Protein AF-A0A7L4R7T5-F1 (afdb_monomer_lite)

pLDDT: mean 70.33, std 23.24, range [20.89, 98.0]

Radius of gyration: 22.27 Å; chains: 1; bounding box: 68×58×62 Å

Foldseek 3Di:
DDDDDDDDDDDDPDPPPPPPDDPPPDPLCPVLQQPDDLVNLQVVDPVNVVDVLLVLLCVLLPPQDASCVNLVSVLCVCLVPPPQFQVADEAEAEDDPPDRGGALVSLLSVCLSCVQHYDYEHEFLLPDPCRLVVLLVSLVVSVVSCVVVVSPDAYEYEEECLRSVHQLLPCVSCVSVLVSCLVSLYEYEYEAAAEPVRPVPTDNCSRQLCSCVVVLVPRVSHAYEYELLNAYQPPVCPPVLLVVNRVRSNVRSVCCLLPGLRYAYENANVLVCVPPPQVVQLPSNDDDDDDDDDDPDPCPVLCCLPPVDSGDPSVSVLVVVVVDPVSNLLGYAYDHNSSRDDSVSVVVVCVVSVDRRNVSNVSNVVSSVVVVVVVVVDDPDDPPPDD

Secondary structure (DSSP, 8-state):
----------PPPP--TT--------TT--TTTTT--HHHHHHT-GGGTT-HHHHHHHHHTTT---TTHHHHHHHHHHHHH-TTS-S-EEEE---STT--SPPHHHHHHHHHH-TTTEEEEE---TTSTTHHHHHHHHHHHHHHHHHHHT--PPPEEEE-HHHHT--TT-HHHHHHHHHHHHHHTPEEEEE-S--GGGGGGS-GGGG-GGGGHHHHHH-TTSEEEEEGGGPPPTTTHHHHGGGTHHHHHHHHHHHHHHH-TTEEEE-TTGGGGGGS-THHHHHHS-S-----S---SS-HHHHHHHHHS---HHHHHHHHHHTT-HHHHTTEE----TTTS-HHHHHHHHHHHTS-HHHHHHHHHHHHHHHHHHHTTSPPPPP----

Sequence (387 aa):
MVQMDCHVHFAKPEHDENVAAERDDSPWNNSDYRGKTLAEFIAERSEYQGNSIIDMIVQKLRGIKFPALPHVVEKIYRAIMDPECPQKLVVLAMDYPGSTQPTHEEMLRLVEAFPDIITGTVSVNPNGKDAAVILERRLKELIELNGKLGNGWRPGVKFHPLAQNFDPGDLKAMERLYRIMDETGAVIVTHTGVFQRIIVERDIELADPMRFREVAERYHRLNIVLSHMGTPDIVVTNWWAAQGVEVRHFQNALDMVMRFPNVYGDMGGLLWTGDRPAGVYGEIAMGDYDFGDRAQFGFSRVRSILEEEKYSIPGSILRLLGLGSNQLHEKLIYGSDFAVTRIDDLKRQKEKLGFNPAENTERVFRATRRAASLSQVRAPPRPLRCA

Structure (mmCIF, N/CA/C/O backbone):
data_AF-A0A7L4R7T5-F1
#
_entry.id   AF-A0A7L4R7T5-F1
#
loop_
_atom_site.group_PDB
_atom_site.id
_atom_site.type_symbol
_atom_site.label_atom_id
_atom_site.label_alt_id
_atom_site.label_comp_id
_atom_site.label_asym_id
_atom_site.label_entity_id
_atom_site.label_seq_id
_atom_site.pdbx_PDB_ins_code
_atom_site.Cartn_x
_atom_site.Cartn_y
_atom_site.Cartn_z
_atom_site.occupancy
_atom_site.B_iso_or_equiv
_atom_site.auth_seq_id
_atom_site.auth_comp_id
_atom_site.auth_asym_id
_atom_site.auth_atom_id
_atom_site.pdbx_PDB_model_num
ATOM 1 N N . MET A 1 1 ? 46.308 -2.464 -28.791 1.00 34.31 1 MET A N 1
ATOM 2 C CA . MET A 1 1 ? 46.259 -2.210 -27.337 1.00 34.31 1 MET A CA 1
ATOM 3 C C . MET A 1 1 ? 46.273 -0.710 -27.145 1.00 34.31 1 MET A C 1
ATOM 5 O O . MET A 1 1 ? 47.323 -0.103 -27.283 1.00 34.31 1 MET A O 1
ATOM 9 N N . VAL A 1 2 ? 45.097 -0.118 -26.959 1.00 23.98 2 VAL A N 1
ATOM 10 C CA . VAL A 1 2 ? 44.932 1.302 -26.639 1.00 23.98 2 VAL A CA 1
ATOM 11 C C . VAL A 1 2 ? 44.196 1.317 -25.309 1.00 23.98 2 VAL A C 1
ATOM 13 O O . VAL A 1 2 ? 43.074 0.826 -25.222 1.00 23.98 2 VAL A O 1
ATOM 16 N N . GLN A 1 3 ? 44.891 1.768 -24.273 1.00 20.89 3 GLN A N 1
ATOM 17 C CA . GLN A 1 3 ? 44.369 1.953 -22.928 1.00 20.89 3 GLN A CA 1
ATOM 18 C C . GLN A 1 3 ? 43.796 3.373 -22.875 1.00 20.89 3 GLN A C 1
ATOM 20 O O . GLN A 1 3 ? 44.529 4.340 -23.070 1.00 20.89 3 GLN A O 1
ATOM 25 N N . MET A 1 4 ? 42.479 3.490 -22.711 1.00 22.30 4 MET A N 1
ATOM 26 C CA . MET A 1 4 ? 41.810 4.757 -22.419 1.00 22.30 4 MET A CA 1
ATOM 27 C C . MET A 1 4 ? 41.520 4.791 -20.920 1.00 22.30 4 MET A C 1
ATOM 29 O O . MET A 1 4 ? 40.631 4.088 -20.444 1.00 22.30 4 MET A O 1
ATOM 33 N N . ASP A 1 5 ? 42.292 5.594 -20.192 1.00 22.59 5 ASP A N 1
ATOM 34 C CA . ASP A 1 5 ? 42.029 5.931 -18.797 1.00 22.59 5 ASP A CA 1
ATOM 35 C C . ASP A 1 5 ? 40.937 7.012 -18.743 1.00 22.59 5 ASP A C 1
ATOM 37 O O . ASP A 1 5 ? 41.163 8.175 -19.078 1.00 22.59 5 ASP A O 1
ATOM 41 N N . CYS A 1 6 ? 39.731 6.631 -18.318 1.00 23.52 6 CYS A N 1
ATOM 42 C CA . CYS A 1 6 ? 38.684 7.571 -17.926 1.00 23.52 6 CYS A CA 1
ATOM 43 C C . CYS A 1 6 ? 38.759 7.801 -16.412 1.00 23.52 6 CYS A C 1
ATOM 45 O O . CYS A 1 6 ? 38.137 7.085 -15.628 1.00 23.52 6 CYS A O 1
ATOM 47 N N . HIS A 1 7 ? 39.507 8.821 -15.993 1.00 22.69 7 HIS A N 1
ATOM 48 C CA . HIS A 1 7 ? 39.395 9.376 -14.647 1.00 22.69 7 HIS A CA 1
ATOM 49 C C . HIS A 1 7 ? 38.153 10.274 -14.570 1.00 22.69 7 HIS A C 1
ATOM 51 O O . HIS A 1 7 ? 38.180 11.428 -14.988 1.00 22.69 7 HIS A O 1
ATOM 57 N N . VAL A 1 8 ? 37.055 9.745 -14.026 1.00 25.58 8 VAL A N 1
ATOM 58 C CA . VAL A 1 8 ? 35.924 10.558 -13.562 1.00 25.58 8 VAL A CA 1
ATOM 59 C C . VAL A 1 8 ? 36.187 10.907 -12.099 1.00 25.58 8 VAL A C 1
ATOM 61 O O . VAL A 1 8 ? 36.072 10.062 -11.211 1.00 25.58 8 VAL A O 1
ATOM 64 N N . HIS A 1 9 ? 36.588 12.152 -11.848 1.00 23.02 9 HIS A N 1
ATOM 65 C CA . HIS A 1 9 ? 36.623 12.712 -10.502 1.00 23.02 9 HIS A CA 1
ATOM 66 C C . HIS A 1 9 ? 35.185 12.918 -10.016 1.00 23.02 9 HIS A C 1
ATOM 68 O O . HIS A 1 9 ? 34.516 13.864 -10.423 1.00 23.02 9 HIS A O 1
ATOM 74 N N . PHE A 1 10 ? 34.709 12.049 -9.124 1.00 26.73 10 PHE A N 1
ATOM 75 C CA . PHE A 1 10 ? 33.559 12.374 -8.288 1.00 26.73 10 PHE A CA 1
ATOM 76 C C . PHE A 1 10 ? 34.020 13.387 -7.239 1.00 26.73 10 PHE A C 1
ATOM 78 O O . PHE A 1 10 ? 34.749 13.040 -6.306 1.00 26.73 10 PHE A O 1
ATOM 85 N N . ALA A 1 11 ? 33.625 14.648 -7.407 1.00 25.16 11 ALA A N 1
ATOM 86 C CA . ALA A 1 11 ? 33.665 15.603 -6.313 1.00 25.16 11 ALA A CA 1
ATOM 87 C C . ALA A 1 11 ? 32.779 15.053 -5.184 1.00 25.16 11 ALA A C 1
ATOM 89 O O . ALA A 1 11 ? 31.597 14.780 -5.389 1.00 25.16 11 ALA A O 1
ATOM 90 N N . LYS A 1 12 ? 33.366 14.838 -4.003 1.00 26.20 12 LYS A N 1
ATOM 91 C CA . LYS A 1 12 ? 32.587 14.639 -2.779 1.00 26.20 12 LYS A CA 1
ATOM 92 C C . LYS A 1 12 ? 31.762 15.913 -2.567 1.00 26.20 12 LYS A C 1
ATOM 94 O O . LYS A 1 12 ? 32.372 16.982 -2.589 1.00 26.20 12 LYS A O 1
ATOM 99 N N . PRO A 1 13 ? 30.440 15.841 -2.350 1.00 31.94 13 PRO A N 1
ATOM 100 C CA . PRO A 1 13 ? 29.719 17.002 -1.865 1.00 31.94 13 PRO A CA 1
ATOM 101 C C . PRO A 1 13 ? 30.268 17.298 -0.472 1.00 31.94 13 PRO A C 1
ATOM 103 O O . PRO A 1 13 ? 30.239 16.438 0.412 1.00 31.94 13 PRO A O 1
ATOM 106 N N . GLU A 1 14 ? 30.840 18.484 -0.303 1.00 27.52 14 GLU A N 1
ATOM 107 C CA . GLU A 1 14 ? 31.082 19.036 1.020 1.00 27.52 14 GLU A CA 1
ATOM 108 C C . GLU A 1 14 ? 29.711 19.138 1.695 1.00 27.52 14 GLU A C 1
ATOM 110 O O . GLU A 1 14 ? 28.796 19.786 1.185 1.00 27.52 14 GLU A O 1
ATOM 115 N N . HIS A 1 15 ? 29.532 18.391 2.785 1.00 33.59 15 HIS A N 1
ATOM 116 C CA . HIS A 1 15 ? 28.367 18.533 3.642 1.00 33.59 15 HIS A CA 1
ATOM 117 C C . HIS A 1 15 ? 28.430 19.927 4.257 1.00 33.59 15 HIS A C 1
ATOM 119 O O . HIS A 1 15 ? 29.168 20.159 5.212 1.00 33.59 15 HIS A O 1
ATOM 125 N N . ASP A 1 16 ? 27.671 20.850 3.682 1.00 29.78 16 ASP A N 1
ATOM 126 C CA . ASP A 1 16 ? 27.416 22.141 4.293 1.00 29.78 16 ASP A CA 1
ATOM 127 C C . ASP A 1 16 ? 26.435 21.909 5.455 1.00 29.78 16 ASP A C 1
ATOM 129 O O . ASP A 1 16 ? 25.223 21.775 5.272 1.00 29.78 16 ASP A O 1
ATOM 133 N N . GLU A 1 17 ? 26.970 21.780 6.672 1.00 31.78 17 GLU A N 1
ATOM 134 C CA . GLU A 1 17 ? 26.212 21.595 7.922 1.00 31.78 17 GLU A CA 1
ATOM 135 C C . GLU A 1 17 ? 25.362 22.829 8.307 1.00 31.78 17 GLU A C 1
ATOM 137 O O . GLU A 1 17 ? 24.777 22.870 9.387 1.00 31.78 17 GLU A O 1
ATOM 142 N N . ASN A 1 18 ? 25.238 23.822 7.417 1.00 30.73 18 ASN A N 1
ATOM 143 C CA . ASN A 1 18 ? 24.524 25.079 7.640 1.00 30.73 18 ASN A CA 1
ATOM 144 C C . ASN A 1 18 ? 23.346 25.335 6.687 1.00 30.73 18 ASN A C 1
ATOM 146 O O . ASN A 1 18 ? 22.924 26.485 6.542 1.00 30.73 18 ASN A O 1
ATOM 150 N N . VAL A 1 19 ? 22.723 24.299 6.111 1.00 35.69 19 VAL A N 1
ATOM 151 C CA . VAL A 1 19 ? 21.343 24.456 5.609 1.00 35.69 19 VAL A CA 1
ATOM 152 C C . VAL A 1 19 ? 20.412 24.525 6.817 1.00 35.69 19 VAL A C 1
ATOM 154 O O . VAL A 1 19 ? 19.817 23.543 7.265 1.00 35.69 19 VAL A O 1
ATOM 157 N N . ALA A 1 20 ? 20.361 25.725 7.387 1.00 32.34 20 ALA A N 1
ATOM 158 C CA . ALA A 1 20 ? 19.368 26.141 8.346 1.00 32.34 20 ALA A CA 1
ATOM 159 C C . ALA A 1 20 ? 17.979 25.754 7.830 1.00 32.34 20 ALA A C 1
ATOM 161 O O . ALA A 1 20 ? 17.691 25.834 6.638 1.00 32.34 20 ALA A O 1
ATOM 162 N N . ALA A 1 21 ? 17.136 25.325 8.763 1.00 34.22 21 ALA A N 1
ATOM 163 C CA . ALA A 1 21 ? 15.731 25.041 8.561 1.00 34.22 21 ALA A CA 1
ATOM 164 C C . ALA A 1 21 ? 14.997 26.255 7.961 1.00 34.22 21 ALA A C 1
ATOM 166 O O . ALA A 1 21 ? 14.388 27.044 8.683 1.00 34.22 21 ALA A O 1
ATOM 167 N N . GLU A 1 22 ? 15.037 26.409 6.641 1.00 31.77 22 GLU A N 1
ATOM 168 C CA . GLU A 1 22 ? 14.069 27.230 5.937 1.00 31.77 22 GLU A CA 1
ATOM 169 C C . GLU A 1 22 ? 12.708 26.559 6.121 1.00 31.77 22 GLU A C 1
ATOM 171 O O . GLU A 1 22 ? 12.511 25.378 5.817 1.00 31.77 22 GLU A O 1
ATOM 176 N N . ARG A 1 23 ? 11.778 27.303 6.725 1.00 36.12 23 ARG A N 1
ATOM 177 C CA . ARG A 1 23 ? 10.381 26.899 6.826 1.00 36.12 23 ARG A CA 1
ATOM 178 C C . ARG A 1 23 ? 9.840 26.762 5.410 1.00 36.12 23 ARG A C 1
ATOM 180 O O . ARG A 1 23 ? 9.609 27.747 4.720 1.00 36.12 23 ARG A O 1
ATOM 187 N N . ASP A 1 24 ? 9.668 25.517 4.994 1.00 39.25 24 ASP A N 1
ATOM 188 C CA . ASP A 1 24 ? 8.907 25.149 3.812 1.00 39.25 24 ASP A CA 1
ATOM 189 C C . ASP A 1 24 ? 7.429 25.497 4.067 1.00 39.25 24 ASP A C 1
ATOM 191 O O . ASP A 1 24 ? 6.668 24.710 4.635 1.00 39.25 24 ASP A O 1
ATOM 195 N N . ASP A 1 25 ? 7.043 26.719 3.702 1.00 31.95 25 ASP A N 1
ATOM 196 C CA . ASP A 1 25 ? 5.667 27.230 3.750 1.00 31.95 25 ASP A CA 1
ATOM 197 C C . ASP A 1 25 ? 4.810 26.696 2.578 1.00 31.95 25 ASP A C 1
ATOM 199 O O . ASP A 1 25 ? 3.775 27.272 2.232 1.00 31.95 25 ASP A O 1
ATOM 203 N N . SER A 1 26 ? 5.216 25.600 1.920 1.00 33.44 26 SER A N 1
ATOM 204 C CA . SER A 1 26 ? 4.409 25.017 0.853 1.00 33.44 26 SER A CA 1
ATOM 205 C C . SER A 1 26 ? 3.072 24.475 1.390 1.00 33.44 26 SER A C 1
ATOM 207 O O . SER A 1 26 ? 3.011 23.937 2.493 1.00 33.44 26 SER A O 1
ATOM 209 N N . PRO A 1 27 ? 1.978 24.538 0.609 1.00 33.78 27 PRO A N 1
ATOM 210 C CA . PRO A 1 27 ? 0.657 24.022 1.003 1.00 33.78 27 PRO A CA 1
ATOM 211 C C . PRO A 1 27 ? 0.601 22.491 1.218 1.00 33.78 27 PRO A C 1
ATOM 213 O O . PRO A 1 27 ? -0.450 21.952 1.554 1.00 33.78 27 PRO A O 1
ATOM 216 N N . TRP A 1 28 ? 1.724 21.787 1.029 1.00 40.03 28 TRP A N 1
ATOM 217 C CA . TRP A 1 28 ? 1.961 20.372 1.378 1.00 40.03 28 TRP A CA 1
ATOM 218 C C . TRP A 1 28 ? 2.348 20.192 2.841 1.00 40.03 28 TRP A C 1
ATOM 220 O O . TRP A 1 28 ? 2.298 19.090 3.396 1.00 40.03 28 TRP A O 1
ATOM 230 N N . ASN A 1 29 ? 2.738 21.292 3.472 1.00 38.78 29 ASN A N 1
ATOM 231 C CA . ASN A 1 29 ? 2.796 21.433 4.898 1.00 38.78 29 ASN A CA 1
ATOM 232 C C . ASN A 1 29 ? 1.344 21.502 5.376 1.00 38.78 29 ASN A C 1
ATOM 234 O O . ASN A 1 29 ? 0.772 22.572 5.564 1.00 38.78 29 ASN A O 1
ATOM 238 N N . ASN A 1 30 ? 0.726 20.337 5.583 1.00 40.84 30 ASN A N 1
ATOM 239 C CA . ASN A 1 30 ? -0.363 20.243 6.547 1.00 40.84 30 ASN A CA 1
ATOM 240 C C . ASN A 1 30 ? 0.294 20.516 7.916 1.00 40.84 30 ASN A C 1
ATOM 242 O O . ASN A 1 30 ? 0.618 19.602 8.682 1.00 40.84 30 ASN A O 1
ATOM 246 N N . SER A 1 31 ? 0.612 21.795 8.145 1.00 41.28 31 SER A N 1
ATOM 247 C CA . SER A 1 31 ? 1.303 22.369 9.302 1.00 41.28 31 SER A CA 1
ATOM 248 C C . SER A 1 31 ? 0.602 22.004 10.604 1.00 41.28 31 SER A C 1
ATOM 250 O O . SER A 1 31 ? 1.183 22.075 11.682 1.00 41.28 31 SER A O 1
ATOM 252 N N . ASP A 1 32 ? -0.642 21.555 10.488 1.00 48.75 32 ASP A N 1
ATOM 253 C CA . ASP A 1 32 ? -1.469 21.087 11.576 1.00 48.75 32 ASP A CA 1
ATOM 254 C C . ASP A 1 32 ? -0.959 19.802 12.235 1.00 48.75 32 ASP A C 1
ATOM 256 O O . ASP A 1 32 ? -1.391 19.533 13.350 1.00 48.75 32 ASP A O 1
ATOM 260 N N . TYR A 1 33 ? -0.064 19.011 11.624 1.00 50.75 33 TYR A N 1
ATOM 261 C CA . TYR A 1 33 ? 0.281 17.686 12.177 1.00 50.75 33 TYR A CA 1
ATOM 262 C C . TYR A 1 33 ? 1.774 17.359 12.267 1.00 50.75 33 TYR A C 1
ATOM 264 O O . TYR A 1 33 ? 2.170 16.586 13.144 1.00 50.75 33 TYR A O 1
ATOM 272 N N . ARG A 1 34 ? 2.635 17.918 11.404 1.00 50.00 34 ARG A N 1
ATOM 273 C CA . ARG A 1 34 ? 4.073 17.597 11.451 1.00 50.00 34 ARG A CA 1
ATOM 274 C C . ARG A 1 34 ? 4.722 18.180 12.704 1.00 50.00 34 ARG A C 1
ATOM 276 O O . ARG A 1 34 ? 4.742 19.386 12.904 1.00 50.00 34 ARG A O 1
ATOM 283 N N . GLY A 1 35 ? 5.295 17.296 13.519 1.00 60.44 35 GLY A N 1
ATOM 284 C CA . GLY A 1 35 ? 5.996 17.660 14.750 1.00 60.44 35 GLY A CA 1
ATOM 285 C C . GLY A 1 35 ? 5.108 17.706 15.991 1.00 60.44 35 GLY A C 1
ATOM 286 O O . GLY A 1 35 ? 5.649 17.834 17.086 1.00 60.44 35 GLY A O 1
ATOM 287 N N . LYS A 1 36 ? 3.787 17.532 15.848 1.00 68.12 36 LYS A N 1
ATOM 288 C CA . LYS A 1 36 ? 2.894 17.430 17.002 1.00 68.12 36 LYS A CA 1
ATOM 289 C C . LYS A 1 36 ? 2.988 16.051 17.630 1.00 68.12 36 LYS A C 1
ATOM 291 O O . LYS A 1 36 ? 2.897 15.012 16.972 1.00 68.12 36 LYS A O 1
ATOM 296 N N . THR A 1 37 ? 3.138 16.045 18.939 1.00 80.12 37 THR A N 1
ATOM 297 C CA . THR A 1 37 ? 2.913 14.874 19.769 1.00 80.12 37 THR A CA 1
ATOM 298 C C . THR A 1 37 ? 1.441 14.464 19.697 1.00 80.12 37 THR A C 1
ATOM 300 O O . THR A 1 37 ? 0.547 15.269 19.431 1.00 80.12 37 THR A O 1
ATOM 303 N N . LEU A 1 38 ? 1.162 13.194 19.996 1.00 80.19 38 LEU A N 1
ATOM 304 C CA . LEU A 1 38 ? -0.215 12.711 20.108 1.00 80.19 38 LEU A CA 1
ATOM 305 C C . LEU A 1 38 ? -1.030 13.514 21.144 1.00 80.19 38 LEU A C 1
ATOM 307 O O . LEU A 1 38 ? -2.225 13.711 20.964 1.00 80.19 38 LEU A O 1
ATOM 311 N N . ALA A 1 39 ? -0.380 14.005 22.203 1.00 81.81 39 ALA A N 1
ATOM 312 C CA . ALA A 1 39 ? -1.018 14.836 23.218 1.00 81.81 39 ALA A CA 1
ATOM 313 C C . ALA A 1 39 ? -1.455 16.202 22.667 1.00 81.81 39 ALA A C 1
ATOM 315 O O . ALA A 1 39 ? -2.597 16.594 22.886 1.00 81.81 39 ALA A O 1
ATOM 316 N N . GLU A 1 40 ? -0.588 16.897 21.924 1.00 83.44 40 GLU A N 1
ATOM 317 C CA . GLU A 1 40 ? -0.929 18.179 21.282 1.00 83.44 40 GLU A CA 1
ATOM 318 C C . GLU A 1 40 ? -2.076 18.003 20.284 1.00 83.44 40 GLU A C 1
ATOM 320 O O . GLU A 1 40 ? -3.047 18.753 20.317 1.00 83.44 40 GLU A O 1
ATOM 325 N N . PHE A 1 41 ? -2.021 16.943 19.475 1.00 81.75 41 PHE A N 1
ATOM 326 C CA . PHE A 1 41 ? -3.086 16.605 18.532 1.00 81.75 41 PHE A CA 1
ATOM 327 C C . PHE A 1 41 ? -4.453 16.391 19.200 1.00 81.75 41 PHE A C 1
ATOM 329 O O . PHE A 1 41 ? -5.477 16.825 18.676 1.00 81.75 41 PHE A O 1
ATOM 336 N N . ILE A 1 42 ? -4.485 15.711 20.350 1.00 82.62 42 ILE A N 1
ATOM 337 C CA . ILE A 1 42 ? -5.727 15.485 21.100 1.00 82.62 42 ILE A CA 1
ATOM 338 C C . ILE A 1 42 ? -6.211 16.780 21.754 1.00 82.62 42 ILE A C 1
ATOM 340 O O . ILE A 1 42 ? -7.406 17.065 21.729 1.00 82.62 42 ILE A O 1
ATOM 344 N N . ALA A 1 43 ? -5.299 17.569 22.326 1.00 84.00 43 ALA A N 1
ATOM 345 C CA . ALA A 1 43 ? -5.639 18.794 23.043 1.00 84.00 43 ALA A CA 1
ATOM 346 C C . ALA A 1 43 ? -6.316 19.838 22.143 1.00 84.00 43 ALA A C 1
ATOM 348 O O . ALA A 1 43 ? -7.217 20.541 22.598 1.00 84.00 43 ALA A O 1
ATOM 349 N N . GLU A 1 44 ? -5.924 19.911 20.872 1.00 84.06 44 GLU A N 1
ATOM 350 C CA . GLU A 1 44 ? -6.470 20.863 19.898 1.00 84.06 44 GLU A CA 1
ATOM 351 C C . GLU A 1 44 ? -7.886 20.526 19.404 1.00 84.06 44 GLU A C 1
ATOM 353 O O . GLU A 1 44 ? -8.537 21.374 18.793 1.00 84.06 44 GLU A O 1
ATOM 358 N N . ARG A 1 45 ? -8.388 19.313 19.663 1.00 80.50 45 ARG A N 1
ATOM 359 C CA . ARG A 1 45 ? -9.698 18.855 19.182 1.00 80.50 45 ARG A CA 1
ATOM 360 C C . ARG A 1 45 ? -10.673 18.716 20.334 1.00 80.50 45 ARG A C 1
ATOM 362 O O . ARG A 1 45 ? -10.621 17.758 21.105 1.00 80.50 45 ARG A O 1
ATOM 369 N N . SER A 1 46 ? -11.586 19.676 20.441 1.00 81.12 46 SER A N 1
ATOM 370 C CA . SER A 1 46 ? -12.588 19.702 21.509 1.00 81.12 46 SER A CA 1
ATOM 371 C C . SER A 1 46 ? -13.467 18.450 21.507 1.00 81.12 46 SER A C 1
ATOM 373 O O . SER A 1 46 ? -13.847 17.982 22.576 1.00 81.12 46 SER A O 1
ATOM 375 N N . GLU A 1 47 ? -13.715 17.837 20.346 1.00 81.12 47 GLU A N 1
ATOM 376 C CA . GLU A 1 47 ? -14.475 16.589 20.235 1.00 81.12 47 GLU A CA 1
ATOM 377 C C . GLU A 1 47 ? -13.750 15.350 20.804 1.00 81.12 47 GLU A C 1
ATOM 379 O O . GLU A 1 47 ? -14.370 14.296 20.985 1.00 81.12 47 GLU A O 1
ATOM 384 N N . TYR A 1 48 ? -12.444 15.451 21.077 1.00 85.06 48 TYR A N 1
ATOM 385 C CA . TYR A 1 48 ? -11.635 14.375 21.663 1.00 85.06 48 TYR A CA 1
ATOM 386 C C . TYR A 1 48 ? -11.475 14.506 23.175 1.00 85.06 48 TYR A C 1
ATOM 388 O O . TYR A 1 48 ? -11.175 13.520 23.849 1.00 85.06 48 TYR A O 1
ATOM 396 N N . GLN A 1 49 ? -11.695 15.696 23.729 1.00 79.62 49 GLN A N 1
ATOM 397 C CA . GLN A 1 49 ? -11.509 15.944 25.152 1.00 79.62 49 GLN A CA 1
ATOM 398 C C . GLN A 1 49 ? -12.574 15.209 25.979 1.00 79.62 49 GLN A C 1
ATOM 400 O O . GLN A 1 49 ? -13.773 15.405 25.793 1.00 79.62 49 GLN A O 1
ATOM 405 N N . GLY A 1 50 ? -12.131 14.343 26.897 1.00 82.50 50 GLY A N 1
ATOM 406 C CA . GLY A 1 50 ? -13.020 13.518 27.727 1.00 82.50 50 GLY A CA 1
ATOM 407 C C . GLY A 1 50 ? -13.761 12.418 26.955 1.00 82.50 50 GLY A C 1
ATOM 408 O O . GLY A 1 50 ? -14.715 11.837 27.473 1.00 82.50 50 GLY A O 1
ATOM 409 N N . ASN A 1 51 ? -13.350 12.138 25.715 1.00 90.25 51 ASN A N 1
ATOM 410 C CA . ASN A 1 51 ? -13.956 11.109 24.887 1.00 90.25 51 ASN A CA 1
ATOM 411 C C . ASN A 1 51 ? -13.357 9.735 25.225 1.00 90.25 51 ASN A C 1
ATOM 413 O O . ASN A 1 51 ? -12.222 9.428 24.858 1.00 90.25 51 ASN A O 1
ATOM 417 N N . SER A 1 52 ? -14.148 8.878 25.873 1.00 91.19 52 SER A N 1
ATOM 418 C CA . SER A 1 52 ? -13.700 7.558 26.341 1.00 91.19 52 SER A CA 1
ATOM 419 C C . SER A 1 52 ? -13.185 6.637 25.227 1.00 91.19 52 SER A C 1
ATOM 421 O O . SER A 1 52 ? -12.370 5.750 25.487 1.00 91.19 52 SER A O 1
ATOM 423 N N . ILE A 1 53 ? -13.618 6.844 23.978 1.00 91.56 53 ILE A N 1
ATOM 424 C CA . ILE A 1 53 ? -13.140 6.076 22.822 1.00 91.56 53 ILE A CA 1
ATOM 425 C C . ILE A 1 53 ? -11.741 6.538 22.424 1.00 91.56 53 ILE A C 1
ATOM 427 O O . ILE A 1 53 ? -10.889 5.697 22.141 1.00 91.56 53 ILE A O 1
ATOM 431 N N . ILE A 1 54 ? -11.473 7.845 22.447 1.00 91.12 54 ILE A N 1
ATOM 432 C CA . ILE A 1 54 ? -10.120 8.372 22.230 1.00 91.12 54 ILE A CA 1
ATOM 433 C C . ILE A 1 54 ? -9.180 7.864 23.323 1.00 91.12 54 ILE A C 1
ATOM 435 O O . ILE A 1 54 ? -8.109 7.353 22.995 1.00 91.12 54 ILE A O 1
ATOM 439 N N . ASP A 1 55 ? -9.598 7.901 24.588 1.00 88.81 55 ASP A N 1
ATOM 440 C CA . ASP A 1 55 ? -8.790 7.399 25.706 1.00 88.81 55 ASP A CA 1
ATOM 441 C C . ASP A 1 55 ? -8.450 5.912 25.541 1.00 88.81 55 ASP A C 1
ATOM 443 O O . ASP A 1 55 ? -7.289 5.513 25.668 1.00 88.81 55 ASP A O 1
ATOM 447 N N . MET A 1 56 ? -9.442 5.092 25.173 1.00 94.50 56 MET A N 1
ATOM 448 C CA . MET A 1 56 ? -9.234 3.681 24.844 1.00 94.50 56 MET A CA 1
ATOM 449 C C . MET A 1 56 ? -8.237 3.518 23.687 1.00 94.50 56 MET A C 1
ATOM 451 O O . MET A 1 56 ? -7.353 2.657 23.763 1.00 94.50 56 MET A O 1
ATOM 455 N N . ILE A 1 57 ? -8.353 4.319 22.620 1.00 92.19 57 ILE A N 1
ATOM 456 C CA . ILE A 1 57 ? -7.444 4.229 21.472 1.00 92.19 57 ILE A CA 1
ATOM 457 C C . ILE A 1 57 ? -6.011 4.545 21.895 1.00 92.19 57 ILE A C 1
ATOM 459 O O . ILE A 1 57 ? -5.098 3.758 21.640 1.00 92.19 57 ILE A O 1
ATOM 463 N N . VAL A 1 58 ? -5.813 5.662 22.589 1.00 90.44 58 VAL A N 1
ATOM 464 C CA . VAL A 1 58 ? -4.501 6.105 23.076 1.00 90.44 58 VAL A CA 1
ATOM 465 C C . VAL A 1 58 ? -3.890 5.073 24.018 1.00 90.44 58 VAL A C 1
ATOM 467 O O . VAL A 1 58 ? -2.702 4.762 23.907 1.00 90.44 58 VAL A O 1
ATOM 470 N N . GLN A 1 59 ? -4.693 4.496 24.914 1.00 91.19 59 GLN A N 1
ATOM 471 C CA . GLN A 1 59 ? -4.240 3.457 25.834 1.00 91.19 59 GLN A CA 1
ATOM 472 C C . GLN A 1 59 ? -3.758 2.210 25.087 1.00 91.19 59 GLN A C 1
ATOM 474 O O . GLN A 1 59 ? -2.690 1.685 25.409 1.00 91.19 59 GLN A O 1
ATOM 479 N N . LYS A 1 60 ? -4.508 1.753 24.077 1.00 92.75 60 LYS A N 1
ATOM 480 C CA . LYS A 1 60 ? -4.140 0.593 23.251 1.00 92.75 60 LYS A CA 1
ATOM 481 C C . LYS A 1 60 ? -2.887 0.826 22.406 1.00 92.75 60 LYS A C 1
ATOM 483 O O . LYS A 1 60 ? -2.134 -0.112 22.173 1.00 92.75 60 LYS A O 1
ATOM 488 N N . LEU A 1 61 ? -2.647 2.061 21.969 1.00 91.00 61 LEU A N 1
ATOM 489 C CA . LEU A 1 61 ? -1.492 2.427 21.139 1.00 91.00 61 LEU A CA 1
ATOM 490 C C . LEU A 1 61 ? -0.261 2.858 21.948 1.00 91.00 61 LEU A C 1
ATOM 492 O O . LEU A 1 61 ? 0.752 3.281 21.381 1.00 91.00 61 LEU A O 1
ATOM 496 N N . ARG A 1 62 ? -0.318 2.755 23.279 1.00 88.31 62 ARG A N 1
ATOM 497 C CA . ARG A 1 62 ? 0.761 3.191 24.163 1.00 88.31 62 ARG A CA 1
ATOM 498 C C . ARG A 1 62 ? 2.073 2.475 23.822 1.00 88.31 62 ARG A C 1
ATOM 500 O O . ARG A 1 62 ? 2.176 1.256 23.898 1.00 88.31 62 ARG A O 1
ATOM 507 N N . GLY A 1 63 ? 3.108 3.258 23.511 1.00 84.94 63 GLY A N 1
ATOM 508 C CA . GLY A 1 63 ? 4.456 2.752 23.222 1.00 84.94 63 GLY A CA 1
ATOM 509 C C . GLY A 1 63 ? 4.756 2.494 21.741 1.00 84.94 63 GLY A C 1
ATOM 510 O O . GLY A 1 63 ? 5.880 2.103 21.429 1.00 84.94 63 GLY A O 1
ATOM 511 N N . ILE A 1 64 ? 3.802 2.735 20.840 1.00 85.50 64 ILE A N 1
ATOM 512 C CA . ILE A 1 64 ? 4.035 2.823 19.389 1.00 85.50 64 ILE A CA 1
ATOM 513 C C . ILE A 1 64 ? 4.492 4.254 19.064 1.00 85.50 64 ILE A C 1
ATOM 515 O O . ILE A 1 64 ? 3.971 5.198 19.664 1.00 85.50 64 ILE A O 1
ATOM 519 N N . LYS A 1 65 ? 5.495 4.443 18.192 1.00 80.56 65 LYS A N 1
ATOM 520 C CA . LYS A 1 65 ? 6.134 5.753 17.986 1.00 80.56 65 LYS A CA 1
ATOM 521 C C . LYS A 1 65 ? 6.591 5.967 16.537 1.00 80.56 65 LYS A C 1
ATOM 523 O O . LYS A 1 65 ? 7.764 5.804 16.226 1.00 80.56 65 LYS A O 1
ATOM 528 N N . PHE A 1 66 ? 5.704 6.505 15.704 1.00 76.12 66 PHE A N 1
ATOM 529 C CA . PHE A 1 66 ? 6.063 6.989 14.368 1.00 76.12 66 PHE A CA 1
ATOM 530 C C . PHE A 1 66 ? 5.399 8.343 14.064 1.00 76.12 66 PHE A C 1
ATOM 532 O O . PHE A 1 66 ? 4.376 8.671 14.677 1.00 76.12 66 PHE A O 1
ATOM 539 N N . PRO A 1 67 ? 5.950 9.143 13.126 1.00 72.88 67 PRO A N 1
ATOM 540 C CA . PRO A 1 67 ? 5.502 10.519 12.881 1.00 72.88 67 PRO A CA 1
ATOM 541 C C . PRO A 1 67 ? 4.016 10.656 12.536 1.00 72.88 67 PRO A C 1
ATOM 543 O O . PRO A 1 67 ? 3.391 11.649 12.892 1.00 72.88 67 PRO A O 1
ATOM 546 N N . ALA A 1 68 ? 3.439 9.658 11.864 1.00 72.50 68 ALA A N 1
ATOM 547 C CA . ALA A 1 68 ? 2.044 9.681 11.433 1.00 72.50 68 ALA A CA 1
ATOM 548 C C . ALA A 1 68 ? 1.049 9.065 12.445 1.00 72.50 68 ALA A C 1
ATOM 550 O O . ALA A 1 68 ? -0.129 8.908 12.121 1.00 72.50 68 ALA A O 1
ATOM 551 N N . LEU A 1 69 ? 1.476 8.729 13.670 1.00 79.38 69 LEU A N 1
ATOM 552 C CA . LEU A 1 69 ? 0.607 8.112 14.683 1.00 79.38 69 LEU A CA 1
ATOM 553 C C . LEU A 1 69 ? -0.661 8.931 15.014 1.00 79.38 69 LEU A C 1
ATOM 555 O O . LEU A 1 69 ? -1.727 8.316 15.109 1.00 79.38 69 LEU A O 1
ATOM 559 N N . PRO A 1 70 ? -0.619 10.276 15.134 1.00 81.69 70 PRO A N 1
ATOM 560 C CA . PRO A 1 70 ? -1.833 11.070 15.346 1.00 81.69 70 PRO A CA 1
ATOM 561 C C . PRO A 1 70 ? -2.893 10.859 14.255 1.00 81.69 70 PRO A C 1
ATOM 563 O O . PRO A 1 70 ? -4.078 10.710 14.555 1.00 81.69 70 PRO A O 1
ATOM 566 N N . HIS A 1 71 ? -2.470 10.732 12.991 1.00 78.50 71 HIS A N 1
ATOM 567 C CA . HIS A 1 71 ? -3.388 10.446 11.890 1.00 78.50 71 HIS A CA 1
ATOM 568 C C . HIS A 1 71 ? -4.057 9.086 12.069 1.00 78.50 71 HIS A C 1
ATOM 570 O O . HIS A 1 71 ? -5.270 8.978 11.905 1.00 78.50 71 HIS A O 1
ATOM 576 N N . VAL A 1 72 ? -3.298 8.059 12.457 1.00 81.88 72 VAL A N 1
ATOM 577 C CA . VAL A 1 72 ? -3.847 6.718 12.694 1.00 81.88 72 VAL A CA 1
ATOM 578 C C . VAL A 1 72 ? -4.896 6.731 13.810 1.00 81.88 72 VAL A C 1
ATOM 580 O O . VAL A 1 72 ? -5.944 6.109 13.647 1.00 81.88 72 VAL A O 1
ATOM 583 N N . VAL A 1 73 ? -4.684 7.498 14.886 1.00 86.50 73 VAL A N 1
ATOM 584 C CA . VAL A 1 73 ? -5.672 7.665 15.970 1.00 86.50 73 VAL A CA 1
ATOM 585 C C . VAL A 1 73 ? -6.984 8.244 15.453 1.00 86.50 73 VAL A C 1
ATOM 587 O O . VAL A 1 73 ? -8.043 7.666 15.703 1.00 86.50 73 VAL A O 1
ATOM 590 N N . GLU A 1 74 ? -6.934 9.337 14.689 1.00 84.19 74 GLU A N 1
ATOM 591 C CA . GLU A 1 74 ? -8.142 9.901 14.077 1.00 84.19 74 GLU A CA 1
ATOM 592 C C . GLU A 1 74 ? -8.841 8.892 13.170 1.00 84.19 74 GLU A C 1
ATOM 594 O O . GLU A 1 74 ? -10.066 8.794 13.210 1.00 84.19 74 GLU A O 1
ATOM 599 N N . LYS A 1 75 ? -8.100 8.135 12.351 1.00 81.00 75 LYS A N 1
ATOM 600 C CA . LYS A 1 75 ? -8.730 7.18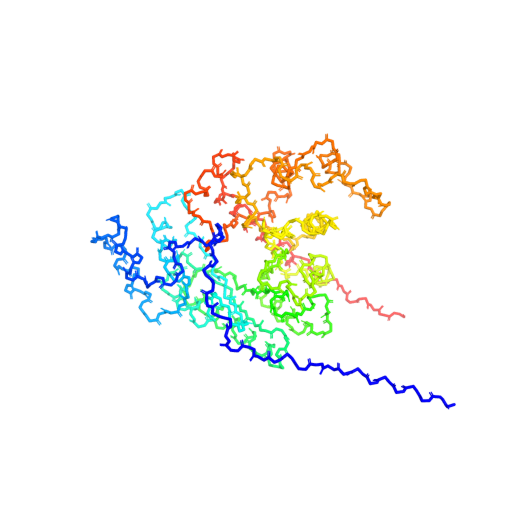9 11.419 1.00 81.00 75 LYS A CA 1
ATOM 601 C C . LYS A 1 75 ? -9.396 6.030 12.149 1.00 81.00 75 LYS A C 1
ATOM 603 O O . LYS A 1 75 ? -10.507 5.671 11.778 1.00 81.00 75 LYS A O 1
ATOM 608 N N . ILE A 1 76 ? -8.780 5.494 13.203 1.00 86.88 76 ILE A N 1
ATOM 609 C CA . ILE A 1 76 ? -9.417 4.476 14.050 1.00 86.88 76 ILE A CA 1
ATOM 610 C C . ILE A 1 76 ? -10.677 5.053 14.697 1.00 86.88 76 ILE A C 1
ATOM 612 O O . ILE A 1 76 ? -11.734 4.432 14.637 1.00 86.88 76 ILE A O 1
ATOM 616 N N . TYR A 1 77 ? -10.589 6.259 15.266 1.00 88.81 77 TYR A N 1
ATOM 617 C CA . TYR A 1 77 ? -11.736 6.924 15.878 1.00 88.81 77 TYR A CA 1
ATOM 618 C C . TYR A 1 77 ? -12.895 7.080 14.888 1.00 88.81 77 TYR A C 1
ATOM 620 O O . TYR A 1 77 ? -14.028 6.722 15.195 1.00 88.81 77 TYR A O 1
ATOM 628 N N . ARG A 1 78 ? -12.615 7.554 13.671 1.00 84.31 78 ARG A N 1
ATOM 629 C CA . ARG A 1 78 ? -13.628 7.721 12.621 1.00 84.31 78 ARG A CA 1
ATOM 630 C C . ARG A 1 78 ? -14.170 6.383 12.119 1.00 84.31 78 ARG A C 1
ATOM 632 O O . ARG A 1 78 ? -15.371 6.278 11.928 1.00 84.31 78 ARG A O 1
ATOM 639 N N . ALA A 1 79 ? -13.331 5.359 11.967 1.00 83.81 79 ALA A N 1
ATOM 640 C CA . ALA A 1 79 ? -13.776 4.014 11.596 1.00 83.81 79 ALA A CA 1
ATOM 641 C C . ALA A 1 79 ? -14.756 3.417 12.624 1.00 83.81 79 ALA A C 1
ATOM 643 O O . ALA A 1 79 ? -15.659 2.674 12.246 1.00 83.81 79 ALA A O 1
ATOM 644 N N . ILE A 1 80 ? -14.592 3.756 13.909 1.00 87.00 80 ILE A N 1
ATOM 645 C CA . ILE A 1 80 ? -15.487 3.335 14.999 1.00 87.00 80 ILE A CA 1
ATOM 646 C C . ILE A 1 80 ? -16.767 4.177 15.026 1.00 87.00 80 ILE A C 1
ATOM 648 O O . ILE A 1 80 ? -17.859 3.636 15.184 1.00 87.00 80 ILE A O 1
ATOM 652 N N . MET A 1 81 ? -16.633 5.499 14.914 1.00 87.12 81 MET A N 1
ATOM 653 C CA . MET A 1 81 ? -17.719 6.436 15.216 1.00 87.12 81 MET A CA 1
ATOM 654 C C . MET A 1 81 ? -18.594 6.803 14.025 1.00 87.12 81 MET A C 1
ATOM 656 O O . MET A 1 81 ? -19.701 7.303 14.218 1.00 87.12 81 MET A O 1
ATOM 660 N N . ASP A 1 82 ? -18.103 6.606 12.806 1.00 82.69 82 ASP A N 1
ATOM 661 C CA . ASP A 1 82 ? -18.725 7.141 11.606 1.00 82.69 82 ASP A CA 1
ATOM 662 C C . ASP A 1 82 ? -18.973 6.025 10.576 1.00 82.69 82 ASP A C 1
ATOM 664 O O . ASP A 1 82 ? -18.041 5.577 9.901 1.00 82.69 82 ASP A O 1
ATOM 668 N N . PRO A 1 83 ? -20.229 5.566 10.414 1.00 79.25 83 PRO A N 1
ATOM 669 C CA . PRO A 1 83 ? -20.561 4.491 9.481 1.00 79.25 83 PRO A CA 1
ATOM 670 C C . PRO A 1 83 ? -20.365 4.884 8.009 1.00 79.25 83 PRO A C 1
ATOM 672 O O . PRO A 1 83 ? -20.403 4.021 7.131 1.00 79.25 83 PRO A O 1
ATOM 675 N N . GLU A 1 84 ? -20.151 6.163 7.703 1.00 71.81 84 GLU A N 1
ATOM 676 C CA . GLU A 1 84 ? -19.848 6.609 6.343 1.00 71.81 84 GLU A CA 1
ATOM 677 C C . GLU A 1 84 ? -18.348 6.601 6.030 1.00 71.81 84 GLU A C 1
ATOM 679 O O . GLU A 1 84 ? -17.971 6.738 4.864 1.00 71.81 84 GLU A O 1
ATOM 684 N N . CYS A 1 85 ? -17.497 6.453 7.048 1.00 72.88 85 CYS A N 1
ATOM 685 C CA . CYS A 1 85 ? -16.050 6.349 6.891 1.00 72.88 85 CYS A CA 1
ATOM 686 C C . CYS A 1 85 ? -15.621 4.908 6.603 1.00 72.88 85 CYS A C 1
ATOM 688 O O . CYS A 1 85 ? -16.344 3.983 6.942 1.00 72.88 85 CYS A O 1
ATOM 690 N N . PRO A 1 86 ? -14.434 4.666 6.023 1.00 72.50 86 PRO A N 1
ATOM 691 C CA . PRO A 1 86 ? -13.909 3.311 5.896 1.00 72.50 86 PRO A CA 1
ATOM 692 C C . PRO A 1 86 ? -13.773 2.632 7.264 1.00 72.50 86 PRO A C 1
ATOM 694 O O . PRO A 1 86 ? -13.037 3.102 8.128 1.00 72.50 86 PRO A O 1
ATOM 697 N N . GLN A 1 87 ? -14.453 1.501 7.445 1.00 81.56 87 GLN A N 1
ATOM 698 C CA . GLN A 1 87 ? -14.406 0.715 8.686 1.00 81.56 87 GLN A CA 1
ATOM 699 C C . GLN A 1 87 ? -13.152 -0.157 8.793 1.00 81.56 87 GLN A C 1
ATOM 701 O O . GLN A 1 87 ? -12.891 -0.749 9.836 1.00 81.56 87 GLN A O 1
ATOM 706 N N . LYS A 1 88 ? -12.397 -0.275 7.696 1.00 83.06 88 LYS A N 1
ATOM 707 C CA . LYS A 1 88 ? -11.197 -1.098 7.598 1.00 83.06 88 LYS A CA 1
ATOM 708 C C . LYS A 1 88 ? -10.066 -0.291 6.980 1.00 83.06 88 LYS A C 1
ATOM 710 O O . LYS A 1 88 ? -10.265 0.413 5.991 1.00 83.06 88 LYS A O 1
ATOM 715 N N . LEU A 1 89 ? -8.885 -0.414 7.566 1.00 85.06 89 LEU A N 1
ATOM 716 C CA . LEU A 1 89 ? -7.687 0.341 7.246 1.00 85.06 89 LEU A CA 1
ATOM 717 C C . LEU A 1 89 ? -6.552 -0.631 6.927 1.00 85.06 89 LEU A C 1
ATOM 719 O O . LEU A 1 89 ? -6.336 -1.610 7.641 1.00 85.06 89 LEU A O 1
ATOM 723 N N . VAL A 1 90 ? -5.810 -0.335 5.862 1.00 87.50 90 VAL A N 1
ATOM 724 C CA . VAL A 1 90 ? -4.577 -1.046 5.513 1.00 87.50 90 VAL A CA 1
ATOM 725 C C . VAL A 1 90 ? -3.407 -0.135 5.855 1.00 87.50 90 VAL A C 1
ATOM 727 O O . VAL A 1 90 ? -3.246 0.927 5.255 1.00 87.50 90 VAL A O 1
ATOM 730 N N . VAL A 1 91 ? -2.599 -0.539 6.828 1.00 88.44 91 VAL A N 1
ATOM 731 C CA . VAL A 1 91 ? -1.393 0.187 7.230 1.00 88.44 91 VAL A CA 1
ATOM 732 C C . VAL A 1 91 ? -0.219 -0.273 6.375 1.00 88.44 91 VAL A C 1
ATOM 734 O O . VAL A 1 91 ? 0.121 -1.455 6.345 1.00 88.44 91 VAL A O 1
ATOM 737 N N . LEU A 1 92 ? 0.415 0.674 5.688 1.00 90.00 92 LEU A N 1
ATOM 738 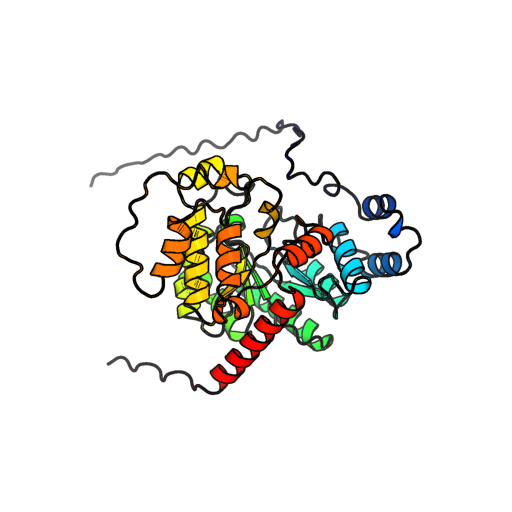C CA . LEU A 1 92 ? 1.540 0.398 4.805 1.00 90.00 92 LEU A CA 1
ATOM 739 C C . LEU A 1 92 ? 2.856 0.568 5.569 1.00 90.00 92 LEU A C 1
ATOM 741 O O . LEU A 1 92 ? 3.345 1.689 5.697 1.00 90.00 92 LEU A O 1
ATOM 745 N N . ALA A 1 93 ? 3.429 -0.524 6.088 1.00 90.25 93 ALA A N 1
ATOM 746 C CA . ALA A 1 93 ? 4.778 -0.460 6.649 1.00 90.25 93 ALA A CA 1
ATOM 747 C C . ALA A 1 93 ? 5.800 -0.179 5.545 1.00 90.25 93 ALA A C 1
ATOM 749 O O . ALA A 1 93 ? 5.580 -0.513 4.377 1.00 90.25 93 ALA A O 1
ATOM 750 N N . MET A 1 94 ? 6.937 0.403 5.916 1.00 88.25 94 MET A N 1
ATOM 751 C CA . MET A 1 94 ? 7.965 0.761 4.946 1.00 88.25 94 MET A CA 1
ATOM 752 C C . MET A 1 94 ? 9.366 0.588 5.517 1.00 88.25 94 MET A C 1
ATOM 754 O O . MET A 1 94 ? 9.632 0.940 6.662 1.00 88.25 94 MET A O 1
ATOM 758 N N . ASP A 1 95 ? 10.264 0.063 4.689 1.00 83.44 95 ASP A N 1
ATOM 759 C CA . ASP A 1 95 ? 11.634 -0.270 5.075 1.00 83.44 95 ASP A CA 1
ATOM 760 C C . ASP A 1 95 ? 12.635 0.477 4.184 1.00 83.44 95 ASP A C 1
ATOM 762 O O . ASP A 1 95 ? 13.147 -0.060 3.196 1.00 83.44 95 ASP A O 1
ATOM 766 N N . TYR A 1 96 ? 12.839 1.758 4.504 1.00 81.19 96 TYR A N 1
ATOM 767 C CA . TYR A 1 96 ? 13.948 2.575 4.012 1.00 81.19 96 TYR A CA 1
ATOM 768 C C . TYR A 1 96 ? 14.291 3.702 5.012 1.00 81.19 96 TYR A C 1
ATOM 770 O O . TYR A 1 96 ? 13.413 4.157 5.756 1.00 81.19 96 TYR A O 1
ATOM 778 N N . PRO A 1 97 ? 15.552 4.177 5.052 1.00 74.44 97 PRO A N 1
ATOM 779 C CA . PRO A 1 97 ? 15.967 5.252 5.956 1.00 74.44 97 PRO A CA 1
ATOM 780 C C . PRO A 1 97 ? 15.195 6.560 5.728 1.00 74.44 97 PRO A C 1
ATOM 782 O O . PRO A 1 97 ? 15.099 7.040 4.605 1.00 74.44 97 PRO A O 1
ATOM 785 N N . GLY A 1 98 ? 14.674 7.167 6.797 1.00 73.38 98 GLY A N 1
ATOM 786 C CA . GLY A 1 98 ? 13.928 8.431 6.710 1.00 73.38 98 GLY A CA 1
ATOM 787 C C . GLY A 1 98 ? 12.452 8.283 6.320 1.00 73.38 98 GLY A C 1
ATOM 788 O O . GLY A 1 98 ? 11.774 9.289 6.113 1.00 73.38 98 GLY A O 1
ATOM 789 N N . SER A 1 99 ? 11.939 7.051 6.242 1.00 75.81 99 SER A N 1
ATOM 790 C CA . SER A 1 99 ? 10.503 6.797 6.132 1.00 75.81 99 SER A CA 1
ATOM 791 C C . SER A 1 99 ? 9.739 7.377 7.331 1.00 75.81 99 SER A C 1
ATOM 793 O O . SER A 1 99 ? 10.156 7.242 8.480 1.00 75.81 99 SER A O 1
ATOM 795 N N . THR A 1 100 ? 8.589 7.996 7.061 1.00 75.31 100 THR A N 1
ATOM 796 C CA . THR A 1 100 ? 7.623 8.454 8.078 1.00 75.31 100 THR A CA 1
ATOM 797 C C . THR A 1 100 ? 6.541 7.414 8.385 1.00 75.31 100 THR A C 1
ATOM 799 O O . THR A 1 100 ? 5.697 7.637 9.257 1.00 75.31 100 THR A O 1
ATOM 802 N N . GLN A 1 101 ? 6.555 6.297 7.657 1.00 81.06 101 GLN A N 1
ATOM 803 C CA . GLN A 1 101 ? 5.646 5.168 7.830 1.00 81.06 101 GLN A CA 1
ATOM 804 C C . GLN A 1 101 ? 6.107 4.266 8.983 1.00 81.06 101 GLN A C 1
ATOM 806 O O . GLN A 1 101 ? 7.301 4.259 9.299 1.00 81.06 101 GLN A O 1
ATOM 811 N N . PRO A 1 102 ? 5.195 3.490 9.595 1.00 85.62 102 PRO A N 1
ATOM 812 C CA . PRO A 1 102 ? 5.551 2.590 10.684 1.00 85.62 102 PRO A CA 1
ATOM 813 C C . PRO A 1 102 ? 6.547 1.513 10.244 1.00 85.62 102 PRO A C 1
ATOM 815 O O . PRO A 1 102 ? 6.538 1.055 9.091 1.00 85.62 102 PRO A O 1
ATOM 818 N N . THR A 1 103 ? 7.364 1.054 11.193 1.00 89.50 103 THR A N 1
ATOM 819 C CA . THR A 1 103 ? 8.162 -0.162 11.003 1.00 89.50 103 THR A CA 1
ATOM 820 C C . THR A 1 103 ? 7.268 -1.404 10.956 1.00 89.50 103 THR A C 1
ATOM 822 O O . THR A 1 103 ? 6.072 -1.360 11.257 1.00 89.50 103 THR A O 1
ATOM 825 N N . HIS A 1 104 ? 7.851 -2.553 10.604 1.00 92.12 104 HIS A N 1
ATOM 826 C CA . HIS A 1 104 ? 7.149 -3.838 10.659 1.00 92.12 104 HIS A CA 1
ATOM 827 C C . HIS A 1 104 ? 6.618 -4.138 12.067 1.00 92.12 104 HIS A C 1
ATOM 829 O O . HIS A 1 104 ? 5.455 -4.497 12.231 1.00 92.12 104 HIS A O 1
ATOM 835 N N . GLU A 1 105 ? 7.438 -3.931 13.094 1.00 92.12 105 GLU A N 1
ATOM 836 C CA . GLU A 1 105 ? 7.083 -4.201 14.488 1.00 92.12 105 GLU A CA 1
ATOM 837 C C . GLU A 1 105 ? 5.972 -3.265 14.983 1.00 92.12 105 GLU A C 1
ATOM 839 O O . GLU A 1 105 ? 5.083 -3.684 15.725 1.00 92.12 105 GLU A O 1
ATOM 844 N N . GLU A 1 106 ? 5.987 -2.003 14.557 1.00 91.44 106 GLU A N 1
ATOM 845 C CA . GLU A 1 106 ? 4.919 -1.049 14.861 1.00 91.44 106 GLU A CA 1
ATOM 846 C C . GLU A 1 106 ? 3.618 -1.399 14.146 1.00 91.44 106 GLU A C 1
ATOM 848 O O . GLU A 1 106 ? 2.554 -1.355 14.764 1.00 91.44 106 GLU A O 1
ATOM 853 N N . MET A 1 107 ? 3.696 -1.808 12.878 1.00 93.25 107 MET A N 1
ATOM 854 C CA . MET A 1 107 ? 2.545 -2.282 12.113 1.00 93.25 107 MET A CA 1
ATOM 855 C C . MET A 1 107 ? 1.899 -3.503 12.779 1.00 93.25 107 MET A C 1
ATOM 857 O O . MET A 1 107 ? 0.684 -3.505 12.969 1.00 93.25 107 MET A O 1
ATOM 861 N N . LEU A 1 108 ? 2.682 -4.494 13.225 1.00 94.56 108 LEU A N 1
ATOM 862 C CA . LEU A 1 108 ? 2.137 -5.656 13.941 1.00 94.56 108 LEU A CA 1
ATOM 863 C C . LEU A 1 108 ? 1.402 -5.248 15.225 1.00 94.56 108 LEU A C 1
ATOM 865 O O . LEU A 1 108 ? 0.317 -5.759 15.498 1.00 94.56 108 LEU A O 1
ATOM 869 N N . ARG A 1 109 ? 1.944 -4.287 15.987 1.00 94.19 109 ARG A N 1
ATOM 870 C CA . ARG A 1 109 ? 1.276 -3.758 17.189 1.00 94.19 109 ARG A CA 1
ATOM 871 C C . ARG A 1 109 ? -0.025 -3.026 16.859 1.00 94.19 109 ARG A C 1
ATOM 873 O O . ARG A 1 109 ? -0.981 -3.132 17.623 1.00 94.19 109 ARG A O 1
ATOM 880 N N . LEU A 1 110 ? -0.085 -2.309 15.734 1.00 92.56 110 LEU A N 1
ATOM 881 C CA . LEU A 1 110 ? -1.320 -1.675 15.257 1.00 92.56 110 LEU A CA 1
ATOM 882 C C . LEU A 1 110 ? -2.392 -2.719 14.917 1.00 92.56 110 LEU A C 1
ATOM 884 O O . LEU A 1 110 ? -3.539 -2.572 15.342 1.00 92.56 110 LEU A O 1
ATOM 888 N N . VAL A 1 111 ? -2.013 -3.783 14.203 1.00 92.75 111 VAL A N 1
ATOM 889 C CA . VAL A 1 111 ? -2.911 -4.899 13.864 1.00 92.75 111 VAL A CA 1
ATOM 890 C C . VAL A 1 111 ? -3.407 -5.602 15.130 1.00 92.75 111 VAL A C 1
ATOM 892 O O . VAL A 1 111 ? -4.603 -5.840 15.265 1.00 92.75 111 VAL A O 1
ATOM 895 N N . GLU A 1 112 ? -2.526 -5.893 16.089 1.00 94.69 112 GLU A N 1
ATOM 896 C CA . GLU A 1 112 ? -2.910 -6.553 17.345 1.00 94.69 112 GLU A CA 1
ATOM 897 C C . GLU A 1 112 ? -3.830 -5.676 18.215 1.00 94.69 112 GLU A C 1
ATOM 899 O O . GLU A 1 112 ? -4.752 -6.186 18.853 1.00 94.69 112 GLU A O 1
ATOM 904 N N . ALA A 1 113 ? -3.634 -4.355 18.215 1.00 94.25 113 ALA A N 1
ATOM 905 C CA . ALA A 1 113 ? -4.460 -3.429 18.989 1.00 94.25 113 ALA A CA 1
ATOM 906 C C . ALA A 1 113 ? -5.900 -3.301 18.449 1.00 94.25 113 ALA A C 1
ATOM 908 O O . ALA A 1 113 ? -6.845 -3.145 19.241 1.00 94.25 113 ALA A O 1
ATOM 909 N N . PHE A 1 114 ? -6.068 -3.376 17.122 1.00 93.00 114 PHE A N 1
ATOM 910 C CA . PHE A 1 114 ? -7.341 -3.169 16.420 1.00 93.00 114 PHE A CA 1
ATOM 911 C C . PHE A 1 114 ? -7.563 -4.182 15.282 1.00 93.00 114 PHE A C 1
ATOM 913 O O . PHE A 1 114 ? -7.704 -3.773 14.133 1.00 93.00 114 PHE A O 1
ATOM 920 N N . PRO A 1 115 ? -7.655 -5.490 15.564 1.00 91.88 115 PRO A N 1
ATOM 921 C CA . PRO A 1 115 ? -7.653 -6.542 14.538 1.00 91.88 115 PRO A CA 1
ATOM 922 C C . PRO A 1 115 ? -8.860 -6.514 13.584 1.00 91.88 115 PRO A C 1
ATOM 924 O O . PRO A 1 115 ? -8.764 -6.977 12.445 1.00 91.88 115 PRO A O 1
ATOM 927 N N . ASP A 1 116 ? -9.981 -5.946 14.035 1.00 88.81 116 ASP A N 1
ATOM 928 C CA . ASP A 1 116 ? -11.213 -5.814 13.247 1.00 88.81 116 ASP A CA 1
ATOM 929 C C . ASP A 1 116 ? -11.190 -4.606 12.298 1.00 88.81 116 ASP A C 1
ATOM 931 O O . ASP A 1 116 ? -11.916 -4.578 11.300 1.00 88.81 116 ASP A O 1
ATOM 935 N N . ILE A 1 117 ? -10.342 -3.617 12.600 1.00 86.88 117 ILE A N 1
ATOM 936 C CA . ILE A 1 117 ? -10.237 -2.347 11.870 1.00 86.88 117 ILE A CA 1
ATOM 937 C C . ILE A 1 117 ? -8.964 -2.324 11.029 1.00 86.88 117 ILE A C 1
ATOM 939 O O . ILE A 1 117 ? -8.989 -1.873 9.891 1.00 86.88 117 ILE A O 1
ATOM 943 N N . ILE A 1 118 ? -7.843 -2.795 11.565 1.00 87.88 118 ILE A N 1
ATOM 944 C CA . ILE A 1 118 ? -6.520 -2.652 10.971 1.00 87.88 118 ILE A CA 1
ATOM 945 C C . ILE A 1 118 ? -6.026 -3.994 10.447 1.00 87.88 118 ILE A C 1
ATOM 947 O O . ILE A 1 118 ? -5.976 -4.999 11.153 1.00 87.88 118 ILE A O 1
ATOM 951 N N . THR A 1 119 ? -5.563 -3.961 9.205 1.00 88.19 119 THR A N 1
ATOM 952 C CA . THR A 1 119 ? -4.594 -4.912 8.670 1.00 88.19 119 THR A CA 1
ATOM 953 C C . THR A 1 119 ? -3.355 -4.152 8.208 1.00 88.19 119 THR A C 1
ATOM 955 O O . THR A 1 119 ? -3.336 -2.917 8.214 1.00 88.19 119 THR A O 1
ATOM 958 N N . GLY A 1 120 ? -2.310 -4.856 7.793 1.00 89.00 120 GLY A N 1
ATOM 959 C CA . GLY A 1 120 ? -1.104 -4.192 7.333 1.00 89.00 120 GLY A CA 1
ATOM 960 C C . GLY A 1 120 ? -0.326 -4.960 6.287 1.00 89.00 120 GLY A C 1
ATOM 961 O O . GLY A 1 120 ? -0.576 -6.132 6.005 1.00 89.00 120 GLY A O 1
ATOM 962 N N . THR A 1 121 ? 0.626 -4.253 5.698 1.00 93.94 121 THR A N 1
ATOM 963 C CA . THR A 1 121 ? 1.615 -4.816 4.788 1.00 93.94 121 THR A CA 1
ATOM 964 C C . THR A 1 121 ? 2.967 -4.838 5.470 1.00 93.94 121 THR A C 1
ATOM 966 O O . THR A 1 121 ? 3.328 -3.887 6.161 1.00 93.94 121 THR A O 1
ATOM 969 N N . VAL A 1 122 ? 3.753 -5.876 5.222 1.00 95.75 122 VAL A N 1
ATOM 970 C CA . VAL A 1 122 ? 5.182 -5.862 5.543 1.00 95.75 122 VAL A CA 1
ATOM 971 C C . VAL A 1 122 ? 5.936 -5.076 4.470 1.00 95.75 122 VAL A C 1
ATOM 973 O O . VAL A 1 122 ? 5.403 -4.799 3.400 1.00 95.75 122 VAL A O 1
ATOM 976 N N . SER A 1 123 ? 7.189 -4.729 4.723 1.00 93.50 123 SER A N 1
ATOM 977 C CA . SER A 1 123 ? 8.092 -4.168 3.714 1.00 93.50 123 SER A CA 1
ATOM 978 C C . SER A 1 123 ? 9.482 -4.747 3.934 1.00 93.50 123 SER A C 1
ATOM 980 O O . SER A 1 123 ? 9.797 -5.211 5.030 1.00 93.50 123 SER A O 1
ATOM 982 N N . VAL A 1 124 ? 10.317 -4.726 2.904 1.00 95.25 124 VAL A N 1
ATOM 983 C CA . VAL A 1 124 ? 11.756 -4.986 2.994 1.00 95.25 124 VAL A CA 1
ATOM 984 C C . VAL A 1 124 ? 12.470 -4.102 1.981 1.00 95.25 124 VAL A C 1
ATOM 986 O O . VAL A 1 124 ? 11.878 -3.776 0.954 1.00 95.25 124 VAL A O 1
ATOM 989 N N . ASN A 1 125 ? 13.718 -3.718 2.244 1.00 92.94 125 ASN A N 1
ATOM 990 C CA . ASN A 1 125 ? 14.576 -3.120 1.223 1.00 92.94 125 ASN A CA 1
ATOM 991 C C . ASN A 1 125 ? 15.090 -4.214 0.262 1.00 92.94 125 ASN A C 1
ATOM 993 O O . ASN A 1 125 ? 15.895 -5.043 0.701 1.00 92.94 125 ASN A O 1
ATOM 997 N N . PRO A 1 126 ? 14.696 -4.233 -1.029 1.00 94.25 126 PRO A N 1
ATOM 998 C CA . PRO A 1 126 ? 15.084 -5.306 -1.952 1.00 94.25 126 PRO A CA 1
ATOM 999 C C . PRO A 1 126 ? 16.582 -5.378 -2.247 1.00 94.25 126 PRO A C 1
ATOM 1001 O O . PRO A 1 126 ? 17.088 -6.441 -2.591 1.00 94.25 126 PRO A O 1
ATOM 1004 N N . ASN A 1 127 ? 17.307 -4.277 -2.047 1.00 90.94 127 ASN A N 1
ATOM 1005 C CA . ASN A 1 127 ? 18.756 -4.221 -2.234 1.00 90.94 127 ASN A CA 1
ATOM 1006 C C . ASN A 1 127 ? 19.544 -4.864 -1.073 1.00 90.94 127 ASN A C 1
ATOM 1008 O O . ASN A 1 127 ? 20.769 -4.988 -1.137 1.00 90.94 127 ASN A O 1
ATOM 1012 N N . GLY A 1 128 ? 18.874 -5.255 0.016 1.00 91.38 128 GLY A N 1
ATOM 1013 C CA . GLY A 1 128 ? 19.511 -5.911 1.155 1.00 91.38 128 GLY A CA 1
ATOM 1014 C C . GLY A 1 128 ? 19.917 -7.355 0.843 1.00 91.38 128 GLY A C 1
ATOM 1015 O O . GLY A 1 128 ? 19.123 -8.131 0.320 1.00 91.38 128 GLY A O 1
ATOM 1016 N N . LYS A 1 129 ? 21.128 -7.764 1.247 1.00 92.88 129 LYS A N 1
ATOM 1017 C CA . LYS A 1 129 ? 21.623 -9.146 1.050 1.00 92.88 129 LYS A CA 1
ATOM 1018 C C . LYS A 1 129 ? 20.700 -10.209 1.662 1.00 92.88 129 LYS A C 1
ATOM 1020 O O . LYS A 1 129 ? 20.529 -11.281 1.089 1.00 92.88 129 LYS A O 1
ATOM 1025 N N . ASP A 1 130 ? 20.065 -9.872 2.783 1.00 95.75 130 ASP A N 1
ATOM 1026 C CA . ASP A 1 130 ? 19.152 -10.754 3.515 1.00 95.75 130 ASP A CA 1
ATOM 1027 C C . ASP A 1 130 ? 17.670 -10.449 3.241 1.00 95.75 130 ASP A C 1
ATOM 1029 O O . ASP A 1 130 ? 16.799 -10.955 3.951 1.00 95.75 130 ASP A O 1
ATOM 1033 N N . ALA A 1 131 ? 17.355 -9.646 2.213 1.00 96.38 131 ALA A N 1
ATOM 1034 C CA . ALA A 1 131 ? 15.996 -9.163 1.953 1.00 96.38 131 ALA A CA 1
ATOM 1035 C C . ALA A 1 131 ? 14.968 -10.300 1.871 1.00 96.38 131 ALA A C 1
ATOM 1037 O O . ALA A 1 131 ? 13.898 -10.221 2.467 1.00 96.38 131 ALA A O 1
ATOM 1038 N N . ALA A 1 132 ? 15.314 -11.398 1.198 1.00 97.56 132 ALA A N 1
ATOM 1039 C CA . ALA A 1 132 ? 14.429 -12.551 1.080 1.00 97.56 132 ALA A CA 1
ATOM 1040 C C . ALA A 1 132 ? 14.177 -13.263 2.415 1.00 97.56 132 ALA A C 1
ATOM 1042 O O . ALA A 1 132 ? 13.042 -13.625 2.704 1.00 97.56 132 ALA A O 1
ATOM 1043 N N . VAL A 1 133 ? 15.210 -13.422 3.248 1.00 97.81 133 VAL A N 1
ATOM 1044 C CA . VAL A 1 133 ? 15.080 -14.062 4.569 1.00 97.81 133 VAL A CA 1
ATOM 1045 C C . VAL A 1 133 ? 14.233 -13.191 5.498 1.00 97.81 133 VAL A C 1
ATOM 1047 O O . VAL A 1 133 ? 13.365 -13.690 6.212 1.00 97.81 133 VAL A O 1
ATOM 1050 N N . ILE A 1 134 ? 14.450 -11.874 5.459 1.00 97.56 134 ILE A N 1
ATOM 1051 C CA . ILE A 1 134 ? 13.671 -10.907 6.235 1.00 97.56 134 ILE A CA 1
ATOM 1052 C C . ILE A 1 134 ? 12.211 -10.904 5.775 1.00 97.56 134 ILE A C 1
ATOM 1054 O O . ILE A 1 134 ? 11.317 -10.950 6.619 1.00 97.56 134 ILE A O 1
ATOM 1058 N N . LEU A 1 135 ? 11.959 -10.880 4.463 1.00 97.88 135 LEU A N 1
ATOM 1059 C CA . LEU A 1 135 ? 10.607 -10.894 3.907 1.00 97.88 135 LEU A CA 1
ATOM 1060 C C . LEU A 1 135 ? 9.843 -12.155 4.315 1.00 97.88 135 LEU A C 1
ATOM 1062 O O . LEU A 1 135 ? 8.716 -12.054 4.792 1.00 97.88 135 LEU A O 1
ATOM 1066 N N . GLU A 1 136 ? 10.463 -13.326 4.161 1.00 98.00 136 GLU A N 1
ATOM 1067 C CA . GLU A 1 136 ? 9.871 -14.612 4.534 1.00 98.00 136 GLU A CA 1
ATOM 1068 C C . GLU A 1 136 ? 9.490 -14.641 6.020 1.00 98.00 136 GLU A C 1
ATOM 1070 O O . GLU A 1 136 ? 8.352 -14.970 6.364 1.00 98.00 136 GLU A O 1
ATOM 1075 N N . ARG A 1 137 ? 10.403 -14.208 6.901 1.00 98.00 137 ARG A N 1
ATOM 1076 C CA . ARG A 1 137 ? 10.137 -14.108 8.342 1.00 98.00 137 ARG A CA 1
ATOM 1077 C C . ARG A 1 137 ? 8.969 -13.163 8.639 1.00 98.00 137 ARG A C 1
ATOM 1079 O O . ARG A 1 137 ? 8.039 -13.549 9.340 1.00 98.00 137 ARG A O 1
ATOM 1086 N N . ARG A 1 138 ? 8.998 -11.944 8.091 1.00 97.50 138 ARG A N 1
ATOM 1087 C CA . ARG A 1 138 ? 7.973 -10.913 8.332 1.00 97.50 138 ARG A CA 1
ATOM 1088 C C . ARG A 1 138 ? 6.593 -11.343 7.828 1.00 97.50 138 ARG A C 1
ATOM 1090 O O . ARG A 1 138 ? 5.597 -11.117 8.512 1.00 97.50 138 ARG A O 1
ATOM 1097 N N . LEU A 1 139 ? 6.523 -11.982 6.659 1.00 96.69 139 LEU A N 1
ATOM 1098 C CA . LEU A 1 139 ? 5.272 -12.535 6.136 1.00 96.69 139 LEU A CA 1
ATOM 1099 C C . LEU A 1 139 ? 4.737 -13.647 7.033 1.00 96.69 139 LEU A C 1
ATOM 1101 O O . LEU A 1 139 ? 3.547 -13.646 7.340 1.00 96.69 139 LEU A O 1
ATOM 1105 N N . LYS A 1 140 ? 5.600 -14.562 7.486 1.00 96.50 140 LYS A N 1
ATOM 1106 C CA . LYS A 1 140 ? 5.211 -15.632 8.408 1.00 96.50 140 LYS A CA 1
ATOM 1107 C C . LYS A 1 140 ? 4.626 -15.071 9.705 1.00 96.50 140 LYS A C 1
ATOM 1109 O O . LYS A 1 140 ? 3.542 -15.488 10.097 1.00 96.50 140 LYS A O 1
ATOM 1114 N N . GLU A 1 141 ? 5.286 -14.087 10.311 1.00 96.88 141 GLU A N 1
ATOM 1115 C CA . GLU A 1 141 ? 4.796 -13.408 11.520 1.00 96.88 141 GLU A CA 1
ATOM 1116 C C . GLU A 1 141 ? 3.411 -12.773 11.302 1.00 96.88 141 GLU A C 1
ATOM 1118 O O . GLU A 1 141 ? 2.511 -12.958 12.120 1.00 96.88 141 GLU A O 1
ATOM 1123 N N . LEU A 1 142 ? 3.206 -12.068 10.181 1.00 94.81 142 LEU A N 1
ATOM 1124 C CA . LEU A 1 142 ? 1.914 -11.452 9.860 1.00 94.81 142 LEU A CA 1
ATOM 1125 C C . LEU A 1 142 ? 0.815 -12.500 9.617 1.00 94.81 142 LEU A C 1
ATOM 1127 O O . LEU A 1 142 ? -0.315 -12.326 10.072 1.00 94.81 142 LEU A O 1
ATOM 1131 N N . ILE A 1 143 ? 1.132 -13.593 8.919 1.00 94.25 143 ILE A N 1
ATOM 1132 C CA . ILE A 1 143 ? 0.197 -14.700 8.671 1.00 94.25 143 ILE A CA 1
ATOM 1133 C C . ILE A 1 143 ? -0.206 -15.370 9.989 1.00 94.25 143 ILE A C 1
ATOM 1135 O O . ILE A 1 143 ? -1.395 -15.593 10.222 1.00 94.25 143 ILE A O 1
ATOM 1139 N N . GLU A 1 144 ? 0.758 -15.668 10.861 1.00 95.25 144 GLU A N 1
ATOM 1140 C CA . GLU A 1 144 ? 0.509 -16.263 12.178 1.00 95.25 144 GLU A CA 1
ATOM 1141 C C . GLU A 1 144 ? -0.336 -15.338 13.059 1.00 95.25 144 GLU A C 1
ATOM 1143 O O . GLU A 1 144 ? -1.298 -15.795 13.681 1.00 95.25 144 GLU A O 1
ATOM 1148 N N . LEU A 1 145 ? -0.039 -14.033 13.062 1.00 94.69 145 LEU A N 1
ATOM 1149 C CA . LEU A 1 145 ? -0.826 -13.034 13.782 1.00 94.69 145 LEU A CA 1
ATOM 1150 C C . LEU A 1 145 ? -2.268 -12.977 13.258 1.00 94.69 145 LEU A C 1
ATOM 1152 O O . LEU A 1 145 ? -3.206 -13.073 14.047 1.00 94.69 145 LEU A O 1
ATOM 1156 N N . ASN A 1 146 ? -2.462 -12.899 11.940 1.00 91.19 146 ASN A N 1
ATOM 1157 C CA . ASN A 1 146 ? -3.796 -12.899 11.330 1.00 91.19 146 ASN A CA 1
ATOM 1158 C C . ASN A 1 146 ? -4.575 -14.189 11.635 1.00 91.19 146 ASN A C 1
ATOM 1160 O O . ASN A 1 146 ? -5.779 -14.138 11.897 1.00 91.19 146 ASN A O 1
ATOM 1164 N N . GLY A 1 147 ? -3.890 -15.336 11.665 1.00 92.75 147 GLY A N 1
ATOM 1165 C CA . GLY A 1 147 ? -4.461 -16.619 12.075 1.00 92.75 147 GLY A CA 1
ATOM 1166 C C . GLY A 1 147 ? -4.893 -16.633 13.543 1.00 92.75 147 GLY A C 1
ATOM 1167 O O . GLY A 1 147 ? -6.023 -17.014 13.840 1.00 92.75 147 GLY A O 1
ATOM 1168 N N . LYS A 1 148 ? -4.035 -16.156 14.456 1.00 95.12 148 LYS A N 1
ATOM 1169 C CA . LYS A 1 148 ? -4.327 -16.037 15.898 1.00 95.12 148 LYS A CA 1
ATOM 1170 C C . LYS A 1 148 ? -5.517 -15.116 16.166 1.00 95.12 148 LYS A C 1
ATOM 1172 O O . LYS A 1 148 ? -6.331 -15.406 17.038 1.00 95.12 148 LYS A O 1
ATOM 1177 N N . LEU A 1 149 ? -5.604 -14.010 15.431 1.00 91.50 149 LEU A N 1
ATOM 1178 C CA . LEU A 1 149 ? -6.673 -13.021 15.564 1.00 91.50 149 LEU A CA 1
ATOM 1179 C C . LEU A 1 149 ? -7.972 -13.452 14.867 1.00 91.50 149 LEU A C 1
ATOM 1181 O O . LEU A 1 149 ? -9.003 -12.823 15.078 1.00 91.50 149 LEU A O 1
ATOM 1185 N N . GLY A 1 150 ? -7.939 -14.492 14.024 1.00 89.12 150 GLY A N 1
ATOM 1186 C CA . GLY A 1 150 ? -9.108 -14.964 13.277 1.00 89.12 150 GLY A CA 1
ATOM 1187 C C . GLY A 1 150 ? -9.665 -13.938 12.283 1.00 89.12 150 GLY A C 1
ATOM 1188 O O . GLY A 1 150 ? -10.822 -14.033 11.883 1.00 89.12 150 GLY A O 1
ATOM 1189 N N . ASN A 1 151 ? -8.860 -12.952 11.881 1.00 80.88 151 ASN A N 1
ATOM 1190 C CA . ASN A 1 151 ? -9.319 -11.794 11.109 1.00 80.88 151 ASN A CA 1
ATOM 1191 C C . ASN A 1 151 ? -9.409 -12.061 9.589 1.00 80.88 151 ASN A C 1
ATOM 1193 O O . ASN A 1 151 ? -10.007 -11.282 8.847 1.00 80.88 151 ASN A O 1
ATOM 1197 N N . GLY A 1 152 ? -8.843 -13.181 9.118 1.00 79.56 152 GLY A N 1
ATOM 1198 C CA . GLY A 1 152 ? -8.943 -13.647 7.731 1.00 79.56 152 GLY A CA 1
ATOM 1199 C C . GLY A 1 152 ? -8.233 -12.763 6.698 1.00 79.56 152 GLY A C 1
ATOM 1200 O O . GLY A 1 152 ? -8.485 -12.907 5.497 1.00 79.56 152 GLY A O 1
ATOM 1201 N N . TRP A 1 153 ? -7.367 -11.845 7.132 1.00 81.75 153 TRP A N 1
ATOM 1202 C CA . TRP A 1 153 ? -6.669 -10.928 6.237 1.00 81.75 153 TRP A CA 1
ATOM 1203 C C . TRP A 1 153 ? -5.566 -11.627 5.438 1.00 81.75 153 TRP A C 1
ATOM 1205 O O . TRP A 1 153 ? -4.761 -12.390 5.977 1.00 81.75 153 TRP A O 1
ATOM 1215 N N . ARG A 1 154 ? -5.495 -11.320 4.137 1.00 82.88 154 ARG A N 1
ATOM 1216 C CA . ARG A 1 154 ? -4.357 -11.723 3.301 1.00 82.88 154 ARG A CA 1
ATOM 1217 C C . ARG A 1 154 ? -3.132 -10.884 3.668 1.00 82.88 154 ARG A C 1
ATOM 1219 O O . ARG A 1 154 ? -3.282 -9.675 3.836 1.00 82.88 154 ARG A O 1
ATOM 1226 N N . PRO A 1 155 ? -1.936 -11.485 3.758 1.00 87.75 155 PRO A N 1
ATOM 1227 C CA . PRO A 1 155 ? -0.725 -10.716 3.987 1.00 87.75 155 PRO A CA 1
ATOM 1228 C C . PRO A 1 155 ? -0.434 -9.827 2.773 1.00 87.75 155 PRO A C 1
ATOM 1230 O O . PRO A 1 155 ? -0.681 -10.214 1.628 1.00 87.75 155 PRO A O 1
ATOM 1233 N N . GLY A 1 156 ? 0.101 -8.635 3.016 1.00 91.94 156 GLY A N 1
ATOM 1234 C CA . GLY A 1 156 ? 0.547 -7.737 1.956 1.00 91.94 156 GLY A CA 1
ATOM 1235 C C . GLY A 1 156 ? 2.019 -7.375 2.093 1.00 91.94 156 GLY A C 1
ATOM 1236 O O . GLY A 1 156 ? 2.582 -7.454 3.184 1.00 91.94 156 GLY A O 1
ATOM 1237 N N . VAL A 1 157 ? 2.627 -6.949 0.991 1.00 96.25 157 VAL A N 1
ATOM 1238 C CA . VAL A 1 157 ? 3.991 -6.421 0.924 1.00 96.25 157 VAL A CA 1
ATOM 1239 C C . VAL A 1 157 ? 3.941 -5.060 0.250 1.00 96.25 157 VAL A C 1
ATOM 1241 O O . VAL A 1 157 ? 3.426 -4.952 -0.859 1.00 96.25 157 VAL A O 1
ATOM 1244 N N . LYS A 1 158 ? 4.460 -4.021 0.903 1.00 95.00 158 LYS A N 1
ATOM 1245 C CA . LYS A 1 158 ? 4.591 -2.688 0.321 1.00 95.00 158 LYS A CA 1
ATOM 1246 C C . LYS A 1 158 ? 5.992 -2.504 -0.246 1.00 95.00 158 LYS A C 1
ATOM 1248 O O . LYS A 1 158 ? 6.980 -2.766 0.434 1.00 95.00 158 LYS A O 1
ATOM 1253 N N . PHE A 1 159 ? 6.049 -1.982 -1.463 1.00 93.88 159 PHE A N 1
ATOM 1254 C CA . PHE A 1 159 ? 7.262 -1.448 -2.063 1.00 93.88 159 PHE A CA 1
ATOM 1255 C C . PHE A 1 159 ? 7.099 0.015 -2.457 1.00 93.88 159 PHE A C 1
ATOM 1257 O O . PHE A 1 159 ? 5.999 0.504 -2.741 1.00 93.88 159 PHE A O 1
ATOM 1264 N N . HIS A 1 160 ? 8.233 0.699 -2.513 1.00 92.00 160 HIS A N 1
ATOM 1265 C CA . HIS A 1 160 ? 8.372 2.007 -3.125 1.00 92.00 160 HIS A CA 1
ATOM 1266 C C . HIS A 1 160 ? 9.650 2.018 -3.975 1.00 92.00 160 HIS A C 1
ATOM 1268 O O . HIS A 1 160 ? 10.686 2.481 -3.499 1.00 92.00 160 HIS A O 1
ATOM 1274 N N . PRO A 1 161 ? 9.589 1.531 -5.230 1.00 92.19 161 PRO A N 1
ATOM 1275 C CA . PRO A 1 161 ? 10.751 1.384 -6.113 1.00 92.19 161 PRO A CA 1
ATOM 1276 C C . PRO A 1 161 ? 11.669 2.602 -6.182 1.00 92.19 161 PRO A C 1
ATOM 1278 O O . PRO A 1 161 ? 12.877 2.470 -6.021 1.00 92.19 161 PRO A O 1
ATOM 1281 N N . LEU A 1 162 ? 11.090 3.799 -6.309 1.00 86.75 162 LEU A N 1
ATOM 1282 C CA . LEU A 1 162 ? 11.846 5.050 -6.351 1.00 86.75 162 LEU A CA 1
ATOM 1283 C C . LEU A 1 162 ? 12.591 5.353 -5.032 1.00 86.75 162 LEU A C 1
ATOM 1285 O O . LEU A 1 162 ? 13.781 5.649 -5.046 1.00 86.75 162 LEU A O 1
ATOM 1289 N N . ALA A 1 163 ? 11.911 5.240 -3.883 1.00 84.44 163 ALA A N 1
ATOM 1290 C CA . ALA A 1 163 ? 12.484 5.505 -2.557 1.00 84.44 163 ALA A CA 1
ATOM 1291 C C . ALA A 1 163 ? 13.534 4.466 -2.154 1.00 84.44 163 ALA A C 1
ATOM 1293 O O . ALA A 1 163 ? 14.547 4.785 -1.535 1.00 84.44 163 ALA A O 1
ATOM 1294 N N . GLN A 1 164 ? 13.274 3.209 -2.503 1.00 89.62 164 GLN A N 1
ATOM 1295 C CA . GLN A 1 164 ? 14.126 2.067 -2.191 1.00 89.62 164 GLN A CA 1
ATOM 1296 C C . GLN A 1 164 ? 15.205 1.838 -3.261 1.00 89.62 164 GLN A C 1
ATOM 1298 O O . GLN A 1 164 ? 16.113 1.038 -3.044 1.00 89.62 164 GLN A O 1
ATOM 1303 N N . ASN A 1 165 ? 15.123 2.567 -4.379 1.00 89.94 165 ASN A N 1
ATOM 1304 C CA . ASN A 1 165 ? 16.039 2.558 -5.513 1.00 89.94 165 ASN A CA 1
ATOM 1305 C C . ASN A 1 165 ? 16.321 1.153 -6.055 1.00 89.94 165 ASN A C 1
ATOM 1307 O O . ASN A 1 165 ? 17.462 0.685 -6.045 1.00 89.94 165 ASN A O 1
ATOM 1311 N N . PHE A 1 166 ? 15.273 0.469 -6.498 1.00 93.19 166 PHE A N 1
ATOM 1312 C CA . PHE A 1 166 ? 15.384 -0.824 -7.169 1.00 93.19 166 PHE A CA 1
ATOM 1313 C C . PHE A 1 166 ? 14.446 -0.872 -8.376 1.00 93.19 166 PHE A C 1
ATOM 1315 O O . PHE A 1 166 ? 13.398 -0.225 -8.365 1.00 93.19 166 PHE A O 1
ATOM 1322 N N . ASP A 1 167 ? 14.816 -1.645 -9.398 1.00 95.12 167 ASP A N 1
ATOM 1323 C CA . ASP A 1 167 ? 13.950 -1.911 -10.548 1.00 95.12 167 ASP A CA 1
ATOM 1324 C C . ASP A 1 167 ? 13.075 -3.140 -10.253 1.00 95.12 167 ASP A C 1
ATOM 1326 O O . ASP A 1 167 ? 13.603 -4.249 -10.131 1.00 95.12 167 ASP A O 1
ATOM 1330 N N . PRO A 1 168 ? 11.742 -2.994 -10.138 1.00 95.62 168 PRO A N 1
ATOM 1331 C CA . PRO A 1 168 ? 10.867 -4.141 -9.939 1.00 95.62 168 PRO A CA 1
ATOM 1332 C C . PRO A 1 168 ? 10.812 -5.063 -11.169 1.00 95.62 168 PRO A C 1
ATOM 1334 O O . PRO A 1 168 ? 10.428 -6.227 -11.030 1.00 95.62 168 PRO A O 1
ATOM 1337 N N . GLY A 1 169 ? 11.214 -4.577 -12.345 1.00 95.94 169 GLY A N 1
ATOM 1338 C CA . GLY A 1 169 ? 11.351 -5.355 -13.573 1.00 95.94 169 GLY A CA 1
ATOM 1339 C C . GLY A 1 169 ? 12.641 -6.172 -13.660 1.00 95.94 169 GLY A C 1
ATOM 1340 O O . GLY A 1 169 ? 12.726 -7.056 -14.512 1.00 95.94 169 GLY A O 1
ATOM 1341 N N . ASP A 1 170 ? 13.628 -5.958 -12.777 1.00 96.31 170 ASP A N 1
ATOM 1342 C CA . ASP A 1 170 ? 14.806 -6.830 -12.705 1.00 96.31 170 ASP A CA 1
ATOM 1343 C C . ASP A 1 170 ? 14.419 -8.166 -12.060 1.00 96.31 170 ASP A C 1
ATOM 1345 O O . ASP A 1 170 ? 14.572 -8.400 -10.855 1.00 96.31 170 ASP A O 1
ATOM 1349 N N . LEU A 1 171 ? 13.902 -9.074 -12.889 1.00 93.81 171 LEU A N 1
ATOM 1350 C CA . LEU A 1 171 ? 13.479 -10.388 -12.433 1.00 93.81 171 LEU A CA 1
ATOM 1351 C C . LEU A 1 171 ? 14.619 -11.176 -11.804 1.00 93.81 171 LEU A C 1
ATOM 1353 O O . LEU A 1 171 ? 14.341 -11.972 -10.918 1.00 93.81 171 LEU A O 1
ATOM 1357 N N . LYS A 1 172 ? 15.877 -10.977 -12.207 1.00 93.94 172 LYS A N 1
ATOM 1358 C CA . LYS A 1 172 ? 17.001 -11.722 -11.631 1.00 93.94 172 LYS A CA 1
ATOM 1359 C C . LYS A 1 172 ? 17.259 -11.282 -10.192 1.00 93.94 172 LYS A C 1
ATOM 1361 O O . LYS A 1 172 ? 17.467 -12.136 -9.330 1.00 93.94 172 LYS A O 1
ATOM 1366 N N . ALA A 1 173 ? 17.232 -9.977 -9.927 1.00 94.94 173 ALA A N 1
ATOM 1367 C CA . ALA A 1 173 ? 17.385 -9.441 -8.576 1.00 94.94 173 ALA A CA 1
ATOM 1368 C C . ALA A 1 173 ? 16.168 -9.758 -7.689 1.00 94.94 173 ALA A C 1
ATOM 1370 O O . ALA A 1 173 ? 16.319 -10.083 -6.510 1.00 94.94 173 ALA A O 1
ATOM 1371 N N . MET A 1 174 ? 14.963 -9.715 -8.262 1.00 97.06 174 MET A N 1
ATOM 1372 C CA . MET A 1 174 ? 13.709 -9.820 -7.512 1.00 97.06 174 MET A CA 1
ATOM 1373 C C . MET A 1 174 ? 13.130 -11.239 -7.419 1.00 97.06 174 MET A C 1
ATOM 1375 O O . MET A 1 174 ? 12.224 -11.459 -6.611 1.00 97.06 174 MET A O 1
ATOM 1379 N N . GLU A 1 175 ? 13.628 -12.216 -8.191 1.00 95.69 175 GLU A N 1
ATOM 1380 C CA . GLU A 1 175 ? 13.023 -13.556 -8.341 1.00 95.69 175 GLU A CA 1
ATOM 1381 C C . GLU A 1 175 ? 12.688 -14.201 -6.999 1.00 95.69 175 GLU A C 1
ATOM 1383 O O . GLU A 1 175 ? 11.578 -14.693 -6.793 1.00 95.69 175 GLU A O 1
ATOM 1388 N N . ARG A 1 176 ? 13.634 -14.170 -6.056 1.00 96.81 176 ARG A N 1
ATOM 1389 C CA . ARG A 1 176 ? 13.443 -14.806 -4.752 1.00 96.81 176 ARG A CA 1
ATOM 1390 C C . ARG A 1 176 ? 12.336 -14.130 -3.942 1.00 96.81 176 ARG A C 1
ATOM 1392 O O . ARG A 1 176 ? 11.567 -14.829 -3.288 1.00 96.81 176 ARG A O 1
ATOM 1399 N N . LEU A 1 177 ? 12.227 -12.804 -4.006 1.00 97.94 177 LEU A N 1
ATOM 1400 C CA . LEU A 1 177 ? 11.165 -12.056 -3.329 1.00 97.94 177 LEU A CA 1
ATOM 1401 C C . LEU A 1 177 ? 9.801 -12.362 -3.958 1.00 97.94 177 LEU A C 1
ATOM 1403 O O . LEU A 1 177 ? 8.854 -12.666 -3.233 1.00 97.94 177 LEU A O 1
ATOM 1407 N N . TYR A 1 178 ? 9.708 -12.353 -5.292 1.00 97.69 178 TYR A N 1
ATOM 1408 C CA . TYR A 1 178 ? 8.468 -12.680 -6.006 1.00 97.69 178 TYR A CA 1
ATOM 1409 C C . TYR A 1 178 ? 7.991 -14.099 -5.741 1.00 97.69 178 TYR A C 1
ATOM 1411 O O . TYR A 1 178 ? 6.806 -14.295 -5.481 1.00 97.69 178 TYR A O 1
ATOM 1419 N N . ARG A 1 179 ? 8.903 -15.073 -5.700 1.00 96.19 179 ARG A N 1
ATOM 1420 C CA . ARG A 1 179 ? 8.557 -16.450 -5.340 1.00 96.19 179 ARG A CA 1
ATOM 1421 C C . ARG A 1 179 ? 7.974 -16.565 -3.936 1.00 96.19 179 ARG A C 1
ATOM 1423 O O . ARG A 1 179 ? 6.928 -17.184 -3.785 1.00 96.19 179 ARG A O 1
ATOM 1430 N N . ILE A 1 180 ? 8.593 -15.936 -2.936 1.00 97.06 180 ILE A N 1
ATOM 1431 C CA . ILE A 1 180 ? 8.071 -15.938 -1.558 1.00 97.06 180 ILE A CA 1
ATOM 1432 C C . ILE A 1 180 ? 6.654 -15.345 -1.522 1.00 97.06 180 ILE A C 1
ATOM 1434 O O . ILE A 1 180 ? 5.753 -15.905 -0.895 1.00 97.06 180 ILE A O 1
ATOM 1438 N N . MET A 1 181 ? 6.428 -14.222 -2.209 1.00 96.31 181 MET A N 1
ATOM 1439 C CA . MET A 1 181 ? 5.115 -13.571 -2.235 1.00 96.31 181 MET A CA 1
ATOM 1440 C C . MET A 1 181 ? 4.055 -14.396 -2.983 1.00 96.31 181 MET A C 1
ATOM 1442 O O . MET A 1 181 ? 2.921 -14.483 -2.517 1.00 96.31 181 MET A O 1
ATOM 1446 N N . ASP A 1 182 ? 4.409 -15.041 -4.097 1.00 94.31 182 ASP A N 1
ATOM 1447 C CA . ASP A 1 182 ? 3.500 -15.915 -4.853 1.00 94.31 182 ASP A CA 1
ATOM 1448 C C . ASP A 1 182 ? 3.136 -17.186 -4.061 1.00 94.31 182 ASP A C 1
ATOM 1450 O O . ASP A 1 182 ? 1.959 -17.549 -3.961 1.00 94.31 182 ASP A O 1
ATOM 1454 N N . GLU A 1 183 ? 4.125 -17.818 -3.416 1.00 92.19 183 GLU A N 1
ATOM 1455 C CA . GLU A 1 183 ? 3.949 -19.020 -2.587 1.00 92.19 183 GLU A CA 1
ATOM 1456 C C . GLU A 1 183 ? 3.060 -18.738 -1.362 1.00 92.19 183 GLU A C 1
ATOM 1458 O O . GLU A 1 183 ? 2.176 -19.538 -1.039 1.00 92.19 183 GLU A O 1
ATOM 1463 N N . THR A 1 184 ? 3.227 -17.573 -0.729 1.00 90.44 184 THR A N 1
ATOM 1464 C CA . THR A 1 184 ? 2.402 -17.128 0.412 1.00 90.44 184 THR A CA 1
ATOM 1465 C C . THR A 1 184 ? 1.046 -16.545 0.001 1.00 90.44 184 THR A C 1
ATOM 1467 O O . THR A 1 184 ? 0.175 -16.347 0.850 1.00 90.44 184 THR A O 1
ATOM 1470 N N . GLY A 1 185 ? 0.829 -16.282 -1.293 1.00 89.00 185 GLY A N 1
ATOM 1471 C CA . GLY A 1 185 ? -0.376 -15.622 -1.798 1.00 89.00 185 GLY A CA 1
ATOM 1472 C C . GLY A 1 185 ? -0.523 -14.178 -1.313 1.00 89.00 185 GLY A C 1
ATOM 1473 O O . GLY A 1 185 ? -1.657 -13.701 -1.158 1.00 89.00 185 GLY A O 1
ATOM 1474 N N . ALA A 1 186 ? 0.607 -13.521 -1.036 1.00 91.88 186 ALA A N 1
ATOM 1475 C CA . ALA A 1 186 ? 0.660 -12.138 -0.602 1.00 91.88 186 ALA A CA 1
ATOM 1476 C C . ALA A 1 186 ? 0.212 -11.181 -1.715 1.00 91.88 186 ALA A C 1
ATOM 1478 O O . ALA A 1 186 ? 0.269 -11.494 -2.905 1.00 91.88 186 ALA A O 1
ATOM 1479 N N . VAL A 1 187 ? -0.247 -9.998 -1.318 1.00 93.81 187 VAL A N 1
ATOM 1480 C CA . VAL A 1 187 ? -0.569 -8.904 -2.244 1.00 93.81 187 VAL A CA 1
ATOM 1481 C C . VAL A 1 187 ? 0.589 -7.917 -2.264 1.00 93.81 187 VAL A C 1
ATOM 1483 O O . VAL A 1 187 ? 0.985 -7.420 -1.213 1.00 93.81 187 VAL A O 1
ATOM 1486 N N . ILE A 1 188 ? 1.109 -7.591 -3.443 1.00 95.94 188 ILE A N 1
ATOM 1487 C CA . ILE A 1 188 ? 2.028 -6.466 -3.603 1.00 95.94 188 ILE A CA 1
ATOM 1488 C C . ILE A 1 188 ? 1.208 -5.188 -3.644 1.00 95.94 188 ILE A C 1
ATOM 1490 O O . ILE A 1 188 ? 0.327 -5.038 -4.482 1.00 95.94 188 ILE A O 1
ATOM 1494 N N . VAL A 1 189 ? 1.538 -4.242 -2.780 1.00 94.62 189 VAL A N 1
ATOM 1495 C CA . VAL A 1 189 ? 1.164 -2.840 -2.922 1.00 94.62 189 VAL A CA 1
ATOM 1496 C C . VAL A 1 189 ? 2.432 -2.115 -3.335 1.00 94.62 189 VAL A C 1
ATOM 1498 O O . VAL A 1 189 ? 3.439 -2.194 -2.643 1.00 94.62 189 VAL A O 1
ATOM 1501 N N . THR A 1 190 ? 2.435 -1.416 -4.457 1.00 93.50 190 THR A N 1
ATOM 1502 C CA . THR A 1 190 ? 3.637 -0.725 -4.933 1.00 93.50 190 THR A CA 1
ATOM 1503 C C . THR A 1 190 ? 3.319 0.725 -5.212 1.00 93.50 190 THR A C 1
ATOM 1505 O O . THR A 1 190 ? 2.279 1.047 -5.777 1.00 93.50 190 THR A O 1
ATOM 1508 N N . HIS A 1 191 ? 4.189 1.623 -4.759 1.00 89.81 191 HIS A N 1
ATOM 1509 C CA . HIS A 1 191 ? 4.100 3.013 -5.177 1.00 89.81 191 HIS A CA 1
ATOM 1510 C C . HIS A 1 191 ? 4.407 3.105 -6.677 1.00 89.81 191 HIS A C 1
ATOM 1512 O O . HIS A 1 191 ? 5.481 2.687 -7.108 1.00 89.81 191 HIS A O 1
ATOM 1518 N N . THR A 1 192 ? 3.459 3.627 -7.453 1.00 86.06 192 THR A N 1
ATOM 1519 C CA . THR A 1 192 ? 3.625 3.931 -8.878 1.00 86.06 192 THR A CA 1
ATOM 1520 C C . THR A 1 192 ? 3.235 5.378 -9.102 1.00 86.06 192 THR A C 1
ATOM 1522 O O . THR A 1 192 ? 2.162 5.791 -8.681 1.00 86.06 192 THR A O 1
ATOM 1525 N N . GLY A 1 193 ? 4.106 6.154 -9.732 1.00 71.25 193 GLY A N 1
ATOM 1526 C CA . GLY A 1 193 ? 3.996 7.610 -9.724 1.00 71.25 193 GLY A CA 1
ATOM 1527 C C . GLY A 1 193 ? 5.166 8.282 -9.013 1.00 71.25 193 GLY A C 1
ATOM 1528 O O . GLY A 1 193 ? 6.170 7.659 -8.673 1.00 71.25 193 GLY A O 1
ATOM 1529 N N . VAL A 1 194 ? 5.067 9.594 -8.868 1.00 64.31 194 VAL A N 1
ATOM 1530 C CA . VAL A 1 194 ? 6.221 10.484 -8.701 1.00 64.31 194 VAL A CA 1
ATOM 1531 C C . VAL A 1 194 ? 6.084 11.252 -7.389 1.00 64.31 194 VAL A C 1
ATOM 1533 O O . VAL A 1 194 ? 5.077 11.917 -7.195 1.00 64.31 194 VAL A O 1
ATOM 1536 N N . PHE A 1 195 ? 7.075 11.207 -6.494 1.00 63.16 195 PHE A N 1
ATOM 1537 C CA . PHE A 1 195 ? 7.011 11.896 -5.194 1.00 63.16 195 PHE A CA 1
ATOM 1538 C C . PHE A 1 195 ? 8.127 12.937 -5.032 1.00 63.16 195 PHE A C 1
ATOM 1540 O O . PHE A 1 195 ? 9.305 12.575 -5.014 1.00 63.16 195 PHE A O 1
ATOM 1547 N N . GLN A 1 196 ? 7.766 14.222 -4.876 1.00 48.59 196 GLN A N 1
ATOM 1548 C CA . GLN A 1 196 ? 8.665 15.391 -4.993 1.00 48.59 196 GLN A CA 1
ATOM 1549 C C . GLN A 1 196 ? 9.998 15.252 -4.243 1.00 48.59 196 GLN A C 1
ATOM 1551 O O . GLN A 1 196 ? 11.053 15.618 -4.758 1.00 48.59 196 GLN A O 1
ATOM 1556 N N . ARG A 1 197 ? 9.963 14.690 -3.032 1.00 52.28 197 ARG A N 1
ATOM 1557 C CA . ARG A 1 197 ? 11.113 14.667 -2.117 1.00 52.28 197 ARG A CA 1
ATOM 1558 C C . ARG A 1 197 ? 12.202 13.654 -2.481 1.00 52.28 197 ARG A C 1
ATOM 1560 O O . ARG A 1 197 ? 13.264 13.679 -1.874 1.00 52.28 197 ARG A O 1
ATOM 1567 N N . ILE A 1 198 ? 11.930 12.751 -3.424 1.00 53.59 198 ILE A N 1
ATOM 1568 C CA . ILE A 1 198 ? 12.811 11.621 -3.771 1.00 53.59 198 ILE A CA 1
ATOM 1569 C C . ILE A 1 198 ? 13.403 11.788 -5.187 1.00 53.59 198 ILE A C 1
ATOM 1571 O O . ILE A 1 198 ? 14.354 11.107 -5.554 1.00 53.59 198 ILE A O 1
ATOM 1575 N N . ILE A 1 199 ? 12.883 12.733 -5.977 1.00 50.31 199 ILE A N 1
ATOM 1576 C CA . ILE A 1 199 ? 13.131 12.837 -7.429 1.00 50.31 199 ILE A CA 1
ATOM 1577 C C . ILE A 1 199 ? 14.445 13.517 -7.781 1.00 50.31 199 ILE A C 1
ATOM 1579 O O . ILE A 1 199 ? 14.966 13.281 -8.863 1.00 50.31 199 ILE A O 1
ATOM 1583 N N . VAL A 1 200 ? 15.005 14.341 -6.894 1.00 51.34 200 VAL A N 1
ATOM 1584 C CA . VAL A 1 200 ? 16.191 15.144 -7.240 1.00 51.34 200 VAL A CA 1
ATOM 1585 C C . VAL A 1 200 ? 17.416 14.256 -7.550 1.00 51.34 200 VAL A C 1
ATOM 1587 O O . VAL A 1 200 ? 18.360 14.720 -8.178 1.00 51.34 200 VAL A O 1
ATOM 1590 N N . GLU A 1 201 ? 17.381 12.960 -7.202 1.00 54.78 201 GLU A N 1
ATOM 1591 C CA . GLU A 1 201 ? 18.525 12.043 -7.329 1.00 54.78 201 GLU A CA 1
ATOM 1592 C C . GLU A 1 201 ? 18.199 10.646 -7.906 1.00 54.78 201 GLU A C 1
ATOM 1594 O O . GLU A 1 201 ? 19.085 9.790 -7.962 1.00 54.78 201 GLU A O 1
ATOM 1599 N N . ARG A 1 202 ? 16.945 10.351 -8.286 1.00 67.44 202 ARG A N 1
ATOM 1600 C CA . ARG A 1 202 ? 16.491 8.968 -8.562 1.00 67.44 202 ARG A CA 1
ATOM 1601 C C . ARG A 1 202 ? 15.807 8.830 -9.922 1.00 67.44 202 ARG A C 1
ATOM 1603 O O . ARG A 1 202 ? 15.097 9.729 -10.361 1.00 67.44 202 ARG A O 1
ATOM 1610 N N . ASP A 1 203 ? 15.990 7.671 -10.555 1.00 77.56 203 ASP A N 1
ATOM 1611 C CA . ASP A 1 203 ? 15.392 7.344 -11.854 1.00 77.56 203 ASP A CA 1
ATOM 1612 C C . ASP A 1 203 ? 13.874 7.144 -11.728 1.00 77.56 203 ASP A C 1
ATOM 1614 O O . ASP A 1 203 ? 13.396 6.208 -11.081 1.00 77.56 203 ASP A O 1
ATOM 1618 N N . ILE A 1 204 ? 13.108 8.038 -12.353 1.00 78.88 204 ILE A N 1
ATOM 1619 C CA . ILE A 1 204 ? 11.647 8.028 -12.292 1.00 78.88 204 ILE A CA 1
ATOM 1620 C C . ILE A 1 204 ? 11.024 6.813 -12.978 1.00 78.88 204 ILE A C 1
ATOM 1622 O O . ILE A 1 204 ? 9.920 6.394 -12.620 1.00 78.88 204 ILE A O 1
ATOM 1626 N N . GLU A 1 205 ? 11.748 6.194 -13.906 1.00 86.00 205 GLU A N 1
ATOM 1627 C CA . GLU A 1 205 ? 11.308 4.998 -14.617 1.00 86.00 205 GLU A CA 1
ATOM 1628 C C . GLU A 1 205 ? 11.172 3.785 -13.685 1.00 86.00 205 GLU A C 1
ATOM 1630 O O . GLU A 1 205 ? 10.490 2.818 -14.032 1.00 86.00 205 GLU A O 1
ATOM 1635 N N . LEU A 1 206 ? 11.766 3.828 -12.483 1.00 89.81 206 LEU A N 1
ATOM 1636 C CA . LEU A 1 206 ? 11.562 2.808 -11.448 1.00 89.81 206 LEU A CA 1
ATOM 1637 C C . LEU A 1 206 ? 10.111 2.776 -10.948 1.00 89.81 206 LEU A C 1
ATOM 1639 O O . LEU A 1 206 ? 9.655 1.752 -10.442 1.00 89.81 206 LEU A O 1
ATOM 1643 N N . ALA A 1 207 ? 9.382 3.889 -11.076 1.00 87.88 207 ALA A N 1
ATOM 1644 C CA . ALA A 1 207 ? 7.985 4.000 -10.673 1.00 87.88 207 ALA A CA 1
ATOM 1645 C C . ALA A 1 207 ? 6.988 3.769 -11.823 1.00 87.88 207 ALA A C 1
ATOM 1647 O O . ALA A 1 207 ? 5.781 3.879 -11.588 1.00 87.88 207 ALA A O 1
ATOM 1648 N N . ASP A 1 208 ? 7.461 3.462 -13.039 1.00 90.75 208 ASP A N 1
ATOM 1649 C CA . ASP A 1 208 ? 6.594 3.132 -14.173 1.00 90.75 208 ASP A CA 1
ATOM 1650 C C . ASP A 1 208 ? 5.864 1.797 -13.907 1.00 90.75 208 ASP A C 1
ATOM 1652 O O . ASP A 1 208 ? 6.514 0.758 -13.727 1.00 90.75 208 ASP A O 1
ATOM 1656 N N . PRO A 1 209 ? 4.516 1.771 -13.920 1.00 93.69 209 PRO A N 1
ATOM 1657 C CA . PRO A 1 209 ? 3.739 0.537 -13.814 1.00 93.69 209 PRO A CA 1
ATOM 1658 C C . PRO A 1 209 ? 4.164 -0.589 -14.764 1.00 93.69 209 PRO A C 1
ATOM 1660 O O . PRO A 1 209 ? 4.056 -1.763 -14.396 1.00 93.69 209 PRO A O 1
ATOM 1663 N N . MET A 1 210 ? 4.671 -0.272 -15.962 1.00 95.19 210 MET A N 1
ATOM 1664 C CA . MET A 1 210 ? 5.093 -1.284 -16.941 1.00 95.19 210 MET A CA 1
ATOM 1665 C C . MET A 1 210 ? 6.276 -2.124 -16.475 1.00 95.19 210 MET A C 1
ATOM 1667 O O . MET A 1 210 ? 6.452 -3.238 -16.973 1.00 95.19 210 MET A O 1
ATOM 1671 N N . ARG A 1 211 ? 7.043 -1.666 -15.479 1.00 96.00 211 ARG A N 1
ATOM 1672 C CA . ARG A 1 211 ? 8.100 -2.474 -14.852 1.00 96.00 211 ARG A CA 1
ATOM 1673 C C . ARG A 1 211 ? 7.554 -3.752 -14.210 1.00 96.00 211 ARG A C 1
ATOM 1675 O O . ARG A 1 211 ? 8.267 -4.743 -14.112 1.00 96.00 211 ARG A O 1
ATOM 1682 N N . PHE A 1 212 ? 6.270 -3.782 -13.845 1.00 96.69 212 PHE A N 1
ATOM 1683 C CA . PHE A 1 212 ? 5.606 -4.973 -13.308 1.00 96.69 212 PHE A CA 1
ATOM 1684 C C . PHE A 1 212 ? 4.996 -5.886 -14.378 1.00 96.69 212 PHE A C 1
ATOM 1686 O O . PHE A 1 212 ? 4.411 -6.910 -14.023 1.00 96.69 212 PHE A O 1
ATOM 1693 N N . ARG A 1 213 ? 5.108 -5.565 -15.673 1.00 96.94 213 ARG A N 1
ATOM 1694 C CA . ARG A 1 213 ? 4.471 -6.348 -16.745 1.00 96.94 213 ARG A CA 1
ATOM 1695 C C . ARG A 1 213 ? 4.899 -7.811 -16.729 1.00 96.94 213 ARG A C 1
ATOM 1697 O O . ARG A 1 213 ? 4.051 -8.694 -16.652 1.00 96.94 213 ARG A O 1
ATOM 1704 N N . GLU A 1 214 ? 6.204 -8.066 -16.766 1.00 96.62 214 GLU A N 1
ATOM 1705 C CA . GLU A 1 214 ? 6.722 -9.438 -16.788 1.00 96.62 214 GLU A CA 1
ATOM 1706 C C . GLU A 1 214 ? 6.407 -10.174 -15.474 1.00 96.62 214 GLU A C 1
ATOM 1708 O O . GLU A 1 214 ? 6.136 -11.372 -15.468 1.00 96.62 214 GLU A O 1
ATOM 1713 N N . VAL A 1 215 ? 6.345 -9.444 -14.353 1.00 96.50 215 VAL A N 1
ATOM 1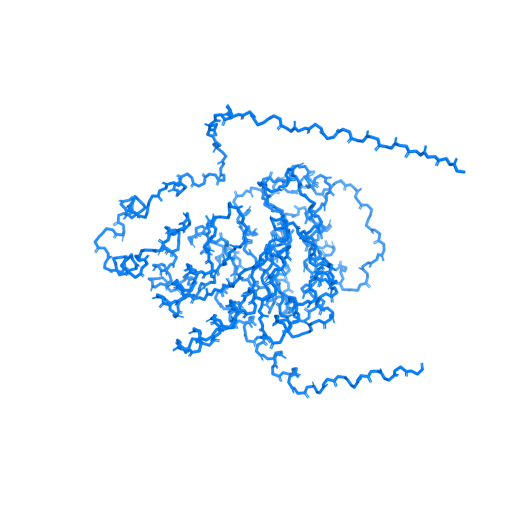714 C CA . VAL A 1 215 ? 5.928 -9.987 -13.051 1.00 96.50 215 VAL A CA 1
ATOM 1715 C C . VAL A 1 215 ? 4.467 -10.444 -13.098 1.00 96.50 215 VAL A C 1
ATOM 1717 O O . VAL A 1 215 ? 4.167 -11.570 -12.705 1.00 96.50 215 VAL A O 1
ATOM 1720 N N . ALA A 1 216 ? 3.560 -9.615 -13.620 1.00 96.12 216 ALA A N 1
ATOM 1721 C CA . ALA A 1 216 ? 2.147 -9.956 -13.785 1.00 96.12 216 ALA A CA 1
ATOM 1722 C C . ALA A 1 216 ? 1.931 -11.128 -14.764 1.00 96.12 216 ALA A C 1
ATOM 1724 O O . ALA A 1 216 ? 1.067 -11.979 -14.527 1.00 96.12 216 ALA A O 1
ATOM 1725 N N . GLU A 1 217 ? 2.735 -11.197 -15.832 1.00 94.88 217 GLU A N 1
ATOM 1726 C CA . GLU A 1 217 ? 2.739 -12.295 -16.808 1.00 94.88 217 GLU A CA 1
ATOM 1727 C C . GLU A 1 217 ? 3.280 -13.606 -16.216 1.00 94.88 217 GLU A C 1
ATOM 1729 O O . GLU A 1 217 ? 2.783 -14.673 -16.563 1.00 94.88 217 GLU A O 1
ATOM 1734 N N . ARG A 1 218 ? 4.269 -13.557 -15.316 1.00 95.00 218 ARG A N 1
ATOM 1735 C CA . ARG A 1 218 ? 4.923 -14.757 -14.765 1.00 95.00 218 ARG A CA 1
ATOM 1736 C C . ARG A 1 218 ? 4.264 -15.289 -13.490 1.00 95.00 218 ARG A C 1
ATOM 1738 O O . ARG A 1 218 ? 4.213 -16.503 -13.298 1.00 95.00 218 ARG A O 1
ATOM 1745 N N . TYR A 1 219 ? 3.756 -14.411 -12.626 1.00 94.12 219 TYR A N 1
ATOM 1746 C CA . TYR A 1 219 ? 3.235 -14.747 -11.294 1.00 94.12 219 TYR A CA 1
ATOM 1747 C C . TYR A 1 219 ? 1.726 -14.498 -11.202 1.00 94.12 219 TYR A C 1
ATOM 1749 O O . TYR A 1 219 ? 1.254 -13.566 -10.558 1.00 94.12 219 TYR A O 1
ATOM 1757 N N . HIS A 1 220 ? 0.928 -15.348 -11.849 1.00 87.88 220 HIS A N 1
ATOM 1758 C CA . HIS A 1 220 ? -0.524 -15.148 -11.948 1.00 87.88 220 HIS A CA 1
ATOM 1759 C C . HIS A 1 220 ? -1.294 -15.226 -10.616 1.00 87.88 220 HIS A C 1
ATOM 1761 O O . HIS A 1 220 ? -2.463 -14.837 -10.572 1.00 87.88 220 HIS A O 1
ATOM 1767 N N . ARG A 1 221 ? -0.696 -15.766 -9.543 1.00 87.69 221 ARG A N 1
ATOM 1768 C CA . ARG A 1 221 ? -1.329 -15.823 -8.210 1.00 87.69 221 ARG A CA 1
ATOM 1769 C C . ARG A 1 221 ? -0.981 -14.606 -7.354 1.00 87.69 221 ARG A C 1
ATOM 1771 O O . ARG A 1 221 ? -1.685 -14.337 -6.378 1.00 87.69 221 ARG A O 1
ATOM 1778 N N . LEU A 1 222 ? 0.064 -13.880 -7.735 1.00 92.38 222 LEU A N 1
ATOM 1779 C CA . LEU A 1 222 ? 0.521 -12.662 -7.096 1.00 92.38 222 LEU A CA 1
ATOM 1780 C C . LEU A 1 222 ? -0.353 -11.494 -7.545 1.00 92.38 222 LEU A C 1
ATOM 1782 O O . LEU A 1 222 ? -0.348 -11.116 -8.716 1.00 92.38 222 LEU A O 1
ATOM 1786 N N . ASN A 1 223 ? -1.123 -10.933 -6.613 1.00 94.44 223 ASN A N 1
ATOM 1787 C CA . ASN A 1 223 ? -1.913 -9.737 -6.893 1.00 94.44 223 ASN A CA 1
ATOM 1788 C C . ASN A 1 223 ? -1.040 -8.495 -6.714 1.00 94.44 223 ASN A C 1
ATOM 1790 O O . ASN A 1 223 ? -0.319 -8.398 -5.721 1.00 94.44 223 ASN A O 1
ATOM 1794 N N . ILE A 1 224 ? -1.136 -7.547 -7.641 1.00 96.50 224 ILE A N 1
ATOM 1795 C CA . ILE A 1 224 ? -0.347 -6.314 -7.653 1.00 96.50 224 ILE A CA 1
ATOM 1796 C C . ILE A 1 224 ? -1.303 -5.124 -7.620 1.00 96.50 224 ILE A C 1
ATOM 1798 O O . ILE A 1 224 ? -2.184 -5.013 -8.466 1.00 96.50 224 ILE A O 1
ATOM 1802 N N . VAL A 1 225 ? -1.125 -4.234 -6.650 1.00 95.06 225 VAL A N 1
ATOM 1803 C CA . VAL A 1 225 ? -1.867 -2.983 -6.488 1.00 95.06 225 VAL A CA 1
ATOM 1804 C C . VAL A 1 225 ? -0.935 -1.825 -6.824 1.00 95.06 225 VAL A C 1
ATOM 1806 O O . VAL A 1 225 ? 0.062 -1.601 -6.132 1.00 95.06 225 VAL A O 1
ATOM 1809 N N . LEU A 1 226 ? -1.271 -1.099 -7.885 1.00 94.31 226 LEU A N 1
ATOM 1810 C CA . LEU A 1 226 ? -0.550 0.073 -8.373 1.00 94.31 226 LEU A CA 1
ATOM 1811 C C . LEU A 1 226 ? -1.082 1.320 -7.652 1.00 94.31 226 LEU A C 1
ATOM 1813 O O . LEU A 1 226 ? -2.151 1.832 -8.000 1.00 94.31 226 LEU A O 1
ATOM 1817 N N . SER A 1 227 ? -0.382 1.780 -6.611 1.00 89.00 227 SER A N 1
ATOM 1818 C CA . SER A 1 227 ? -0.784 2.978 -5.858 1.00 89.00 227 SER A CA 1
ATOM 1819 C C . SER A 1 227 ? -0.782 4.214 -6.741 1.00 89.00 227 SER A C 1
ATOM 1821 O O . SER A 1 227 ? 0.091 4.361 -7.591 1.00 89.00 227 SER A O 1
ATOM 1823 N N . HIS A 1 228 ? -1.752 5.099 -6.519 1.00 84.19 228 HIS A N 1
ATOM 1824 C CA . HIS A 1 228 ? -1.940 6.354 -7.253 1.00 84.19 228 HIS A CA 1
ATOM 1825 C C . HIS A 1 228 ? -2.140 6.183 -8.765 1.00 84.19 228 HIS A C 1
ATOM 1827 O O . HIS A 1 228 ? -2.053 7.155 -9.501 1.00 84.19 228 HIS A O 1
ATOM 1833 N N . MET A 1 229 ? -2.383 4.969 -9.272 1.00 85.62 229 MET A N 1
ATOM 1834 C CA . MET A 1 229 ? -2.530 4.712 -10.712 1.00 85.62 229 MET A CA 1
ATOM 1835 C C . MET A 1 229 ? -1.391 5.297 -11.564 1.00 85.62 229 MET A C 1
ATOM 1837 O O . MET A 1 229 ? -1.628 5.759 -12.674 1.00 85.62 229 MET A O 1
ATOM 1841 N N . GLY A 1 230 ? -0.156 5.321 -11.059 1.00 80.50 230 GLY A N 1
ATOM 1842 C CA . GLY A 1 230 ? 0.974 5.879 -11.805 1.00 80.50 230 GLY A CA 1
ATOM 1843 C C . GLY A 1 230 ? 1.019 7.408 -11.852 1.00 80.50 230 GLY A C 1
ATOM 1844 O O . GLY A 1 230 ? 1.930 7.951 -12.476 1.00 80.50 230 GLY A O 1
ATOM 1845 N N . THR A 1 231 ? 0.089 8.123 -11.212 1.00 74.00 231 THR A N 1
ATOM 1846 C CA . THR A 1 231 ? 0.107 9.584 -11.256 1.00 74.00 231 THR A CA 1
ATOM 1847 C C . THR A 1 231 ? 1.164 10.177 -10.335 1.00 74.00 231 THR A C 1
ATOM 1849 O O . THR A 1 231 ? 1.387 9.676 -9.232 1.00 74.00 231 THR A O 1
ATOM 1852 N N . PRO A 1 232 ? 1.782 11.282 -10.753 1.00 62.91 232 PRO A N 1
ATOM 1853 C CA . PRO A 1 232 ? 2.660 12.069 -9.911 1.00 62.91 232 PRO A CA 1
ATOM 1854 C C . PRO A 1 232 ? 1.907 12.789 -8.803 1.00 62.91 232 PRO A C 1
ATOM 1856 O O . PRO A 1 232 ? 0.733 13.134 -8.931 1.00 62.91 232 PRO A O 1
ATOM 1859 N N . ASP A 1 233 ? 2.645 13.085 -7.741 1.00 57.06 233 ASP A N 1
ATOM 1860 C CA . ASP A 1 233 ? 2.279 14.100 -6.778 1.00 57.06 233 ASP A CA 1
ATOM 1861 C C . ASP A 1 233 ? 2.243 15.473 -7.473 1.00 57.06 233 ASP A C 1
ATOM 1863 O O . ASP A 1 233 ? 3.105 15.849 -8.272 1.00 57.06 233 ASP A O 1
ATOM 1867 N N . ILE A 1 234 ? 1.216 16.234 -7.140 1.00 51.31 234 ILE A N 1
ATOM 1868 C CA . ILE A 1 234 ? 0.686 17.442 -7.798 1.00 51.31 234 ILE A CA 1
ATOM 1869 C C . ILE A 1 234 ? 1.617 18.672 -7.704 1.00 51.31 234 ILE A C 1
ATOM 1871 O O . ILE A 1 234 ? 1.286 19.768 -8.157 1.00 51.31 234 ILE A O 1
ATOM 1875 N N . VAL A 1 235 ? 2.812 18.512 -7.137 1.00 45.16 235 VAL A N 1
ATOM 1876 C CA . VAL A 1 235 ? 3.843 19.565 -7.070 1.00 45.16 235 VAL A CA 1
ATOM 1877 C C . VAL A 1 235 ? 4.881 19.438 -8.174 1.00 45.16 235 VAL A C 1
ATOM 1879 O O . VAL A 1 235 ? 5.491 20.430 -8.567 1.00 45.16 235 VAL A O 1
ATOM 1882 N N . VAL A 1 236 ? 5.107 18.223 -8.673 1.00 49.19 236 VAL A N 1
ATOM 1883 C CA . VAL A 1 236 ? 6.195 17.938 -9.624 1.00 49.19 236 VAL A CA 1
ATOM 1884 C C . VAL A 1 236 ? 5.763 18.182 -11.077 1.00 49.19 236 VAL A C 1
ATOM 1886 O O . VAL A 1 236 ? 6.554 18.055 -12.015 1.00 49.19 236 VAL A O 1
ATOM 1889 N N . THR A 1 237 ? 4.513 18.604 -11.249 1.00 49.91 237 THR A N 1
ATOM 1890 C CA . THR A 1 237 ? 3.810 18.695 -12.524 1.00 49.91 237 THR A CA 1
ATOM 1891 C C . THR A 1 237 ? 4.414 19.699 -13.489 1.00 49.91 237 THR A C 1
ATOM 1893 O O . THR A 1 237 ? 4.357 19.488 -14.689 1.00 49.91 237 THR A O 1
ATOM 1896 N N . ASN A 1 238 ? 5.087 20.754 -13.033 1.00 47.59 238 ASN A N 1
ATOM 1897 C CA . ASN A 1 238 ? 5.508 21.796 -13.976 1.00 47.59 238 ASN A CA 1
ATOM 1898 C C . ASN A 1 238 ? 6.689 21.391 -14.877 1.00 47.59 238 ASN A C 1
ATOM 1900 O O . ASN A 1 238 ? 6.788 21.903 -15.988 1.00 47.59 238 ASN A O 1
ATOM 1904 N N . TRP A 1 239 ? 7.566 20.475 -14.445 1.00 48.25 239 TRP A N 1
ATOM 1905 C CA . TRP A 1 239 ? 8.716 20.044 -15.260 1.00 48.25 239 TRP A CA 1
ATOM 1906 C C . TRP A 1 239 ? 8.472 18.712 -15.978 1.00 48.25 239 TRP A C 1
ATOM 1908 O O . TRP A 1 239 ? 8.913 18.533 -17.109 1.00 48.25 239 TRP A O 1
ATOM 1918 N N . TRP A 1 240 ? 7.723 17.793 -15.362 1.00 51.78 240 TRP A N 1
ATOM 1919 C CA . TRP A 1 240 ? 7.474 16.462 -15.927 1.00 51.78 240 TRP A CA 1
ATOM 1920 C C . TRP A 1 240 ? 6.169 16.351 -16.707 1.00 51.78 240 TRP A C 1
ATOM 1922 O O . TRP A 1 240 ? 6.127 15.571 -17.658 1.00 51.78 240 TRP A O 1
ATOM 1932 N N . ALA A 1 241 ? 5.145 17.163 -16.410 1.00 52.91 241 ALA A N 1
ATOM 1933 C CA . ALA A 1 241 ? 4.019 17.290 -17.336 1.00 52.91 241 ALA A CA 1
ATOM 1934 C C . ALA A 1 241 ? 4.492 17.884 -18.672 1.00 52.91 241 ALA A C 1
ATOM 1936 O O . ALA A 1 241 ? 4.025 17.449 -19.719 1.00 52.91 241 ALA A O 1
ATOM 1937 N N . ALA A 1 242 ? 5.513 18.756 -18.658 1.00 46.41 242 ALA A N 1
ATOM 1938 C CA . ALA A 1 242 ? 6.169 19.229 -19.880 1.00 46.41 242 ALA A CA 1
ATOM 1939 C C . ALA A 1 242 ? 6.868 18.098 -20.671 1.00 46.41 242 ALA A C 1
ATOM 1941 O O . ALA A 1 242 ? 7.010 18.203 -21.887 1.00 46.41 242 ALA A O 1
ATOM 1942 N N . GLN A 1 243 ? 7.260 17.002 -20.006 1.00 52.75 243 GLN A N 1
ATOM 1943 C CA . GLN A 1 243 ? 7.861 15.810 -20.624 1.00 52.75 243 GLN A CA 1
ATOM 1944 C C . GLN A 1 243 ? 6.859 14.662 -20.867 1.00 52.75 243 GLN A C 1
ATOM 1946 O O . GLN A 1 243 ? 7.254 13.590 -21.320 1.00 52.75 243 GLN A O 1
ATOM 1951 N N . GLY A 1 244 ? 5.573 14.836 -20.540 1.00 62.09 244 GLY A N 1
ATOM 1952 C CA . GLY A 1 244 ? 4.522 13.833 -20.772 1.00 62.09 244 GLY A CA 1
ATOM 1953 C C . GLY A 1 244 ? 4.599 12.554 -19.917 1.00 62.09 244 GLY A C 1
ATOM 1954 O O . GLY A 1 244 ? 3.787 11.645 -20.102 1.00 62.09 244 GLY A O 1
ATOM 1955 N N . VAL A 1 245 ? 5.531 12.463 -18.959 1.00 63.25 245 VAL A N 1
ATOM 1956 C CA . VAL A 1 245 ? 5.770 11.252 -18.142 1.00 63.25 245 VAL A CA 1
ATOM 1957 C C . VAL A 1 245 ? 4.543 10.872 -17.304 1.00 63.25 245 VAL A C 1
ATOM 1959 O O . VAL A 1 245 ? 4.223 9.693 -17.163 1.00 63.25 245 VAL A O 1
ATOM 1962 N N . GLU A 1 246 ? 3.813 11.866 -16.802 1.00 65.81 246 GLU A N 1
ATOM 1963 C CA . GLU A 1 246 ? 2.628 11.683 -15.952 1.00 65.81 246 GLU A CA 1
ATOM 1964 C C . GLU A 1 246 ? 1.501 10.951 -16.682 1.00 65.81 246 GLU A C 1
ATOM 1966 O O . GLU A 1 246 ? 0.925 9.983 -16.182 1.00 65.81 246 GLU A O 1
ATOM 1971 N N . VAL A 1 247 ? 1.221 11.413 -17.903 1.00 70.44 247 VAL A N 1
ATOM 1972 C CA . VAL A 1 247 ? 0.188 10.855 -18.773 1.00 70.44 247 VAL A CA 1
ATOM 1973 C C . VAL A 1 247 ? 0.574 9.435 -19.161 1.00 70.44 247 VAL A C 1
ATOM 1975 O O . VAL A 1 247 ? -0.261 8.534 -19.082 1.00 70.44 247 VAL A O 1
ATOM 1978 N N . ARG A 1 248 ? 1.852 9.213 -19.490 1.00 80.31 248 ARG A N 1
ATOM 1979 C CA . ARG A 1 248 ? 2.371 7.890 -19.843 1.00 80.31 248 ARG A CA 1
ATOM 1980 C C . ARG A 1 248 ? 2.248 6.897 -18.687 1.00 80.31 248 ARG A C 1
ATOM 1982 O O . ARG A 1 248 ? 1.724 5.810 -18.895 1.00 80.31 248 ARG A O 1
ATOM 1989 N N . HIS A 1 249 ? 2.679 7.242 -17.471 1.00 84.69 249 HIS A N 1
ATOM 1990 C CA . HIS A 1 249 ? 2.584 6.324 -16.326 1.00 84.69 249 HIS A CA 1
ATOM 1991 C C . HIS A 1 249 ? 1.130 6.027 -15.949 1.00 84.69 249 HIS A C 1
ATOM 1993 O O . HIS A 1 249 ? 0.802 4.881 -15.647 1.00 84.69 249 HIS A O 1
ATOM 1999 N N . PHE A 1 250 ? 0.238 7.015 -16.037 1.00 83.25 250 PHE A N 1
ATOM 2000 C CA . PHE A 1 250 ? -1.190 6.783 -15.837 1.00 83.25 250 PHE A CA 1
ATOM 2001 C C . PHE A 1 250 ? -1.791 5.847 -16.898 1.00 83.25 250 PHE A C 1
ATOM 2003 O O . PHE A 1 250 ? -2.506 4.898 -16.569 1.00 83.25 250 PHE A O 1
ATOM 2010 N N . GLN A 1 251 ? -1.465 6.061 -18.175 1.00 82.56 251 GLN A N 1
ATOM 2011 C CA . GLN A 1 251 ? -1.885 5.179 -19.268 1.00 82.56 251 GLN A CA 1
ATOM 2012 C C . GLN A 1 251 ? -1.341 3.759 -19.091 1.00 82.56 251 GLN A C 1
ATOM 2014 O O . GLN A 1 251 ? -2.083 2.794 -19.264 1.00 82.56 251 GLN A O 1
ATOM 2019 N N . ASN A 1 252 ? -0.081 3.630 -18.682 1.00 89.38 252 ASN A N 1
ATOM 2020 C CA . ASN A 1 252 ? 0.561 2.360 -18.370 1.00 89.38 252 ASN A CA 1
ATOM 2021 C C . ASN A 1 252 ? -0.134 1.640 -17.208 1.00 89.38 252 ASN A C 1
ATOM 2023 O O . ASN A 1 252 ? -0.386 0.439 -17.293 1.00 89.38 252 ASN A O 1
ATOM 2027 N N . ALA A 1 253 ? -0.500 2.357 -16.139 1.00 90.31 253 ALA A N 1
ATOM 2028 C CA . ALA A 1 253 ? -1.285 1.786 -15.046 1.00 90.31 253 ALA A CA 1
ATOM 2029 C C . ALA A 1 253 ? -2.637 1.270 -15.549 1.00 90.31 253 ALA A C 1
ATOM 2031 O O . ALA A 1 253 ? -3.040 0.157 -15.210 1.00 90.31 253 ALA A O 1
ATOM 2032 N N . LEU A 1 254 ? -3.325 2.052 -16.384 1.00 87.00 254 LEU A N 1
ATOM 2033 C CA . LEU A 1 254 ? -4.608 1.659 -16.954 1.00 87.00 254 LEU A CA 1
ATOM 2034 C C . LEU A 1 254 ? -4.480 0.433 -17.871 1.00 87.00 254 LEU A C 1
ATOM 2036 O O . LEU A 1 254 ? -5.290 -0.485 -17.745 1.00 87.00 254 LEU A O 1
ATOM 2040 N N . ASP A 1 255 ? -3.465 0.378 -18.742 1.00 86.88 255 ASP A N 1
ATOM 2041 C CA . ASP A 1 255 ? -3.186 -0.798 -19.582 1.00 86.88 255 ASP A CA 1
ATOM 2042 C C . ASP A 1 255 ? -2.946 -2.034 -18.714 1.00 86.88 255 ASP A C 1
ATOM 2044 O O . ASP A 1 255 ? -3.604 -3.059 -18.891 1.00 86.88 255 ASP A O 1
ATOM 2048 N N . MET A 1 256 ? -2.085 -1.912 -17.703 1.00 94.06 256 MET A N 1
ATOM 2049 C CA . MET A 1 256 ? -1.780 -2.992 -16.769 1.00 94.06 256 MET A CA 1
ATOM 2050 C C . MET A 1 256 ? -3.043 -3.510 -16.060 1.00 94.06 256 MET A C 1
ATOM 2052 O O . MET A 1 256 ? -3.310 -4.716 -16.067 1.00 94.06 256 MET A O 1
ATOM 2056 N N . VAL A 1 257 ? -3.860 -2.612 -15.501 1.00 91.38 257 VAL A N 1
ATOM 2057 C CA . VAL A 1 257 ? -5.120 -2.955 -14.818 1.00 91.38 257 VAL A CA 1
ATOM 2058 C C . VAL A 1 257 ? -6.115 -3.612 -15.775 1.00 91.38 257 VAL A C 1
ATOM 2060 O O . VAL A 1 257 ? -6.766 -4.598 -15.423 1.00 91.38 257 VAL A O 1
ATOM 2063 N N . MET A 1 258 ? -6.249 -3.116 -17.001 1.00 86.62 258 MET A N 1
ATOM 2064 C CA . MET A 1 258 ? -7.186 -3.682 -17.973 1.00 86.62 258 MET A CA 1
ATOM 2065 C C . MET A 1 258 ? -6.730 -5.053 -18.467 1.00 86.62 258 MET A C 1
ATOM 2067 O O . MET A 1 258 ? -7.541 -5.977 -18.577 1.00 86.62 258 MET A O 1
ATOM 2071 N N . ARG A 1 259 ? -5.434 -5.214 -18.715 1.00 89.94 259 ARG A N 1
ATOM 2072 C CA . ARG A 1 259 ? -4.877 -6.382 -19.391 1.00 89.94 259 ARG A CA 1
ATOM 2073 C C . ARG A 1 259 ? -4.627 -7.563 -18.461 1.00 89.94 259 ARG A C 1
ATOM 2075 O O . ARG A 1 259 ? -4.865 -8.703 -18.860 1.00 89.94 259 ARG A O 1
ATOM 2082 N N . PHE A 1 260 ? -4.196 -7.316 -17.224 1.00 93.50 260 PHE A N 1
ATOM 2083 C CA . PHE A 1 260 ? -3.784 -8.379 -16.306 1.00 93.50 260 PHE A CA 1
ATOM 2084 C C . PHE A 1 260 ? -4.838 -8.650 -15.227 1.00 93.50 260 PHE A C 1
ATOM 2086 O O . PHE A 1 260 ? -5.225 -7.740 -14.494 1.00 93.50 260 PHE A O 1
ATOM 2093 N N . PRO A 1 261 ? -5.343 -9.891 -15.088 1.00 91.75 261 PRO A N 1
ATOM 2094 C CA . PRO A 1 261 ? -6.400 -10.218 -14.125 1.00 91.75 261 PRO A CA 1
ATOM 2095 C C . PRO A 1 261 ? -5.965 -10.077 -12.660 1.00 91.75 261 PRO A C 1
ATOM 2097 O O . PRO A 1 261 ? -6.814 -9.905 -11.792 1.00 91.75 261 PRO A O 1
ATOM 2100 N N . ASN A 1 262 ? -4.663 -10.140 -12.391 1.00 94.00 262 ASN A N 1
ATOM 2101 C CA . ASN A 1 262 ? -4.047 -10.017 -11.073 1.00 94.00 262 ASN A CA 1
ATOM 2102 C C . ASN A 1 262 ? -3.502 -8.606 -10.782 1.00 94.00 262 ASN A C 1
ATOM 2104 O O . ASN A 1 262 ? -2.817 -8.426 -9.778 1.00 94.00 262 ASN A O 1
ATOM 2108 N N . VAL A 1 263 ? -3.793 -7.610 -11.625 1.00 95.50 263 VAL A N 1
ATOM 2109 C CA . VAL A 1 263 ? -3.365 -6.221 -11.411 1.00 95.50 263 VAL A CA 1
ATOM 2110 C C . VAL A 1 263 ? -4.564 -5.330 -11.103 1.00 95.50 263 VAL A C 1
ATOM 2112 O O . VAL A 1 263 ? -5.592 -5.386 -11.780 1.00 95.50 263 VAL A O 1
ATOM 2115 N N . TYR A 1 264 ? -4.404 -4.511 -10.071 1.00 94.19 264 TYR A N 1
ATOM 2116 C CA . TYR A 1 264 ? -5.397 -3.620 -9.491 1.00 94.19 264 TYR A CA 1
ATOM 2117 C C . TYR A 1 264 ? -4.817 -2.212 -9.402 1.00 94.19 264 TYR A C 1
ATOM 2119 O O . TYR A 1 264 ? -3.607 -2.025 -9.263 1.00 94.19 264 TYR A O 1
ATOM 2127 N N . GLY A 1 265 ? -5.693 -1.223 -9.461 1.00 90.81 265 GLY A N 1
ATOM 2128 C CA . GLY A 1 265 ? -5.336 0.177 -9.313 1.00 90.81 265 GLY A CA 1
ATOM 2129 C C . GLY A 1 265 ? -5.765 0.709 -7.961 1.00 90.81 265 GLY A C 1
ATOM 2130 O O . GLY A 1 265 ? -6.878 0.424 -7.541 1.00 90.81 265 GLY A O 1
ATOM 2131 N N . ASP A 1 266 ? -4.933 1.486 -7.283 1.00 87.25 266 ASP A N 1
ATOM 2132 C CA . ASP A 1 266 ? -5.328 2.219 -6.079 1.00 87.25 266 ASP A CA 1
ATOM 2133 C C . ASP A 1 266 ? -5.474 3.708 -6.402 1.00 87.25 266 ASP A C 1
ATOM 2135 O O . ASP A 1 266 ? -4.573 4.334 -6.960 1.00 87.25 266 ASP A O 1
ATOM 2139 N N . MET A 1 267 ? -6.640 4.260 -6.066 1.00 78.44 267 MET A N 1
ATOM 2140 C CA . MET A 1 267 ? -6.999 5.651 -6.337 1.00 78.44 267 MET A CA 1
ATOM 2141 C C . MET A 1 267 ? -6.602 6.631 -5.223 1.00 78.44 267 MET A C 1
ATOM 2143 O O . MET A 1 267 ? -6.958 7.809 -5.290 1.00 78.44 267 MET A O 1
ATOM 2147 N N . GLY A 1 268 ? -5.870 6.179 -4.203 1.00 75.19 268 GLY A N 1
ATOM 2148 C CA . GLY A 1 268 ? -5.292 7.053 -3.183 1.00 75.19 268 GLY A CA 1
ATOM 2149 C C . GLY A 1 268 ? -4.492 8.195 -3.799 1.00 75.19 268 GLY A C 1
ATOM 2150 O O . GLY A 1 268 ? -3.796 8.007 -4.789 1.00 75.19 268 GLY A O 1
ATOM 2151 N N . GLY A 1 269 ? -4.617 9.404 -3.251 1.00 68.06 269 GLY A N 1
ATOM 2152 C CA . GLY A 1 269 ? -3.919 10.602 -3.739 1.00 68.06 269 GLY A CA 1
ATOM 2153 C C . GLY A 1 269 ? -4.474 11.210 -5.040 1.00 68.06 269 GLY A C 1
ATOM 2154 O O . GLY A 1 269 ? -4.444 12.428 -5.185 1.00 68.06 269 GLY A O 1
ATOM 2155 N N . LEU A 1 270 ? -5.081 10.418 -5.936 1.00 65.38 270 LEU A N 1
ATOM 2156 C CA . LEU A 1 270 ? -5.620 10.896 -7.224 1.00 65.38 270 LEU A CA 1
ATOM 2157 C C . LEU A 1 270 ? -6.725 11.941 -7.078 1.00 65.38 270 LEU A C 1
ATOM 2159 O O . LEU A 1 270 ? -6.836 12.861 -7.879 1.00 65.38 270 LEU A O 1
ATOM 2163 N N . LEU A 1 271 ? -7.583 11.772 -6.074 1.00 55.12 271 LEU A N 1
ATOM 2164 C CA . LEU A 1 271 ? -8.794 12.577 -5.915 1.00 55.12 271 LEU A CA 1
ATOM 2165 C C . LEU A 1 271 ? -8.549 13.899 -5.167 1.00 55.12 271 LEU A C 1
ATOM 2167 O O . LEU A 1 271 ? -9.453 14.732 -5.066 1.00 55.12 271 LEU A O 1
ATOM 2171 N N . TRP A 1 272 ? -7.334 14.112 -4.653 1.00 52.44 272 TRP A N 1
ATOM 2172 C CA . TRP A 1 272 ? -6.944 15.343 -3.956 1.00 52.44 272 TRP A CA 1
ATOM 2173 C C . TRP A 1 272 ? -6.897 16.558 -4.895 1.00 52.44 272 TRP A C 1
ATOM 2175 O O . TRP A 1 272 ? -7.130 17.693 -4.492 1.00 52.44 272 TRP A O 1
ATOM 2185 N N . THR A 1 273 ? -6.695 16.328 -6.190 1.00 48.84 273 THR A N 1
ATOM 2186 C CA . THR A 1 273 ? -6.637 17.367 -7.228 1.00 48.84 273 THR A CA 1
ATOM 2187 C C . THR A 1 273 ? -7.967 18.113 -7.442 1.00 48.84 273 THR A C 1
ATOM 2189 O O . THR A 1 273 ? -8.008 19.077 -8.203 1.00 48.84 273 THR A O 1
ATOM 2192 N N . GLY A 1 274 ? -9.067 17.652 -6.833 1.00 39.62 274 GLY A N 1
ATOM 2193 C CA . GLY A 1 274 ? -10.439 18.087 -7.116 1.00 39.62 274 GLY A CA 1
ATOM 2194 C C . GLY A 1 274 ? -10.826 19.494 -6.648 1.00 39.62 274 GLY A C 1
ATOM 2195 O O . GLY A 1 274 ? -11.893 19.962 -7.042 1.00 39.62 274 GLY A O 1
ATOM 2196 N N . ASP A 1 275 ? -9.990 20.164 -5.849 1.00 39.47 275 ASP A N 1
ATOM 2197 C CA . ASP A 1 275 ? -10.222 21.554 -5.424 1.00 39.47 275 ASP A CA 1
ATOM 2198 C C . ASP A 1 275 ? -9.317 22.567 -6.158 1.00 39.47 275 ASP A C 1
ATOM 2200 O O . ASP A 1 275 ? -9.438 23.773 -5.940 1.00 39.47 275 ASP A O 1
ATOM 2204 N N . ARG A 1 276 ? -8.454 22.121 -7.087 1.00 38.31 276 ARG A N 1
ATOM 2205 C CA . ARG A 1 276 ? -7.792 23.038 -8.030 1.00 38.31 276 ARG A CA 1
ATOM 2206 C C . ARG A 1 276 ? -8.614 23.148 -9.314 1.00 38.31 276 ARG A C 1
ATOM 2208 O O . ARG A 1 276 ? -9.043 22.120 -9.840 1.00 38.31 276 ARG A O 1
ATOM 2215 N N . PRO A 1 277 ? -8.823 24.363 -9.856 1.00 29.14 277 PRO A N 1
ATOM 2216 C CA . PRO A 1 277 ? -9.484 24.529 -11.142 1.00 29.14 277 PRO A CA 1
ATOM 2217 C C . PRO A 1 277 ? -8.789 23.665 -12.197 1.00 29.14 277 PRO A C 1
ATOM 2219 O O . PRO A 1 277 ? -7.562 23.683 -12.307 1.00 29.14 277 PRO A O 1
ATOM 2222 N N . ALA A 1 278 ? -9.576 22.957 -13.007 1.00 33.19 278 ALA A N 1
ATOM 2223 C CA . ALA A 1 278 ? -9.118 22.139 -14.134 1.00 33.19 278 ALA A CA 1
ATOM 2224 C C . ALA A 1 278 ? -8.176 22.875 -15.122 1.00 33.19 278 ALA A C 1
ATOM 2226 O O . ALA A 1 278 ? -7.530 22.234 -15.947 1.00 33.19 278 ALA A O 1
ATOM 2227 N N . GLY A 1 279 ? -8.054 24.204 -15.015 1.00 26.38 279 GLY A N 1
ATOM 2228 C CA . GLY A 1 279 ? -7.208 25.051 -15.854 1.00 26.38 279 GLY A CA 1
ATOM 2229 C C . GLY A 1 279 ? -5.702 24.776 -15.784 1.00 26.38 279 GLY A C 1
ATOM 2230 O O . GLY A 1 279 ? -5.033 24.990 -16.783 1.00 26.38 279 GLY A O 1
ATOM 2231 N N . VAL A 1 280 ? -5.151 24.250 -14.680 1.00 30.33 280 VAL A N 1
ATOM 2232 C CA . VAL A 1 280 ? -3.686 24.023 -14.587 1.00 30.33 280 VAL A CA 1
ATOM 2233 C C . VAL A 1 280 ? -3.235 22.769 -15.351 1.00 30.33 280 VAL A C 1
ATOM 2235 O O . VAL A 1 280 ? -2.136 22.733 -15.893 1.00 30.33 280 VAL A O 1
ATOM 2238 N N . TYR A 1 281 ? -4.095 21.753 -15.455 1.00 30.09 281 TYR A N 1
ATOM 2239 C CA . TYR A 1 281 ? -3.780 20.516 -16.181 1.00 30.09 281 TYR A CA 1
ATOM 2240 C C . TYR A 1 281 ? -4.191 20.565 -17.660 1.00 30.09 281 TYR A C 1
ATOM 2242 O O . TYR A 1 281 ? -3.603 19.862 -18.477 1.00 30.09 281 TYR A O 1
ATOM 2250 N N . GLY A 1 282 ? -5.171 21.404 -18.015 1.00 25.56 282 GLY A N 1
ATOM 2251 C CA . GLY A 1 282 ? -5.668 21.531 -19.388 1.00 25.56 282 GLY A CA 1
ATOM 2252 C C . GLY A 1 282 ? -4.750 22.300 -20.347 1.00 25.56 282 GLY A C 1
ATOM 2253 O O . GLY A 1 282 ? -4.918 22.170 -21.557 1.00 25.56 282 GLY A O 1
ATOM 2254 N N . GLU A 1 283 ? -3.792 23.088 -19.842 1.00 27.78 283 GLU A N 1
ATOM 2255 C CA . GLU A 1 283 ? -2.865 23.865 -20.686 1.00 27.78 283 GLU A CA 1
ATOM 2256 C C . GLU A 1 283 ? -1.510 23.178 -20.921 1.00 27.78 283 GLU A C 1
ATOM 2258 O O . GLU A 1 283 ? -0.898 23.404 -21.960 1.00 27.78 283 GLU A O 1
ATOM 2263 N N . ILE A 1 284 ? -1.054 22.299 -20.019 1.00 29.53 284 ILE A N 1
ATOM 2264 C CA . ILE A 1 284 ? 0.275 21.661 -20.129 1.00 29.53 284 ILE A CA 1
ATOM 2265 C C . ILE A 1 284 ? 0.230 20.361 -20.962 1.00 29.53 284 ILE A C 1
ATOM 2267 O O . ILE A 1 284 ? 1.234 19.962 -21.544 1.00 29.53 284 ILE A O 1
ATOM 2271 N N . ALA A 1 285 ? -0.936 19.720 -21.091 1.00 28.77 285 ALA A N 1
ATOM 2272 C CA . ALA A 1 285 ? -1.075 18.412 -21.741 1.00 28.77 285 ALA A CA 1
ATOM 2273 C C . ALA A 1 285 ? -1.196 18.432 -23.284 1.00 28.77 285 ALA A C 1
ATOM 2275 O O . ALA A 1 285 ? -1.324 17.364 -23.877 1.00 28.77 285 ALA A O 1
ATOM 2276 N N . MET A 1 286 ? -1.166 19.597 -23.949 1.00 26.14 286 MET A N 1
ATOM 2277 C CA . MET A 1 286 ? -1.399 19.704 -25.405 1.00 26.14 286 MET A CA 1
ATOM 2278 C C . MET A 1 286 ? -0.273 20.408 -26.177 1.00 26.14 286 MET A C 1
ATOM 2280 O O . MET A 1 286 ? -0.528 21.246 -27.039 1.00 26.14 286 MET A O 1
ATOM 2284 N N . GLY A 1 287 ? 0.983 20.065 -25.887 1.00 25.39 287 GLY A N 1
ATOM 2285 C CA . GLY A 1 287 ? 2.013 20.145 -26.925 1.00 25.39 287 GLY A CA 1
ATOM 2286 C C . GLY A 1 287 ? 1.825 18.965 -27.878 1.00 25.39 287 GLY A C 1
ATOM 2287 O O . GLY A 1 287 ? 1.665 17.847 -27.400 1.00 25.39 287 GLY A O 1
ATOM 2288 N N . ASP A 1 288 ? 1.791 19.206 -29.189 1.00 28.39 288 ASP A N 1
ATOM 2289 C CA . ASP A 1 288 ? 1.612 18.193 -30.238 1.00 28.39 288 ASP A CA 1
ATOM 2290 C C . ASP A 1 288 ? 2.585 17.007 -30.070 1.00 28.39 288 ASP A C 1
ATOM 2292 O O . ASP A 1 288 ? 3.740 17.065 -30.497 1.00 28.39 288 ASP A O 1
ATOM 2296 N N . TYR A 1 289 ? 2.130 15.918 -29.447 1.00 33.25 289 TYR A N 1
ATOM 2297 C CA . TYR A 1 289 ? 2.878 14.665 -29.368 1.00 33.25 289 TYR A CA 1
ATOM 2298 C C . TYR A 1 289 ? 2.320 13.679 -30.399 1.00 33.25 289 TYR A C 1
ATOM 2300 O O . TYR A 1 289 ? 1.144 13.328 -30.378 1.00 33.25 289 TYR A O 1
ATOM 2308 N N . ASP A 1 290 ? 3.179 13.238 -31.321 1.00 30.98 290 ASP A N 1
ATOM 2309 C CA . ASP A 1 290 ? 2.867 12.216 -32.322 1.00 30.98 290 ASP A CA 1
ATOM 2310 C C . ASP A 1 290 ? 2.835 10.826 -31.659 1.00 30.98 290 ASP A C 1
ATOM 2312 O O . ASP A 1 290 ? 3.857 10.270 -31.242 1.00 30.98 290 ASP A O 1
ATOM 2316 N N . PHE A 1 291 ? 1.630 10.282 -31.492 1.00 33.97 291 PHE A N 1
ATOM 2317 C CA . PHE A 1 291 ? 1.379 9.010 -30.816 1.00 33.97 291 PHE A CA 1
ATOM 2318 C C . PHE A 1 291 ? 1.483 7.838 -31.806 1.00 33.97 291 PHE A C 1
ATOM 2320 O O . PHE A 1 291 ? 0.507 7.480 -32.468 1.00 33.97 291 PHE A O 1
ATOM 2327 N N . GLY A 1 292 ? 2.661 7.212 -31.878 1.00 29.50 292 GLY A N 1
ATOM 2328 C CA . GLY A 1 292 ? 2.943 6.086 -32.777 1.00 29.50 292 GLY A CA 1
ATOM 2329 C C . GLY A 1 292 ? 2.085 4.816 -32.579 1.00 29.50 292 GLY A C 1
ATOM 2330 O O . GLY A 1 292 ? 1.592 4.505 -31.494 1.00 29.50 292 GLY A O 1
ATOM 2331 N N . ASP A 1 293 ? 1.982 4.029 -33.654 1.00 28.64 293 ASP A N 1
ATOM 2332 C CA . ASP A 1 293 ? 1.017 2.945 -33.949 1.00 28.64 293 ASP A CA 1
ATOM 2333 C C . ASP A 1 293 ? 0.993 1.673 -33.059 1.00 28.64 293 ASP A C 1
ATOM 2335 O O . ASP A 1 293 ? 0.423 0.652 -33.450 1.00 28.64 293 ASP A O 1
ATOM 2339 N N . ARG A 1 294 ? 1.575 1.646 -31.854 1.00 29.89 294 ARG A N 1
ATOM 2340 C CA . ARG A 1 294 ? 1.784 0.371 -31.116 1.00 29.89 294 ARG A CA 1
ATOM 2341 C C . ARG A 1 294 ? 0.727 -0.041 -30.080 1.00 29.89 294 ARG A C 1
ATOM 2343 O O . ARG A 1 294 ? 0.931 -1.045 -29.402 1.00 29.89 294 ARG A O 1
ATOM 2350 N N . ALA A 1 295 ? -0.422 0.628 -29.995 1.00 32.03 295 ALA A N 1
ATOM 2351 C CA . ALA A 1 295 ? -1.488 0.273 -29.044 1.00 32.03 295 ALA A CA 1
ATOM 2352 C C . ALA A 1 295 ? -2.878 0.197 -29.702 1.00 32.03 295 ALA A C 1
ATOM 2354 O O . ALA A 1 295 ? -3.789 0.955 -29.379 1.00 32.03 295 ALA A O 1
ATOM 2355 N N . GLN A 1 296 ? -3.065 -0.728 -30.646 1.00 26.77 296 GLN A N 1
ATOM 2356 C CA . GLN A 1 296 ? -4.365 -0.969 -31.280 1.00 26.77 296 GLN A CA 1
ATOM 2357 C C . GLN A 1 296 ? -4.983 -2.283 -30.802 1.00 26.77 296 GLN A C 1
ATOM 2359 O O . GLN A 1 296 ? -4.924 -3.268 -31.515 1.00 26.77 296 GLN A O 1
ATOM 2364 N N . PHE A 1 297 ? -5.587 -2.313 -29.612 1.00 27.77 297 PHE A N 1
ATOM 2365 C CA . PHE A 1 297 ? -6.747 -3.174 -29.320 1.00 27.77 297 PHE A CA 1
ATOM 2366 C C . PHE A 1 297 ? -7.474 -2.614 -28.082 1.00 27.77 297 PHE A C 1
ATOM 2368 O O . PHE A 1 297 ? -6.934 -2.616 -26.984 1.00 27.77 297 PHE A O 1
ATOM 2375 N N . GLY A 1 298 ? -8.686 -2.075 -28.268 1.00 29.92 298 GLY A N 1
ATOM 2376 C CA . GLY A 1 298 ? -9.564 -1.572 -27.192 1.00 29.92 298 GLY A CA 1
ATOM 2377 C C . GLY A 1 298 ? -9.425 -0.089 -26.806 1.00 29.92 298 GLY A C 1
ATOM 2378 O O . GLY A 1 298 ? -10.293 0.436 -26.113 1.00 29.92 298 GLY A O 1
ATOM 2379 N N . PHE A 1 299 ? -8.394 0.610 -27.290 1.00 36.91 299 PHE A N 1
ATOM 2380 C CA . PHE A 1 299 ? -8.044 1.966 -26.842 1.00 36.91 299 PHE A CA 1
ATOM 2381 C C . PHE A 1 299 ? -8.700 3.126 -27.597 1.00 36.91 299 PHE A C 1
ATOM 2383 O O . PHE A 1 299 ? -8.628 4.246 -27.108 1.00 36.91 299 PHE A O 1
ATOM 2390 N N . SER A 1 300 ? -9.369 2.909 -28.733 1.00 36.16 300 SER A N 1
ATOM 2391 C CA . SER A 1 300 ? -9.902 4.016 -29.551 1.00 36.16 300 SER A CA 1
ATOM 2392 C C . SER A 1 300 ? -10.867 4.927 -28.787 1.00 36.16 300 SER A C 1
ATOM 2394 O O . SER A 1 300 ? -10.847 6.134 -28.985 1.00 36.16 300 SER A O 1
ATOM 2396 N N . ARG A 1 301 ? -11.653 4.370 -27.857 1.00 36.88 301 ARG A N 1
ATOM 2397 C CA . ARG A 1 301 ? -12.605 5.134 -27.039 1.00 36.88 301 ARG A CA 1
ATOM 2398 C C . ARG A 1 301 ? -11.961 5.831 -25.839 1.00 36.88 301 ARG A C 1
ATOM 2400 O O . ARG A 1 301 ? -12.392 6.910 -25.473 1.00 36.88 301 ARG A O 1
ATOM 2407 N N . VAL A 1 302 ? -10.941 5.234 -25.218 1.00 40.25 302 VAL A N 1
ATOM 2408 C CA . VAL A 1 302 ? -10.189 5.875 -24.119 1.00 40.25 302 VAL A CA 1
ATOM 2409 C C . VAL A 1 302 ? -9.331 7.006 -24.673 1.00 40.25 302 VAL A C 1
ATOM 2411 O O . VAL A 1 302 ? -9.308 8.096 -24.116 1.00 40.25 302 VAL A O 1
ATOM 2414 N N . ARG A 1 303 ? -8.688 6.752 -25.813 1.00 41.53 303 ARG A N 1
ATOM 2415 C CA . ARG A 1 303 ? -7.910 7.718 -26.576 1.00 41.53 303 ARG A CA 1
ATOM 2416 C C . ARG A 1 303 ? -8.782 8.885 -27.038 1.00 41.53 303 ARG A C 1
ATOM 2418 O O . ARG A 1 303 ? -8.430 10.009 -26.727 1.00 41.53 303 ARG A O 1
ATOM 2425 N N . SER A 1 304 ? -9.960 8.638 -27.622 1.00 42.34 304 SER A N 1
ATOM 2426 C CA . SER A 1 304 ? -10.877 9.727 -27.991 1.00 42.34 304 SER A CA 1
ATOM 2427 C C . SER A 1 304 ? -11.351 10.532 -26.776 1.00 42.34 304 SER A C 1
ATOM 2429 O O . SER A 1 304 ? -11.422 11.744 -26.850 1.00 42.34 304 SER A O 1
ATOM 2431 N N . ILE A 1 305 ? -11.593 9.907 -25.617 1.00 43.97 305 ILE A N 1
ATOM 2432 C CA . ILE A 1 305 ? -11.948 10.633 -24.381 1.00 43.97 305 ILE A CA 1
ATOM 2433 C C . ILE A 1 305 ? -10.809 11.541 -23.893 1.00 43.97 305 ILE A C 1
ATOM 2435 O O . ILE A 1 305 ? -11.087 12.609 -23.355 1.00 43.97 305 ILE A O 1
ATOM 2439 N N . LEU A 1 306 ? -9.557 11.099 -24.040 1.00 46.78 306 LEU A N 1
ATOM 2440 C CA . LEU A 1 306 ? -8.372 11.864 -23.647 1.00 46.78 306 LEU A CA 1
ATOM 2441 C C . LEU A 1 306 ? -7.989 12.937 -24.682 1.00 46.78 306 LEU A C 1
ATOM 2443 O O . LEU A 1 306 ? -7.442 13.963 -24.298 1.00 46.78 306 LEU A O 1
ATOM 2447 N N . GLU A 1 307 ? -8.267 12.703 -25.967 1.00 44.94 307 GLU A N 1
ATOM 2448 C CA . GLU A 1 307 ? -7.926 13.596 -27.086 1.00 44.94 307 GLU A CA 1
ATOM 2449 C C . GLU A 1 307 ? -9.034 14.620 -27.407 1.00 44.94 307 GLU A C 1
ATOM 2451 O O . GLU A 1 307 ? -8.727 15.724 -27.848 1.00 44.94 307 GLU A O 1
ATOM 2456 N N . GLU A 1 308 ? -10.318 14.300 -27.193 1.00 43.19 308 GLU A N 1
ATOM 2457 C CA . GLU A 1 308 ? -11.447 15.168 -27.583 1.00 43.19 308 GLU A CA 1
ATOM 2458 C C . GLU A 1 308 ? -11.742 16.295 -26.578 1.00 43.19 308 GLU A C 1
ATOM 2460 O O . GLU A 1 308 ? -12.377 17.281 -26.952 1.00 43.19 308 GLU A O 1
ATOM 2465 N N . GLU A 1 309 ? -11.301 16.205 -25.318 1.00 41.38 309 GLU A N 1
ATOM 2466 C CA . GLU A 1 309 ? -11.639 17.202 -24.295 1.00 41.38 309 GLU A CA 1
ATOM 2467 C C . GLU A 1 309 ? -10.466 17.449 -23.328 1.00 41.38 309 GLU A C 1
ATOM 2469 O O . GLU A 1 309 ? -9.873 16.514 -22.797 1.00 41.38 309 GLU A O 1
ATOM 2474 N N . LYS A 1 310 ? -10.147 18.732 -23.088 1.00 47.72 310 LYS A N 1
ATOM 2475 C CA . LYS A 1 310 ? -9.066 19.261 -22.226 1.00 47.72 310 LYS A CA 1
ATOM 2476 C C . LYS A 1 310 ? -9.233 18.902 -20.732 1.00 47.72 310 LYS A C 1
ATOM 2478 O O . LYS A 1 310 ? -9.320 19.793 -19.884 1.00 47.72 310 LYS A O 1
ATOM 2483 N N . TYR A 1 311 ? -9.345 17.627 -20.381 1.00 44.66 311 TYR A N 1
ATOM 2484 C CA . TYR A 1 311 ? -9.560 17.193 -19.002 1.00 44.66 311 TYR A CA 1
ATOM 2485 C C . TYR A 1 311 ? -8.259 16.937 -18.253 1.00 44.66 311 TYR A C 1
ATOM 2487 O O . TYR A 1 311 ? -7.270 16.448 -18.791 1.00 44.66 311 TYR A O 1
ATOM 2495 N N . SER A 1 312 ? -8.305 17.199 -16.950 1.00 55.47 312 SER A N 1
ATOM 2496 C CA . SER A 1 312 ? -7.329 16.684 -16.000 1.00 55.47 312 SER A CA 1
ATOM 2497 C C . SER A 1 312 ? -7.488 15.159 -15.848 1.00 55.47 312 SER A C 1
ATOM 2499 O O . SER A 1 312 ? -8.598 14.635 -15.957 1.00 55.47 312 SER A O 1
ATOM 2501 N N . ILE A 1 313 ? -6.397 14.439 -15.544 1.00 56.94 313 ILE A N 1
ATOM 2502 C CA . ILE A 1 313 ? -6.377 12.981 -15.271 1.00 56.94 313 ILE A CA 1
ATOM 2503 C C . ILE A 1 313 ? -7.558 12.496 -14.386 1.00 56.94 313 ILE A C 1
ATOM 2505 O O . ILE A 1 313 ? -8.175 11.479 -14.719 1.00 56.94 313 ILE A O 1
ATOM 2509 N N . PRO A 1 314 ? -7.962 13.218 -13.319 1.00 56.25 314 PRO A N 1
ATOM 2510 C CA . PRO A 1 314 ? -9.155 12.894 -12.538 1.00 56.25 314 PRO A CA 1
ATOM 2511 C C . PRO A 1 314 ? -10.445 12.837 -13.362 1.00 56.25 314 PRO A C 1
ATOM 2513 O O . PRO A 1 314 ? -11.198 11.877 -13.233 1.00 56.25 314 PRO A O 1
ATOM 2516 N N . GLY A 1 315 ? -10.702 13.815 -14.238 1.00 58.41 315 GLY A N 1
ATOM 2517 C CA . GLY A 1 315 ? -11.900 13.841 -15.087 1.00 58.41 315 GLY A CA 1
ATOM 2518 C C . GLY A 1 315 ? -11.987 12.616 -15.999 1.00 58.41 315 GLY A C 1
ATOM 2519 O O . GLY A 1 315 ? -13.054 12.016 -16.147 1.00 58.41 315 GLY A O 1
ATOM 2520 N N . SER A 1 316 ? -10.842 12.174 -16.517 1.00 62.09 316 SER A N 1
ATOM 2521 C CA . SER A 1 316 ? -10.728 10.974 -17.346 1.00 62.09 316 SER A CA 1
ATOM 2522 C C . SER A 1 316 ? -11.053 9.695 -16.569 1.00 62.09 316 SER A C 1
ATOM 2524 O O . SER A 1 316 ? -11.808 8.859 -17.066 1.00 62.09 316 SER A O 1
ATOM 2526 N N . ILE A 1 317 ? -10.570 9.553 -15.328 1.00 62.56 317 ILE A N 1
ATOM 2527 C CA . ILE A 1 317 ? -10.917 8.419 -14.449 1.00 62.56 317 ILE A CA 1
ATOM 2528 C C . ILE A 1 317 ? -12.421 8.397 -14.167 1.00 62.56 317 ILE A C 1
ATOM 2530 O O . ILE A 1 317 ? -13.058 7.349 -14.278 1.00 62.56 317 ILE A O 1
ATOM 2534 N N . LEU A 1 318 ? -13.010 9.549 -13.840 1.00 61.72 318 LEU A N 1
ATOM 2535 C CA . LEU A 1 318 ? -14.438 9.643 -13.531 1.00 61.72 318 LEU A CA 1
ATOM 2536 C C . LEU A 1 318 ? -15.310 9.291 -14.724 1.00 61.72 318 LEU A C 1
ATOM 2538 O O . LEU A 1 318 ? -16.316 8.599 -14.569 1.00 61.72 318 LEU A O 1
ATOM 2542 N N . ARG A 1 319 ? -14.899 9.691 -15.928 1.00 63.59 319 ARG A N 1
ATOM 2543 C CA . ARG A 1 319 ? -15.596 9.288 -17.144 1.00 63.59 319 ARG A CA 1
ATOM 2544 C C . ARG A 1 319 ? -15.432 7.794 -17.408 1.00 63.59 319 ARG A C 1
ATOM 2546 O O . ARG A 1 319 ? -16.416 7.141 -17.730 1.00 63.59 319 ARG A O 1
ATOM 2553 N N . LEU A 1 320 ? -14.245 7.218 -17.212 1.00 62.75 320 LEU A N 1
ATOM 2554 C CA . LEU A 1 320 ? -14.028 5.769 -17.352 1.00 62.75 320 LEU A CA 1
ATOM 2555 C C . LEU A 1 320 ? -14.881 4.949 -16.370 1.00 62.75 320 LEU A C 1
ATOM 2557 O O . LEU A 1 320 ? -15.432 3.912 -16.751 1.00 62.75 320 LEU A O 1
ATOM 2561 N N . LEU A 1 321 ? -15.042 5.435 -15.138 1.00 62.38 321 LEU A N 1
ATOM 2562 C CA . LEU A 1 321 ? -15.935 4.848 -14.137 1.00 62.38 321 LEU A CA 1
ATOM 2563 C C . LEU A 1 321 ? -17.415 5.027 -14.520 1.00 62.38 321 LEU A C 1
ATOM 2565 O O . LEU A 1 321 ? -18.187 4.067 -14.454 1.00 62.38 321 LEU A O 1
ATOM 2569 N N . GLY A 1 322 ? -17.807 6.221 -14.971 1.00 58.03 322 GLY A N 1
ATOM 2570 C CA . GLY A 1 322 ? -19.178 6.554 -15.377 1.00 58.03 322 GLY A CA 1
ATOM 2571 C C . GLY A 1 322 ? -19.633 5.888 -16.680 1.00 58.03 322 GLY A C 1
ATOM 2572 O O . GLY A 1 322 ? -20.823 5.651 -16.868 1.00 58.03 322 GLY A O 1
ATOM 2573 N N . LEU A 1 323 ? -18.702 5.514 -17.561 1.00 53.25 323 LEU A N 1
ATOM 2574 C CA . LEU A 1 323 ? -18.983 4.814 -18.820 1.00 53.25 323 LEU A CA 1
ATOM 2575 C C . LEU A 1 323 ? -19.208 3.301 -18.649 1.00 53.25 323 LEU A C 1
ATOM 2577 O O . LEU A 1 323 ? -19.378 2.592 -19.641 1.00 53.25 323 LEU A O 1
ATOM 2581 N N . GLY A 1 324 ? -19.251 2.799 -17.410 1.00 51.25 324 GLY A N 1
ATOM 2582 C CA . GLY A 1 324 ? -19.817 1.483 -17.112 1.00 51.25 324 GLY A CA 1
ATOM 2583 C C . GLY A 1 324 ? -18.954 0.287 -17.515 1.00 51.25 324 GLY A C 1
ATOM 2584 O O . GLY A 1 324 ? -19.494 -0.794 -17.751 1.00 51.25 324 GLY A O 1
ATOM 2585 N N . SER A 1 325 ? -17.623 0.420 -17.583 1.00 63.59 325 SER A N 1
ATOM 2586 C CA . SER A 1 325 ? -16.787 -0.781 -17.705 1.00 63.59 325 SER A CA 1
ATOM 2587 C C . SER A 1 325 ? -16.771 -1.528 -16.363 1.00 63.59 325 SER A C 1
ATOM 2589 O O . SER A 1 325 ? -16.030 -1.195 -15.440 1.00 63.59 325 SER A O 1
ATOM 2591 N N . ASN A 1 326 ? -17.623 -2.549 -16.230 1.00 67.44 326 ASN A N 1
ATOM 2592 C CA . ASN A 1 326 ? -17.693 -3.397 -15.027 1.00 67.44 326 ASN A CA 1
ATOM 2593 C C . ASN A 1 326 ? -16.310 -3.939 -14.615 1.00 67.44 326 ASN A C 1
ATOM 2595 O O . ASN A 1 326 ? -16.037 -4.117 -13.434 1.00 67.44 326 ASN A O 1
ATOM 2599 N N . GLN A 1 327 ? -15.420 -4.132 -15.592 1.00 69.62 327 GLN A N 1
ATOM 2600 C CA . GLN A 1 327 ? -14.047 -4.581 -15.387 1.00 69.62 327 GLN A CA 1
ATOM 2601 C C . GLN A 1 327 ? -13.189 -3.604 -14.565 1.00 69.62 327 GLN A C 1
ATOM 2603 O O . GLN A 1 327 ? -12.393 -4.065 -13.752 1.00 69.62 327 GLN A O 1
ATOM 2608 N N . LEU A 1 328 ? -13.336 -2.282 -14.736 1.00 74.75 328 LEU A N 1
ATOM 2609 C CA . LEU A 1 328 ? -12.585 -1.304 -13.936 1.00 74.75 328 LEU A CA 1
ATOM 2610 C C . LEU A 1 328 ? -13.136 -1.196 -12.513 1.00 74.75 328 LEU A C 1
ATOM 2612 O O . LEU A 1 328 ? -12.359 -1.131 -11.564 1.00 74.75 328 LEU A O 1
ATOM 2616 N N . HIS A 1 329 ? -14.460 -1.254 -12.347 1.00 73.56 329 HIS A N 1
ATOM 2617 C CA . HIS A 1 329 ? -15.102 -1.237 -11.024 1.00 73.56 329 HIS A CA 1
ATOM 2618 C C . HIS A 1 329 ? -14.650 -2.402 -10.131 1.00 73.56 329 HIS A C 1
ATOM 2620 O O . HIS A 1 329 ? -14.566 -2.264 -8.919 1.00 73.56 329 HIS A O 1
ATOM 2626 N N . GLU A 1 330 ? -14.313 -3.553 -10.711 1.00 81.44 330 GLU A N 1
ATOM 2627 C CA . GLU A 1 330 ? -13.809 -4.705 -9.951 1.00 81.44 330 GLU A CA 1
ATOM 2628 C C . GLU A 1 330 ? -12.297 -4.670 -9.686 1.00 81.44 330 GLU A C 1
ATOM 2630 O O . GLU A 1 330 ? -11.786 -5.535 -8.972 1.00 81.44 330 GLU A O 1
ATOM 2635 N N . LYS A 1 331 ? -11.576 -3.686 -10.236 1.00 87.12 331 LYS A N 1
ATOM 2636 C CA . LYS A 1 331 ? -10.111 -3.605 -10.144 1.00 87.12 331 LYS A CA 1
ATOM 2637 C C . LYS A 1 331 ? -9.569 -2.318 -9.538 1.00 87.12 331 LYS A C 1
ATOM 2639 O O . LYS A 1 331 ? -8.383 -2.265 -9.217 1.00 87.12 331 LYS A O 1
ATOM 2644 N N . LEU A 1 332 ? -10.400 -1.295 -9.379 1.00 85.38 332 LEU A N 1
ATOM 2645 C CA . LEU A 1 332 ? -10.008 -0.038 -8.759 1.00 85.38 332 LEU A CA 1
ATOM 2646 C C . LEU A 1 332 ? -10.354 -0.056 -7.272 1.00 85.38 332 LEU A C 1
ATOM 2648 O O . LEU A 1 332 ? -11.503 -0.242 -6.887 1.00 85.38 332 LEU A O 1
ATOM 2652 N N . ILE A 1 333 ? -9.348 0.149 -6.435 1.00 82.38 333 ILE A N 1
ATOM 2653 C CA . ILE A 1 333 ? -9.426 0.215 -4.983 1.00 82.38 333 ILE A CA 1
ATOM 2654 C C . ILE A 1 333 ? -9.501 1.682 -4.588 1.00 82.38 333 ILE A C 1
ATOM 2656 O O . ILE A 1 333 ? -8.740 2.522 -5.071 1.00 82.38 333 ILE A O 1
ATOM 2660 N N . TYR A 1 334 ? -10.421 1.993 -3.682 1.00 74.94 334 TYR A N 1
ATOM 2661 C CA . TYR A 1 334 ? -10.478 3.317 -3.094 1.00 74.94 334 TYR A CA 1
ATOM 2662 C C . TYR A 1 334 ? -9.508 3.400 -1.915 1.00 74.94 334 TYR A C 1
ATOM 2664 O O . TYR A 1 334 ? -9.782 2.878 -0.833 1.00 74.94 334 TYR A O 1
ATOM 2672 N N . GLY A 1 335 ? -8.372 4.050 -2.137 1.00 74.75 335 GLY A N 1
ATOM 2673 C CA . GLY A 1 335 ? -7.478 4.519 -1.089 1.00 74.75 335 GLY A CA 1
ATOM 2674 C C . GLY A 1 335 ? -7.628 6.024 -0.910 1.00 74.75 335 GLY A C 1
ATOM 2675 O O . GLY A 1 335 ? -8.140 6.720 -1.781 1.00 74.75 335 GLY A O 1
ATOM 2676 N N . SER A 1 336 ? -7.166 6.550 0.217 1.00 70.38 336 SER A N 1
ATOM 2677 C CA . SER A 1 336 ? -7.124 8.000 0.442 1.00 70.38 336 SER A CA 1
ATOM 2678 C C . SER A 1 336 ? -5.718 8.546 0.644 1.00 70.38 336 SER A C 1
ATOM 2680 O O . SER A 1 336 ? -5.571 9.750 0.802 1.00 70.38 336 SER A O 1
ATOM 2682 N N . ASP A 1 337 ? -4.711 7.677 0.744 1.00 74.06 337 ASP A N 1
ATOM 2683 C CA . ASP A 1 337 ? -3.356 8.052 1.154 1.00 74.06 337 ASP A CA 1
ATOM 2684 C C . ASP A 1 337 ? -3.351 8.893 2.457 1.00 74.06 337 ASP A C 1
ATOM 2686 O O . ASP A 1 337 ? -3.006 10.071 2.504 1.00 74.06 337 ASP A O 1
ATOM 2690 N N . PHE A 1 338 ? -3.891 8.292 3.528 1.00 58.84 338 PHE A N 1
ATOM 2691 C CA . PHE A 1 338 ? -4.480 8.932 4.723 1.00 58.84 338 PHE A CA 1
ATOM 2692 C C . PHE A 1 338 ? -3.626 9.943 5.515 1.00 58.84 338 PHE A C 1
ATOM 2694 O O . PHE A 1 338 ? -4.202 10.662 6.335 1.00 58.84 338 PHE A O 1
ATOM 2701 N N . ALA A 1 339 ? -2.307 10.014 5.315 1.00 57.19 339 ALA A N 1
ATOM 2702 C CA . ALA A 1 339 ? -1.483 11.077 5.907 1.00 57.19 339 ALA A CA 1
ATOM 2703 C C . ALA A 1 339 ? -1.687 12.432 5.200 1.00 57.19 339 ALA A C 1
ATOM 2705 O O . ALA A 1 339 ? -1.408 13.480 5.779 1.00 57.19 339 ALA A O 1
ATOM 2706 N N . VAL A 1 340 ? -2.197 12.405 3.966 1.00 56.03 340 VAL A N 1
ATOM 2707 C CA . VAL A 1 340 ? -2.342 13.571 3.086 1.00 56.03 340 VAL A CA 1
ATOM 2708 C C . VAL A 1 340 ? -3.807 14.016 2.971 1.00 56.03 340 VAL A C 1
ATOM 2710 O O . VAL A 1 340 ? -4.074 15.213 2.901 1.00 56.03 340 VAL A O 1
ATOM 2713 N N . THR A 1 341 ? -4.770 13.085 3.043 1.00 62.69 341 THR A N 1
ATOM 2714 C CA . THR A 1 341 ? -6.206 13.379 2.829 1.00 62.69 341 THR A CA 1
ATOM 2715 C C . THR A 1 341 ? -7.043 13.294 4.114 1.00 62.69 341 THR A C 1
ATOM 2717 O O . THR A 1 341 ? -6.976 12.309 4.872 1.00 62.69 341 THR A O 1
ATOM 2720 N N . ARG A 1 342 ? -7.898 14.298 4.365 1.00 66.38 342 ARG A N 1
ATOM 2721 C CA . ARG A 1 342 ? -8.841 14.265 5.496 1.00 66.38 342 ARG A CA 1
ATOM 2722 C C . ARG A 1 342 ? -9.992 13.314 5.193 1.00 66.38 342 ARG A C 1
ATOM 2724 O O . ARG A 1 342 ? -10.395 13.130 4.052 1.00 66.38 342 ARG A O 1
ATOM 2731 N N . ILE A 1 343 ? -10.559 12.715 6.238 1.00 66.19 343 ILE A N 1
ATOM 2732 C CA . ILE A 1 343 ? -11.719 11.828 6.071 1.00 66.19 343 ILE A CA 1
ATOM 2733 C C . ILE A 1 343 ? -12.931 12.580 5.501 1.00 66.19 343 ILE A C 1
ATOM 2735 O O . ILE A 1 343 ? -13.646 12.036 4.664 1.00 66.19 343 ILE A O 1
ATOM 2739 N N . ASP A 1 344 ? -13.118 13.842 5.893 1.00 69.12 344 ASP A N 1
ATOM 2740 C CA . ASP A 1 344 ? -14.207 14.684 5.388 1.00 69.12 344 ASP A CA 1
ATOM 2741 C C . ASP A 1 344 ? -14.109 14.890 3.868 1.00 69.12 344 ASP A C 1
ATOM 2743 O O . ASP A 1 344 ? -15.124 14.947 3.174 1.00 69.12 344 ASP A O 1
ATOM 2747 N N . ASP A 1 345 ? -12.887 14.943 3.330 1.00 68.19 345 ASP A N 1
ATOM 2748 C CA . ASP A 1 345 ? -12.647 15.093 1.893 1.00 68.19 345 ASP A CA 1
ATOM 2749 C C . ASP A 1 345 ? -13.098 13.838 1.137 1.00 68.19 345 ASP A C 1
ATOM 2751 O O . ASP A 1 345 ? -13.641 13.941 0.040 1.00 68.19 345 ASP A O 1
ATOM 2755 N N . LEU A 1 346 ? -12.964 12.656 1.751 1.00 64.88 346 LEU A N 1
ATOM 2756 C CA . LEU A 1 346 ? -13.440 11.396 1.173 1.00 64.88 346 LEU A CA 1
ATOM 2757 C C . LEU A 1 346 ? -14.962 11.349 1.083 1.00 64.88 346 LEU A C 1
ATOM 2759 O O . LEU A 1 346 ? -15.496 10.818 0.111 1.00 64.88 346 LEU A O 1
ATOM 2763 N N . LYS A 1 347 ? -15.669 11.924 2.062 1.00 67.69 347 LYS A N 1
ATOM 2764 C CA . LYS A 1 347 ? -17.132 12.051 1.998 1.00 67.69 347 LYS A CA 1
ATOM 2765 C C . LYS A 1 347 ? -17.550 12.977 0.861 1.00 67.69 347 LYS A C 1
ATOM 2767 O O . LYS A 1 347 ? -18.385 12.596 0.045 1.00 67.69 347 LYS A O 1
ATOM 2772 N N . ARG A 1 348 ? -16.897 14.139 0.739 1.00 68.94 348 ARG A N 1
ATOM 2773 C CA . ARG A 1 348 ? -17.145 15.072 -0.375 1.00 68.94 348 ARG A CA 1
ATOM 2774 C C . ARG A 1 348 ? -16.835 14.437 -1.730 1.00 68.94 348 ARG A C 1
ATOM 2776 O O . ARG A 1 348 ? -17.562 14.653 -2.694 1.00 68.94 348 ARG A O 1
ATOM 2783 N N . GLN A 1 349 ? -15.777 13.634 -1.816 1.00 65.44 349 GLN A N 1
ATOM 2784 C CA . GLN A 1 349 ? -15.461 12.873 -3.023 1.00 65.44 349 GLN A CA 1
ATOM 2785 C C . GLN A 1 349 ? -16.551 11.839 -3.311 1.00 65.44 349 GLN A C 1
ATOM 2787 O O . GLN A 1 349 ? -17.098 11.857 -4.403 1.00 65.44 349 GLN A O 1
ATOM 2792 N N . LYS A 1 350 ? -16.957 11.010 -2.343 1.00 65.25 350 LYS A N 1
ATOM 2793 C CA . LYS A 1 350 ? -18.079 10.064 -2.496 1.00 65.25 350 LYS A CA 1
ATOM 2794 C C . LYS A 1 350 ? -19.338 10.737 -3.064 1.00 65.25 350 LYS A C 1
ATOM 2796 O O . LYS A 1 350 ? -19.936 10.201 -3.995 1.00 65.25 350 LYS A O 1
ATOM 2801 N N . GLU A 1 351 ? -19.711 11.907 -2.548 1.00 66.88 351 GLU A N 1
ATOM 2802 C CA . GLU A 1 351 ? -20.844 12.695 -3.057 1.00 66.88 351 GLU A CA 1
ATOM 2803 C C . GLU A 1 351 ? -20.632 13.148 -4.509 1.00 66.88 351 GLU A C 1
ATOM 2805 O O . GLU A 1 351 ? -21.518 12.967 -5.342 1.00 66.88 351 GLU A O 1
ATOM 2810 N N . LYS A 1 352 ? -19.446 13.680 -4.835 1.00 65.69 352 LYS A N 1
ATOM 2811 C CA . LYS A 1 352 ? -19.098 14.132 -6.194 1.00 65.69 352 LYS A CA 1
ATOM 2812 C C . LYS A 1 352 ? -19.020 12.981 -7.206 1.00 65.69 352 LYS A C 1
ATOM 2814 O O . LYS A 1 352 ? -19.389 13.165 -8.361 1.00 65.69 352 LYS A O 1
ATOM 2819 N N . LEU A 1 353 ? -18.509 11.817 -6.801 1.00 63.81 353 LEU A N 1
ATOM 2820 C CA . LEU A 1 353 ? -18.226 10.697 -7.705 1.00 63.81 353 LEU A CA 1
ATOM 2821 C C . LEU A 1 353 ? -19.430 9.774 -7.922 1.00 63.81 353 LEU A C 1
ATOM 2823 O O . LEU A 1 353 ? -19.405 8.945 -8.830 1.00 63.81 353 LEU A O 1
ATOM 2827 N N . GLY A 1 354 ? -20.472 9.890 -7.095 1.00 64.12 354 GLY A N 1
ATOM 2828 C CA . GLY A 1 354 ? -21.703 9.115 -7.247 1.00 64.12 354 GLY A CA 1
ATOM 2829 C C . GLY A 1 354 ? -21.543 7.606 -7.028 1.00 64.12 354 GLY A C 1
ATOM 2830 O O . GLY A 1 354 ? -22.439 6.846 -7.390 1.00 64.12 354 GLY A O 1
ATOM 2831 N N . PHE A 1 355 ? -20.435 7.145 -6.437 1.00 63.62 355 PHE A N 1
ATOM 2832 C CA . PHE A 1 355 ? -20.247 5.746 -6.044 1.00 63.62 355 PHE A CA 1
ATOM 2833 C C . PHE A 1 355 ? -19.790 5.640 -4.590 1.00 63.62 355 PHE A C 1
ATOM 2835 O O . PHE A 1 355 ? -19.109 6.521 -4.072 1.00 63.62 355 PHE A O 1
ATOM 2842 N N . ASN A 1 356 ? -20.169 4.548 -3.920 1.00 63.81 356 ASN A N 1
ATOM 2843 C CA . ASN A 1 356 ? -19.804 4.287 -2.532 1.00 63.81 356 ASN A CA 1
ATOM 2844 C C . ASN A 1 356 ? -18.441 3.561 -2.458 1.00 63.81 356 ASN A C 1
ATOM 2846 O O . ASN A 1 356 ? -18.361 2.400 -2.868 1.00 63.81 356 ASN A O 1
ATOM 2850 N N . PRO A 1 357 ? -17.383 4.183 -1.898 1.00 59.91 357 PRO A N 1
ATOM 2851 C CA . PRO A 1 357 ? -16.067 3.564 -1.749 1.00 59.91 357 PRO A CA 1
ATOM 2852 C C . PRO A 1 357 ? -16.064 2.211 -1.039 1.00 59.91 357 PRO A C 1
ATOM 2854 O O . PRO A 1 357 ? -15.360 1.296 -1.461 1.00 59.91 357 PRO A O 1
ATOM 2857 N N . ALA A 1 358 ? -16.865 2.066 0.021 1.00 61.16 358 ALA A N 1
ATOM 2858 C CA . ALA A 1 358 ? -16.940 0.825 0.785 1.00 61.16 358 ALA A CA 1
ATOM 2859 C C . ALA A 1 358 ? -17.550 -0.305 -0.056 1.00 61.16 358 ALA A C 1
ATOM 2861 O O . ALA A 1 358 ? -17.066 -1.437 -0.044 1.00 61.16 358 ALA A O 1
ATOM 2862 N N . GLU A 1 359 ? -18.577 0.018 -0.846 1.00 65.50 359 GLU A N 1
ATOM 2863 C CA . GLU A 1 359 ? -19.200 -0.936 -1.759 1.00 65.50 359 GLU A CA 1
ATOM 2864 C C . GLU A 1 359 ? -18.239 -1.347 -2.878 1.00 65.50 359 GLU A C 1
ATOM 2866 O O . GLU A 1 359 ? -18.140 -2.532 -3.196 1.00 65.50 359 GLU A O 1
ATOM 2871 N N . ASN A 1 360 ? -17.505 -0.385 -3.442 1.00 65.38 360 ASN A N 1
ATOM 2872 C CA . ASN A 1 360 ? -16.512 -0.634 -4.479 1.00 65.38 360 ASN A CA 1
ATOM 2873 C C . ASN A 1 360 ? -15.393 -1.562 -3.980 1.00 65.38 360 ASN A C 1
ATOM 2875 O O . ASN A 1 360 ? -15.122 -2.597 -4.583 1.00 65.38 360 ASN A O 1
ATOM 2879 N N . THR A 1 361 ? -14.816 -1.268 -2.815 1.00 62.06 361 THR A N 1
ATOM 2880 C CA . THR A 1 361 ? -13.787 -2.113 -2.197 1.00 62.06 361 THR A CA 1
ATOM 2881 C C . THR A 1 361 ? -14.300 -3.534 -1.919 1.00 62.06 361 THR A C 1
ATOM 2883 O O . THR A 1 361 ? -13.616 -4.511 -2.228 1.00 62.06 361 THR A O 1
ATOM 2886 N N . GLU A 1 362 ? -15.532 -3.697 -1.424 1.00 63.72 362 GLU A N 1
ATOM 2887 C CA . GLU A 1 362 ? -16.124 -5.030 -1.225 1.00 63.72 362 GLU A CA 1
ATOM 2888 C C . GLU A 1 362 ? -16.400 -5.762 -2.554 1.00 63.72 362 GLU A C 1
ATOM 2890 O O . GLU A 1 362 ? -16.331 -6.995 -2.616 1.00 63.72 362 GLU A O 1
ATOM 2895 N N . ARG A 1 363 ? -16.712 -5.038 -3.639 1.00 66.94 363 ARG A N 1
ATOM 2896 C CA . ARG A 1 363 ? -16.828 -5.617 -4.990 1.00 66.94 363 ARG A CA 1
ATOM 2897 C C . ARG A 1 363 ? -15.479 -6.154 -5.468 1.00 66.94 363 ARG A C 1
ATOM 2899 O O . ARG A 1 363 ? -15.430 -7.320 -5.861 1.00 66.94 363 ARG A O 1
ATOM 2906 N N . VAL A 1 364 ? -14.400 -5.379 -5.332 1.00 63.34 364 VAL A N 1
ATOM 2907 C CA . VAL A 1 364 ? -13.027 -5.818 -5.648 1.00 63.34 364 VAL A CA 1
ATOM 2908 C C . VAL A 1 364 ? -12.675 -7.087 -4.864 1.00 63.34 364 VAL A C 1
ATOM 2910 O O . VAL A 1 364 ? -12.332 -8.110 -5.456 1.00 63.34 364 VAL A O 1
ATOM 2913 N N . PHE A 1 365 ? -12.867 -7.098 -3.539 1.00 63.72 365 PHE A N 1
ATOM 2914 C CA . PHE A 1 365 ? -12.571 -8.278 -2.715 1.00 63.72 365 PHE A CA 1
ATOM 2915 C C . PHE A 1 365 ? -13.394 -9.515 -3.103 1.00 63.72 365 PHE A C 1
ATOM 2917 O O . PHE A 1 365 ? -12.906 -10.651 -3.031 1.00 63.72 365 PHE A O 1
ATOM 2924 N N . ARG A 1 366 ? -14.659 -9.342 -3.505 1.00 67.31 366 ARG A N 1
ATOM 2925 C CA . ARG A 1 366 ? -15.481 -10.440 -4.039 1.00 67.31 366 ARG A CA 1
ATOM 2926 C C . ARG A 1 366 ? -14.951 -10.946 -5.381 1.00 67.31 366 ARG A C 1
ATOM 2928 O O . ARG A 1 366 ? -14.864 -12.165 -5.550 1.00 67.31 366 ARG A O 1
ATOM 29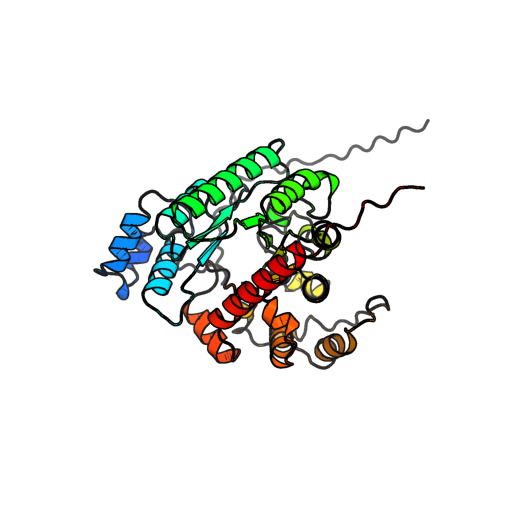35 N N . ALA A 1 367 ? -14.560 -10.058 -6.291 1.00 63.03 367 ALA A N 1
ATOM 2936 C CA . ALA A 1 367 ? -13.981 -10.420 -7.584 1.00 63.03 367 ALA A CA 1
ATOM 2937 C C . ALA A 1 367 ? -12.668 -11.206 -7.414 1.00 63.03 367 ALA A C 1
ATOM 2939 O O . ALA A 1 367 ? -12.527 -12.300 -7.967 1.00 63.03 367 ALA A O 1
ATOM 2940 N N . THR A 1 368 ? -11.762 -10.746 -6.545 1.00 60.38 368 THR A N 1
ATOM 2941 C CA . THR A 1 368 ? -10.499 -11.442 -6.246 1.00 60.38 368 THR A CA 1
ATOM 2942 C C . THR A 1 368 ? -10.729 -12.831 -5.639 1.00 60.38 368 THR A C 1
ATOM 2944 O O . THR A 1 368 ? -10.066 -13.795 -6.025 1.00 60.38 368 THR A O 1
ATOM 2947 N N . ARG A 1 369 ? -11.698 -12.983 -4.719 1.00 65.00 369 ARG A N 1
ATOM 2948 C CA . ARG A 1 369 ? -12.061 -14.299 -4.148 1.00 65.00 369 ARG A CA 1
ATOM 2949 C C . ARG A 1 369 ? -12.571 -15.266 -5.219 1.00 65.00 369 ARG A C 1
ATOM 2951 O O . ARG A 1 369 ? -12.165 -16.428 -5.227 1.00 65.00 369 ARG A O 1
ATOM 2958 N N . ARG A 1 370 ? -13.406 -14.789 -6.148 1.00 63.97 370 ARG A N 1
ATOM 2959 C CA . ARG A 1 370 ? -13.883 -15.586 -7.292 1.00 63.97 370 ARG A CA 1
ATOM 2960 C C . ARG A 1 370 ? -12.726 -16.011 -8.195 1.00 63.97 370 ARG A C 1
ATOM 2962 O O . ARG A 1 370 ? -12.611 -17.198 -8.495 1.00 63.97 370 ARG A O 1
ATOM 2969 N N . ALA A 1 371 ? -11.835 -15.091 -8.561 1.00 59.12 371 ALA A N 1
ATOM 2970 C CA . ALA A 1 371 ? -10.667 -15.396 -9.389 1.00 59.12 371 ALA A CA 1
ATOM 2971 C C . ALA A 1 371 ? -9.752 -16.453 -8.741 1.00 59.12 371 ALA A C 1
ATOM 2973 O O . ALA A 1 371 ? -9.343 -17.402 -9.410 1.00 59.12 371 ALA A O 1
ATOM 2974 N N . ALA A 1 372 ? -9.509 -16.352 -7.429 1.00 56.16 372 ALA A N 1
ATOM 2975 C CA . ALA A 1 372 ? -8.729 -17.338 -6.679 1.00 56.16 372 ALA A CA 1
ATOM 2976 C C . ALA A 1 372 ? -9.395 -18.726 -6.634 1.00 56.16 372 ALA A C 1
ATOM 2978 O O . ALA A 1 372 ? -8.709 -19.742 -6.712 1.00 56.16 372 ALA A O 1
ATOM 2979 N N . SER A 1 373 ? -10.728 -18.789 -6.542 1.00 57.72 373 SER A N 1
ATOM 2980 C CA . SER A 1 373 ? -11.451 -20.069 -6.589 1.00 57.72 373 SER A CA 1
ATOM 2981 C C . SER A 1 373 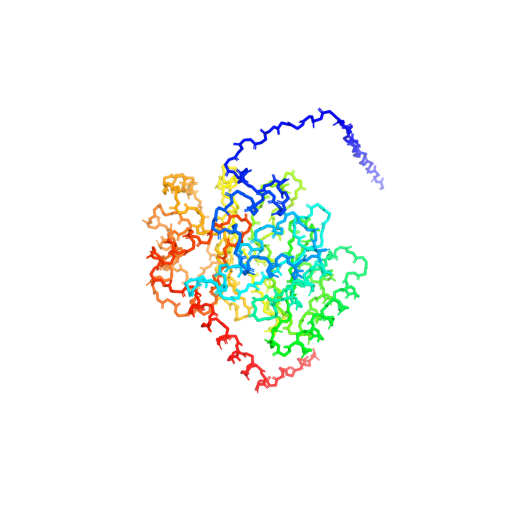? -11.395 -20.728 -7.972 1.00 57.72 373 SER A C 1
ATOM 2983 O O . SER A 1 373 ? -11.281 -21.945 -8.074 1.00 57.72 373 SER A O 1
ATOM 2985 N N . LEU A 1 374 ? -11.401 -19.933 -9.048 1.00 52.53 374 LEU A N 1
ATOM 2986 C CA . LEU A 1 374 ? -11.326 -20.430 -10.425 1.00 52.53 374 LEU A CA 1
ATOM 2987 C C . LEU A 1 374 ? -9.911 -20.880 -10.814 1.00 52.53 374 LEU A C 1
ATOM 2989 O O . LEU A 1 374 ? -9.763 -21.826 -11.589 1.00 52.53 374 LEU A O 1
ATOM 2993 N N . SER A 1 375 ? -8.869 -20.242 -10.272 1.00 49.06 375 SER A N 1
ATOM 2994 C CA . SER A 1 375 ? -7.479 -20.647 -10.515 1.00 49.06 375 SER A CA 1
ATOM 2995 C C . SER A 1 375 ? -7.111 -21.956 -9.812 1.00 49.06 375 SER A C 1
ATOM 2997 O O . SER A 1 375 ? -6.304 -22.706 -10.349 1.00 49.06 375 SER A O 1
ATOM 2999 N N . GLN A 1 376 ? -7.759 -22.298 -8.693 1.00 45.50 376 GLN A N 1
ATOM 3000 C CA . GLN A 1 376 ? -7.616 -23.615 -8.053 1.00 45.50 376 GLN A CA 1
ATOM 3001 C C . GLN A 1 376 ? -8.214 -24.768 -8.880 1.00 45.50 376 GLN A C 1
ATOM 3003 O O . GLN A 1 376 ? -7.805 -25.914 -8.712 1.00 45.50 376 GLN A O 1
ATOM 3008 N N . VAL A 1 377 ? -9.151 -24.482 -9.792 1.00 41.62 377 VAL A N 1
ATOM 3009 C CA . VAL A 1 377 ? -9.784 -25.491 -10.665 1.00 41.62 377 VAL A CA 1
ATOM 3010 C C . VAL A 1 377 ? -8.955 -25.757 -11.929 1.00 41.62 377 VAL A C 1
ATOM 3012 O O . VAL A 1 377 ? -9.084 -26.812 -12.552 1.00 41.62 377 VAL A O 1
ATOM 3015 N N . ARG A 1 378 ? -8.060 -24.839 -12.316 1.00 38.06 378 ARG A N 1
ATOM 3016 C CA . ARG A 1 378 ? -7.155 -25.048 -13.451 1.00 38.06 378 ARG A CA 1
ATOM 3017 C C . ARG A 1 378 ? -5.860 -25.682 -12.956 1.00 38.06 378 ARG A C 1
ATOM 3019 O O . ARG A 1 378 ? -5.019 -25.010 -12.369 1.00 38.06 378 ARG A O 1
ATOM 3026 N N . ALA A 1 379 ? -5.694 -26.978 -13.229 1.00 33.50 379 ALA A N 1
ATOM 3027 C CA . ALA A 1 379 ? -4.399 -27.638 -13.096 1.00 33.50 379 ALA A CA 1
ATOM 3028 C C . ALA A 1 379 ? -3.318 -26.795 -13.806 1.00 33.50 379 ALA A C 1
ATOM 3030 O O . ALA A 1 379 ? -3.599 -26.254 -14.884 1.00 33.50 379 ALA A O 1
ATOM 3031 N N . PRO A 1 380 ? -2.108 -26.663 -13.232 1.00 38.34 380 PRO A N 1
ATOM 3032 C CA . PRO A 1 380 ? -1.039 -25.917 -13.878 1.00 38.34 380 PRO A CA 1
ATOM 3033 C C . PRO A 1 380 ? -0.817 -26.469 -15.295 1.00 38.34 380 PRO A C 1
ATOM 3035 O O . PRO A 1 380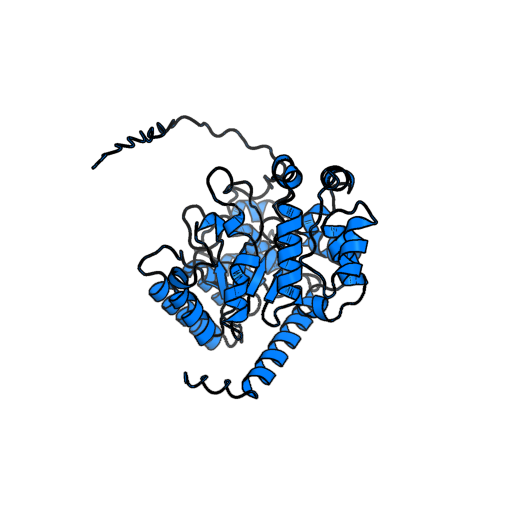 ? -0.891 -27.691 -15.488 1.00 38.34 380 PRO A O 1
ATOM 3038 N N . PRO A 1 381 ? -0.576 -25.605 -16.300 1.00 41.28 381 PRO A N 1
ATOM 3039 C CA . PRO A 1 381 ? -0.227 -26.074 -17.632 1.00 41.28 381 PRO A CA 1
ATOM 3040 C C . PRO A 1 381 ? 0.962 -27.027 -17.502 1.00 41.28 381 PRO A C 1
ATOM 3042 O O . PRO A 1 381 ? 1.938 -26.724 -16.813 1.00 41.28 381 PRO A O 1
ATOM 3045 N N . ARG A 1 382 ? 0.846 -28.218 -18.109 1.00 33.41 382 ARG A N 1
ATOM 3046 C CA . ARG A 1 382 ? 1.939 -29.198 -18.112 1.00 33.41 382 ARG A CA 1
ATOM 3047 C C . ARG A 1 382 ? 3.205 -28.480 -18.587 1.00 33.41 382 ARG A C 1
ATOM 3049 O O . ARG A 1 382 ? 3.113 -27.769 -19.589 1.00 33.41 382 ARG A O 1
ATOM 3056 N N . PRO A 1 383 ? 4.355 -28.654 -17.909 1.00 33.94 383 PRO A N 1
ATOM 3057 C CA . PRO A 1 383 ? 5.594 -28.045 -18.360 1.00 33.94 383 PRO A CA 1
ATOM 3058 C C . PRO A 1 383 ? 5.807 -28.422 -19.824 1.00 33.94 383 PRO A C 1
ATOM 3060 O O . PRO A 1 383 ? 5.726 -29.604 -20.182 1.00 33.94 383 PRO A O 1
ATOM 3063 N N . LEU A 1 384 ? 6.000 -27.403 -20.664 1.00 36.09 384 LEU A N 1
ATOM 3064 C CA . LEU A 1 384 ? 6.391 -27.581 -22.054 1.00 36.09 384 LEU A CA 1
ATOM 3065 C C . LEU A 1 384 ? 7.639 -28.461 -22.041 1.00 36.09 384 LEU A C 1
ATOM 3067 O O . LEU A 1 384 ? 8.682 -28.074 -21.517 1.00 36.09 384 LEU A O 1
ATOM 3071 N N . ARG A 1 385 ? 7.504 -29.688 -22.551 1.00 35.16 385 ARG A N 1
ATOM 3072 C CA . ARG A 1 385 ? 8.659 -30.539 -22.808 1.00 35.16 385 ARG A CA 1
ATOM 3073 C C . ARG A 1 385 ? 9.451 -29.834 -23.899 1.00 35.16 385 ARG A C 1
ATOM 3075 O O . ARG A 1 385 ? 8.953 -29.728 -25.016 1.00 35.16 385 ARG A O 1
ATOM 3082 N N . CYS A 1 386 ? 10.629 -29.321 -23.558 1.00 39.66 386 CYS A N 1
ATOM 3083 C CA . CYS A 1 386 ? 11.600 -28.906 -24.559 1.00 39.66 386 CYS A CA 1
ATOM 3084 C C . CYS A 1 386 ? 11.852 -30.107 -25.482 1.00 39.66 386 CYS A C 1
ATOM 3086 O O . CYS A 1 386 ? 12.198 -31.186 -24.992 1.00 39.66 386 CYS A O 1
ATOM 3088 N N . ALA A 1 387 ? 11.585 -29.919 -26.772 1.00 42.41 387 ALA A N 1
ATOM 3089 C CA . ALA A 1 387 ? 11.960 -30.831 -27.844 1.00 42.41 387 ALA A CA 1
ATOM 3090 C C . ALA A 1 387 ? 13.250 -30.327 -28.487 1.00 42.41 387 ALA A C 1
ATOM 3092 O O . ALA A 1 387 ? 13.380 -29.083 -28.598 1.00 42.41 387 ALA A O 1
#